Protein AF-A0AAD5JKE5-F1 (afdb_monomer_lite)

InterPro domains:
  IPR001138 Zn(2)Cys(6) fungal-type DNA-binding domain [SM00066] (4-59)
  IPR036864 Zn(2)-C6 fungal-type DNA-binding domain superfamily [SSF57701] (5-53)
  IPR050987 ABC-transporter-regulating transcription factor-like [PTHR46910] (5-620)

Sequence (736 aa):
MDLSRMKPVCHACRKRQRGCIWPVNTATTTPTTAIEACLRCTKLNIQCIVSEEHSTHPGNDDDVLPKEFTSKSINYWQHQLAQLENDMQQMELDTHSLLKTKYHDTNKYIENHAMVTMSSGKGVKISNRQQQQFEWNITIKENGLLKLHTRINTIEELLEYSHAFVKYLSPFGKVFRKSWINVESTSQRLILNIYVAVFLMNKAKEEQKIKTSATLFISMIGNLKEPASLSPYLHMHYQSIIDHLIHAYVQHPSSRLLFLHISTFMEYYQNLRDPLTCPITLAICIHMLCTARRIITHSATERREIADFFYEKCKDILYDIFDDPTYKLETILVINLLQYFIMFVLLRFSEAHRWATIAYTLCKELEQGDDNANEQFEQQHQQEQKWSTISFPPEIRRVLLQRHFSYSENTLSLLDIMVEGKIFQSDSARLGMEAMFMEHMKGEDTASYNLVEVHNRLLQLCSSPYMKAITTHVDELYSNTSQGVSMDILVQLDNTIQNWWDELPSRLRLCDSLYAKDAKDLAERNNSIPKAIVFAFVHSILFKIYACVLEMKSSLLDIQDDGDGDDQNIIHSERILLCRRAMSNATEQSYELLLSTIRQIFSLHQDILPFMFEFISRVICTTKTASLLPKKYGISPILREKAVECFETMLDVFPPDNIVPGSKSPINMYLKTYSLGDVGVYQEYPLPGLAVLADVVGAGIFYVKSDLFQSSQEPLYTNLRTFTYSILYGNFCFIE

Radius of gyration: 30.88 Å; chains: 1; bounding box: 70×64×110 Å

Structure (mmCIF, N/CA/C/O backbone):
data_AF-A0AAD5JKE5-F1
#
_entry.id   AF-A0AAD5JKE5-F1
#
loop_
_atom_site.group_PDB
_atom_site.id
_atom_site.type_symbol
_atom_site.label_atom_id
_atom_site.label_alt_id
_atom_site.label_comp_id
_atom_site.label_asym_id
_atom_site.label_entity_id
_atom_site.label_seq_id
_atom_site.pdbx_PDB_ins_code
_atom_site.Cartn_x
_atom_site.Cartn_y
_atom_site.Cartn_z
_atom_site.occupancy
_atom_site.B_iso_or_equiv
_atom_site.auth_seq_id
_atom_site.auth_comp_id
_atom_site.auth_asym_id
_atom_site.auth_atom_id
_atom_site.pdbx_PDB_model_num
ATOM 1 N N . MET A 1 1 ? 10.465 16.996 44.864 1.00 40.62 1 MET A N 1
ATOM 2 C CA . MET A 1 1 ? 10.092 15.575 44.715 1.00 40.62 1 MET A CA 1
ATOM 3 C C . MET A 1 1 ? 8.818 15.365 45.506 1.00 40.62 1 MET A C 1
ATOM 5 O O . MET A 1 1 ? 8.810 15.659 46.692 1.00 40.62 1 MET A O 1
ATOM 9 N N . ASP A 1 2 ? 7.740 14.993 44.827 1.00 33.47 2 ASP A N 1
ATOM 10 C CA . ASP A 1 2 ? 6.391 14.905 45.389 1.00 33.47 2 ASP A CA 1
ATOM 11 C C . ASP A 1 2 ? 6.164 13.489 45.952 1.00 33.47 2 ASP A C 1
ATOM 13 O O . ASP A 1 2 ? 6.118 12.511 45.204 1.00 33.47 2 ASP A O 1
ATOM 17 N N . LEU A 1 3 ? 6.101 13.372 47.282 1.00 39.88 3 LEU A N 1
ATOM 18 C CA . LEU A 1 3 ? 5.975 12.108 48.031 1.00 39.88 3 LEU A CA 1
ATOM 19 C C . LEU A 1 3 ? 4.602 11.426 47.855 1.00 39.88 3 LEU A C 1
ATOM 21 O O . LEU A 1 3 ? 4.398 10.310 48.326 1.00 39.88 3 LEU A O 1
ATOM 25 N N . SER A 1 4 ? 3.668 12.048 47.131 1.00 43.19 4 SER A N 1
ATOM 26 C CA . SER A 1 4 ? 2.320 11.530 46.863 1.00 43.19 4 SER A CA 1
ATOM 27 C C . SER A 1 4 ? 2.250 10.377 45.838 1.00 43.19 4 SER A C 1
ATOM 29 O O . SER A 1 4 ? 1.162 9.861 45.572 1.00 43.19 4 SER A O 1
ATOM 31 N N . ARG A 1 5 ? 3.382 9.923 45.269 1.00 48.62 5 ARG A N 1
ATOM 32 C CA . ARG A 1 5 ? 3.411 8.974 44.131 1.00 48.62 5 ARG A CA 1
ATOM 33 C C . ARG A 1 5 ? 3.812 7.519 44.406 1.00 48.62 5 ARG A C 1
ATOM 35 O O . ARG A 1 5 ? 3.786 6.734 43.465 1.00 48.62 5 ARG A O 1
ATOM 42 N N . MET A 1 6 ? 4.112 7.098 45.634 1.00 55.03 6 MET A N 1
ATOM 43 C CA . MET A 1 6 ? 4.465 5.689 45.909 1.00 55.03 6 MET A CA 1
ATOM 44 C C . MET A 1 6 ? 3.343 4.910 46.607 1.00 55.03 6 MET A C 1
ATOM 46 O O . MET A 1 6 ? 3.543 4.322 47.664 1.00 55.03 6 MET A O 1
ATOM 50 N N . LYS A 1 7 ? 2.140 4.877 46.019 1.00 71.31 7 LYS A N 1
ATOM 51 C CA . LYS A 1 7 ? 1.155 3.857 46.415 1.00 71.31 7 LYS A CA 1
ATOM 52 C C . LYS A 1 7 ? 1.517 2.520 45.743 1.00 71.31 7 LYS A C 1
ATOM 54 O O . LYS A 1 7 ? 1.793 2.524 44.540 1.00 71.31 7 LYS A O 1
ATOM 59 N N . PRO A 1 8 ? 1.499 1.388 46.470 1.00 76.94 8 PRO A N 1
ATOM 60 C CA . PRO A 1 8 ? 1.824 0.078 45.914 1.00 76.94 8 PRO A CA 1
ATOM 61 C C . PRO A 1 8 ? 0.883 -0.297 44.762 1.00 76.94 8 PRO A C 1
ATOM 63 O O . PRO A 1 8 ? -0.306 0.038 44.752 1.00 76.94 8 PRO A O 1
ATOM 66 N N . VAL A 1 9 ? 1.429 -0.994 43.766 1.00 84.31 9 VAL A N 1
ATOM 67 C CA . VAL A 1 9 ? 0.643 -1.567 42.669 1.00 84.31 9 VAL A CA 1
ATOM 68 C C . VAL A 1 9 ? -0.186 -2.721 43.237 1.00 84.31 9 VAL A C 1
ATOM 70 O O . VAL A 1 9 ? 0.351 -3.601 43.904 1.00 84.31 9 VAL A O 1
ATOM 73 N N . CYS A 1 10 ? -1.497 -2.722 42.995 1.00 90.19 10 CYS A N 1
ATOM 74 C CA . CYS A 1 10 ? -2.376 -3.793 43.449 1.00 90.19 10 CYS A CA 1
ATOM 75 C C . CYS A 1 10 ? -2.085 -5.091 42.683 1.00 90.19 10 CYS A C 1
ATOM 77 O O . CYS A 1 10 ? -1.583 -5.063 41.560 1.00 90.19 10 CYS A O 1
ATOM 79 N N . HIS A 1 11 ? -2.444 -6.232 43.263 1.00 86.06 11 HIS A N 1
ATOM 80 C CA . HIS A 1 11 ? -2.198 -7.556 42.704 1.00 86.06 11 HIS A CA 1
ATOM 81 C C . HIS A 1 11 ? -2.770 -7.718 41.289 1.00 86.06 11 HIS A C 1
ATOM 83 O O . HIS A 1 11 ? -2.095 -8.245 40.413 1.00 86.06 11 HIS A O 1
ATOM 89 N N . ALA A 1 12 ? -3.985 -7.223 41.035 1.00 82.38 12 ALA A N 1
ATOM 90 C CA . ALA A 1 12 ? -4.613 -7.311 39.716 1.00 82.38 12 ALA A CA 1
ATOM 91 C C . ALA A 1 12 ? -3.837 -6.514 38.650 1.00 82.38 12 ALA A C 1
ATOM 93 O O . ALA A 1 12 ? -3.530 -7.048 37.585 1.00 82.38 12 ALA A O 1
ATOM 94 N N . CYS A 1 13 ? -3.450 -5.272 38.955 1.00 85.19 13 CYS A N 1
ATOM 95 C CA . CYS A 1 13 ? -2.616 -4.465 38.064 1.00 85.19 13 CYS A CA 1
ATOM 96 C C . CYS A 1 13 ? -1.215 -5.067 37.908 1.00 85.19 13 CYS A C 1
ATOM 98 O O . CYS A 1 13 ? -0.719 -5.143 36.792 1.00 85.19 13 CYS A O 1
ATOM 100 N N . ARG A 1 14 ? -0.608 -5.578 38.985 1.00 84.75 14 ARG A N 1
ATOM 101 C CA . ARG A 1 14 ? 0.706 -6.238 38.959 1.00 84.75 14 ARG A CA 1
ATOM 102 C C . ARG A 1 14 ? 0.688 -7.503 38.098 1.00 84.75 14 ARG A C 1
ATOM 104 O O . ARG A 1 14 ? 1.579 -7.671 37.274 1.00 84.75 14 ARG A O 1
ATOM 111 N N . LYS A 1 15 ? -0.339 -8.350 38.227 1.00 80.81 15 LYS A N 1
ATOM 112 C CA . LYS A 1 15 ? -0.530 -9.561 37.408 1.00 80.81 15 LYS A CA 1
ATOM 113 C C . LYS A 1 15 ? -0.648 -9.227 35.919 1.00 80.81 15 LYS A C 1
ATOM 115 O O . LYS A 1 15 ? -0.156 -9.977 35.090 1.00 80.81 15 LYS A O 1
ATOM 120 N N . ARG A 1 16 ? -1.255 -8.083 35.600 1.00 72.94 16 ARG A N 1
ATOM 121 C CA . ARG A 1 16 ? -1.364 -7.541 34.236 1.00 72.94 16 ARG A CA 1
ATOM 122 C C . ARG A 1 16 ? -0.168 -6.670 33.822 1.00 72.94 16 ARG A C 1
ATOM 124 O O . ARG A 1 16 ? -0.215 -6.041 32.776 1.00 72.94 16 ARG A O 1
ATOM 131 N N . GLN A 1 17 ? 0.881 -6.588 34.649 1.00 76.06 17 GLN A N 1
ATOM 132 C CA . GLN A 1 17 ? 2.070 -5.748 34.438 1.00 76.06 17 GLN A CA 1
ATOM 133 C C . GLN A 1 17 ? 1.762 -4.254 34.210 1.00 76.06 17 GLN A C 1
ATOM 135 O O . GLN A 1 17 ? 2.409 -3.558 33.430 1.00 76.06 17 GLN A O 1
ATOM 140 N N . ARG A 1 18 ? 0.766 -3.727 34.924 1.00 75.19 18 ARG A N 1
ATOM 141 C CA . ARG A 1 18 ? 0.280 -2.349 34.818 1.00 75.19 18 ARG A CA 1
ATOM 142 C C . ARG A 1 18 ? 0.557 -1.536 36.076 1.00 75.19 18 ARG A C 1
ATOM 144 O O . ARG A 1 18 ? 0.425 -2.028 37.192 1.00 75.19 18 ARG A O 1
ATOM 151 N N . GLY A 1 19 ? 0.824 -0.241 35.900 1.00 82.12 19 GLY A N 1
ATOM 152 C CA . GLY A 1 19 ? 0.771 0.728 36.997 1.00 82.12 19 GLY A CA 1
ATOM 153 C C . GLY A 1 19 ? -0.666 0.956 37.488 1.00 82.12 19 GLY A C 1
ATOM 154 O O . GLY A 1 19 ? -1.604 1.005 36.682 1.00 82.12 19 GLY A O 1
ATOM 155 N N . CYS A 1 20 ? -0.838 1.110 38.804 1.00 85.88 20 CYS A N 1
ATOM 156 C CA . CYS A 1 20 ? -2.104 1.537 39.401 1.00 85.88 20 CYS A CA 1
ATOM 157 C C . CYS A 1 20 ? -2.313 3.043 39.241 1.00 85.88 20 CYS A C 1
ATOM 159 O O . CYS A 1 20 ? -1.404 3.827 39.503 1.00 85.88 20 CYS A O 1
ATOM 161 N N . ILE A 1 21 ? -3.542 3.442 38.908 1.00 84.75 21 ILE A N 1
ATOM 162 C CA . ILE A 1 21 ? -3.966 4.844 38.929 1.00 84.75 21 ILE A CA 1
ATOM 163 C C . ILE A 1 21 ? -4.885 5.023 40.133 1.00 84.75 21 ILE A C 1
ATOM 165 O O . ILE A 1 21 ? -5.960 4.424 40.199 1.00 84.75 21 ILE A O 1
ATOM 169 N N . TRP A 1 22 ? -4.445 5.813 41.105 1.00 82.19 22 TRP A N 1
ATOM 170 C CA . TRP A 1 22 ? -5.202 6.079 42.324 1.00 82.19 22 TRP A CA 1
ATOM 171 C C . TRP A 1 22 ? -5.961 7.409 42.199 1.00 82.19 22 TRP A C 1
ATOM 173 O O . TRP A 1 22 ? -5.399 8.361 41.656 1.00 82.19 22 TRP A O 1
ATOM 183 N N . PRO A 1 23 ? -7.208 7.515 42.694 1.00 81.06 23 PRO A N 1
ATOM 184 C CA . PRO A 1 23 ? -7.950 8.775 42.681 1.00 81.06 23 PRO A CA 1
ATOM 185 C C . PRO A 1 23 ? -7.204 9.874 43.455 1.00 81.06 23 PRO A C 1
ATOM 187 O O . PRO A 1 23 ? -6.830 9.676 44.617 1.00 81.06 23 PRO A O 1
ATOM 190 N N . VAL A 1 24 ? -7.024 11.037 42.819 1.00 67.19 24 VAL A N 1
ATOM 191 C CA . VAL A 1 24 ? -6.235 12.182 43.328 1.00 67.19 24 VAL A CA 1
ATOM 192 C C . VAL A 1 24 ? -6.819 12.773 44.623 1.00 67.19 24 VAL A C 1
ATOM 194 O O . VAL A 1 24 ? -6.080 13.290 45.455 1.00 67.19 24 VAL A O 1
ATOM 197 N N . ASN A 1 25 ? -8.119 12.594 44.876 1.00 59.38 25 ASN A N 1
ATOM 198 C CA . ASN A 1 25 ? -8.813 13.188 46.027 1.00 59.38 25 ASN A CA 1
ATOM 199 C C . ASN A 1 25 ? -8.771 12.358 47.325 1.00 59.38 25 ASN A C 1
ATOM 201 O O . ASN A 1 25 ? -9.438 12.709 48.289 1.00 59.38 25 ASN A O 1
ATOM 205 N N . THR A 1 26 ? -7.980 11.282 47.400 1.00 53.66 26 THR A N 1
ATOM 206 C CA . THR A 1 26 ? -7.885 10.452 48.626 1.00 53.66 26 THR A CA 1
ATOM 207 C C . THR A 1 26 ? -6.827 10.929 49.632 1.00 53.66 26 THR A C 1
ATOM 209 O O . THR A 1 26 ? -6.559 10.241 50.612 1.00 53.66 26 THR A O 1
ATOM 212 N N . ALA A 1 27 ? -6.195 12.086 49.403 1.00 52.41 27 ALA A N 1
ATOM 213 C CA . ALA A 1 27 ? -5.074 12.573 50.215 1.00 52.41 27 ALA A CA 1
ATOM 214 C C . ALA A 1 27 ? -5.473 13.451 51.416 1.00 52.41 27 ALA A C 1
ATOM 216 O O . ALA A 1 27 ? -4.605 13.843 52.192 1.00 52.41 27 ALA A O 1
ATOM 217 N N . THR A 1 28 ? -6.756 13.770 51.606 1.00 51.00 28 THR A N 1
ATOM 218 C CA . THR A 1 28 ? -7.198 14.594 52.737 1.00 51.00 28 THR A CA 1
ATOM 219 C C . THR A 1 28 ? -8.316 13.907 53.511 1.00 51.00 28 THR A C 1
ATOM 221 O O . THR A 1 28 ? -9.322 13.502 52.947 1.00 51.00 28 THR A O 1
ATOM 224 N N . THR A 1 29 ? -8.107 13.830 54.827 1.00 47.69 29 THR A N 1
ATOM 225 C CA . THR A 1 29 ? -9.008 13.377 55.903 1.00 47.69 29 THR A CA 1
ATOM 226 C C . THR A 1 29 ? -8.993 11.881 56.261 1.00 47.69 29 THR A C 1
ATOM 228 O O . THR A 1 29 ? -9.641 11.039 55.659 1.00 47.69 29 THR A O 1
ATOM 231 N N . THR A 1 30 ? -8.270 11.621 57.361 1.00 52.16 30 THR A N 1
ATOM 232 C CA . THR A 1 30 ? -8.335 10.485 58.306 1.00 52.16 30 THR A CA 1
ATOM 233 C C . THR A 1 30 ? -7.948 9.069 57.827 1.00 52.16 30 THR A C 1
ATOM 235 O O . THR A 1 30 ? -8.536 8.540 56.890 1.00 52.16 30 THR A O 1
ATOM 238 N N . PRO A 1 31 ? -6.998 8.393 58.513 1.00 47.50 31 PRO A N 1
ATOM 239 C CA . PRO A 1 31 ? -6.527 7.049 58.178 1.00 47.50 31 PRO A CA 1
ATOM 240 C C . PRO A 1 31 ? -7.437 5.969 58.778 1.00 47.50 31 PRO A C 1
ATOM 242 O O . PRO A 1 31 ? -7.004 5.150 59.585 1.00 47.50 31 PRO A O 1
ATOM 245 N N . THR A 1 32 ? -8.712 5.963 58.403 1.00 49.00 32 THR A N 1
ATOM 246 C CA . THR A 1 32 ? -9.633 4.899 58.810 1.00 49.00 32 THR A CA 1
ATOM 247 C C . THR A 1 32 ? -10.446 4.417 57.619 1.00 49.00 32 THR A C 1
ATOM 249 O O . THR A 1 32 ? -11.334 5.108 57.135 1.00 49.00 32 THR A O 1
ATOM 252 N N . THR A 1 33 ? -10.114 3.186 57.218 1.00 51.91 33 THR A N 1
ATOM 253 C CA . THR A 1 33 ? -10.895 2.219 56.430 1.00 51.91 33 THR A CA 1
ATOM 254 C C . THR A 1 33 ? -11.131 2.498 54.936 1.00 51.91 33 THR A C 1
ATOM 256 O O . THR A 1 33 ? -11.866 3.396 54.553 1.00 51.91 33 THR A O 1
ATOM 259 N N . ALA A 1 34 ? -10.545 1.598 54.130 1.00 54.06 34 ALA A N 1
ATOM 260 C CA . ALA A 1 34 ? -10.841 1.249 52.735 1.00 54.06 34 ALA A CA 1
ATOM 261 C C . ALA A 1 34 ? -10.538 2.293 51.641 1.00 54.06 34 ALA A C 1
ATOM 263 O O . ALA A 1 34 ? -11.396 3.037 51.182 1.00 54.06 34 ALA A O 1
ATOM 264 N N . ILE A 1 35 ? -9.315 2.250 51.099 1.00 58.97 35 ILE A N 1
ATOM 265 C CA . ILE A 1 35 ? -9.082 2.712 49.723 1.00 58.97 35 ILE A CA 1
ATOM 266 C C . ILE A 1 35 ? -9.622 1.604 48.799 1.00 58.97 35 ILE A C 1
ATOM 268 O O . ILE A 1 35 ? -8.951 0.599 48.590 1.00 58.97 35 ILE A O 1
ATOM 272 N N . GLU A 1 36 ? -10.854 1.758 48.309 1.00 66.50 36 GLU A N 1
ATOM 273 C CA . GLU A 1 36 ? -11.663 0.647 47.769 1.00 66.50 36 GLU A CA 1
ATOM 274 C C . GLU A 1 36 ? -11.139 0.003 46.477 1.00 66.50 36 GLU A C 1
ATOM 276 O O . GLU A 1 36 ? -11.278 -1.204 46.299 1.00 66.50 36 GLU A O 1
ATOM 281 N N . ALA A 1 37 ? -10.508 0.753 45.574 1.00 83.25 37 ALA A N 1
ATOM 282 C CA . ALA A 1 37 ? -9.841 0.190 44.403 1.00 83.25 37 ALA A CA 1
ATOM 283 C C . ALA A 1 37 ? -9.035 1.256 43.658 1.00 83.25 37 ALA A C 1
ATOM 285 O O . ALA A 1 37 ? -9.307 2.453 43.753 1.00 83.25 37 ALA A O 1
ATOM 286 N N . CYS A 1 38 ? -8.043 0.830 42.875 1.00 89.88 38 CYS A N 1
ATOM 287 C CA . CYS A 1 38 ? -7.472 1.708 41.861 1.00 89.88 38 CYS A CA 1
ATOM 288 C C . CYS A 1 38 ? -8.487 1.902 40.720 1.00 89.88 38 CYS A C 1
ATOM 290 O O . CYS A 1 38 ? -9.247 0.983 40.409 1.00 89.88 38 CYS A O 1
ATOM 292 N N . LEU A 1 39 ? -8.453 3.061 40.055 1.00 82.31 39 LEU A N 1
ATOM 293 C CA . LEU A 1 39 ? -9.388 3.437 38.983 1.00 82.31 39 LEU A CA 1
ATOM 294 C C . LEU A 1 39 ? -9.501 2.368 37.888 1.00 82.31 39 LEU A C 1
ATOM 296 O O . LEU A 1 39 ? -10.576 2.168 37.333 1.00 82.31 39 LEU A O 1
ATOM 300 N N . ARG A 1 40 ? -8.404 1.656 37.602 1.00 83.38 40 ARG A N 1
ATOM 301 C CA . ARG A 1 40 ? -8.389 0.546 36.639 1.00 83.38 40 ARG A CA 1
ATOM 302 C C . ARG A 1 40 ? -9.207 -0.648 37.111 1.00 83.38 40 ARG A C 1
ATOM 304 O O . ARG A 1 40 ? -10.074 -1.110 36.383 1.00 83.38 40 ARG A O 1
ATOM 311 N N . CYS A 1 41 ? -8.968 -1.123 38.329 1.00 88.44 41 CYS A N 1
ATOM 312 C CA . CYS A 1 41 ? -9.733 -2.236 38.886 1.00 88.44 41 CYS A CA 1
ATOM 313 C C . CYS A 1 41 ? -11.218 -1.886 39.034 1.00 88.44 41 CYS A C 1
ATOM 315 O O . CYS A 1 41 ? -12.061 -2.726 38.741 1.00 88.44 41 CYS A O 1
ATOM 317 N N . THR A 1 42 ? -11.535 -0.639 39.405 1.00 88.06 42 THR A N 1
ATOM 318 C CA . THR A 1 42 ? -12.916 -0.139 39.451 1.00 88.06 42 THR A CA 1
ATOM 319 C C . THR A 1 42 ? -13.576 -0.183 38.075 1.00 88.06 42 THR A C 1
ATOM 321 O O . THR A 1 42 ? -14.667 -0.727 37.951 1.00 88.06 42 THR A O 1
ATOM 324 N N . LYS A 1 43 ? -12.912 0.337 37.031 1.00 76.94 43 LYS A N 1
ATOM 325 C CA . LYS A 1 43 ? -13.430 0.310 35.651 1.00 76.94 43 LYS A CA 1
ATOM 326 C C . LYS A 1 43 ? -13.673 -1.108 35.143 1.00 76.94 43 LYS A C 1
ATOM 328 O O . LYS A 1 43 ? -14.674 -1.358 34.488 1.00 76.94 43 LYS A O 1
ATOM 333 N N . LEU A 1 44 ? -12.759 -2.021 35.458 1.00 73.94 44 LEU A N 1
ATOM 334 C CA . LEU A 1 44 ? -12.823 -3.413 35.018 1.00 73.94 44 LEU A CA 1
ATOM 335 C C . LEU A 1 44 ? -13.759 -4.274 35.879 1.00 73.94 44 LEU A C 1
ATOM 337 O O . LEU A 1 44 ? -13.934 -5.451 35.584 1.00 73.94 44 LEU A O 1
ATOM 341 N N . ASN A 1 45 ? -14.340 -3.711 36.944 1.00 79.06 45 ASN A N 1
ATOM 342 C CA . ASN A 1 45 ? -15.133 -4.437 37.934 1.00 79.06 45 ASN A CA 1
ATOM 343 C C . ASN A 1 45 ? -14.389 -5.657 38.528 1.00 79.06 45 ASN A C 1
ATOM 345 O O . ASN A 1 45 ? -14.959 -6.730 38.718 1.00 79.06 45 ASN A O 1
ATOM 349 N N . ILE A 1 46 ? -13.087 -5.499 38.800 1.00 82.69 46 ILE A N 1
ATOM 350 C CA . ILE A 1 46 ? -12.219 -6.537 39.379 1.00 82.69 46 ILE A CA 1
ATOM 351 C C . ILE A 1 46 ? -11.828 -6.128 40.795 1.00 82.69 46 ILE A C 1
ATOM 353 O O . ILE A 1 46 ? -11.513 -4.968 41.061 1.00 82.69 46 ILE A O 1
ATOM 357 N N . GLN A 1 47 ? -11.777 -7.099 41.707 1.00 87.38 47 GLN A N 1
ATOM 358 C CA . GLN A 1 47 ? -11.355 -6.856 43.081 1.00 87.38 47 GLN A CA 1
ATOM 359 C C . GLN A 1 47 ? -9.909 -6.335 43.138 1.00 87.38 47 GLN A C 1
ATOM 361 O O . GLN A 1 47 ? -8.953 -6.989 42.710 1.00 87.38 47 GLN A O 1
ATOM 366 N N . CYS A 1 48 ? -9.739 -5.132 43.683 1.00 89.06 48 CYS A N 1
ATOM 367 C CA . CYS A 1 48 ? -8.442 -4.483 43.808 1.00 89.06 48 CYS A CA 1
ATOM 368 C C . CYS A 1 48 ? -7.767 -4.860 45.129 1.00 89.06 48 CYS A C 1
ATOM 370 O O . CYS A 1 48 ? -7.949 -4.189 46.139 1.00 89.06 48 CYS A O 1
ATOM 372 N N . ILE A 1 49 ? -6.955 -5.913 45.119 1.00 89.75 49 ILE A N 1
ATOM 373 C CA . ILE A 1 49 ? -6.235 -6.365 46.317 1.00 89.75 49 ILE A CA 1
ATOM 374 C C . ILE A 1 49 ? -4.868 -5.683 46.363 1.00 89.75 49 ILE A C 1
ATOM 376 O O . ILE A 1 49 ? -4.030 -5.918 45.494 1.00 89.75 49 ILE A O 1
ATOM 380 N N . VAL A 1 50 ? -4.633 -4.814 47.343 1.00 85.06 50 VAL A N 1
ATOM 381 C CA . VAL A 1 50 ? -3.310 -4.226 47.590 1.00 85.06 50 VAL A CA 1
ATOM 382 C C . VAL A 1 50 ? -2.536 -5.179 48.493 1.00 85.06 50 VAL A C 1
ATOM 384 O O . VAL A 1 50 ? -2.978 -5.451 49.601 1.00 85.06 50 VAL A O 1
ATOM 387 N N . SER A 1 51 ? -1.411 -5.717 48.021 1.00 70.50 51 SER A N 1
ATOM 388 C CA . SER A 1 51 ? -0.556 -6.569 48.854 1.00 70.50 51 SER A CA 1
ATOM 389 C C . SER A 1 51 ? 0.110 -5.717 49.941 1.00 70.50 51 SER A C 1
ATOM 391 O O . SER A 1 51 ? 0.904 -4.834 49.621 1.00 70.50 51 SER A O 1
ATOM 393 N N . GLU A 1 52 ? -0.208 -5.975 51.211 1.00 65.75 52 GLU A N 1
ATOM 394 C CA . GLU A 1 52 ? 0.360 -5.275 52.382 1.00 65.75 52 GLU A CA 1
ATOM 395 C C . GLU A 1 52 ? 1.822 -5.674 52.686 1.00 65.75 52 GLU A C 1
ATOM 397 O O . GLU A 1 52 ? 2.471 -5.094 53.550 1.00 65.75 52 GLU A O 1
ATOM 402 N N . GLU A 1 53 ? 2.394 -6.622 51.941 1.00 57.66 53 GLU A N 1
ATOM 403 C CA . GLU A 1 53 ? 3.685 -7.268 52.239 1.00 57.66 53 GLU A CA 1
ATOM 404 C C . GLU A 1 53 ? 4.947 -6.395 52.031 1.00 57.66 53 GLU A C 1
ATOM 406 O O . GLU A 1 53 ? 6.065 -6.902 52.097 1.00 57.66 53 GLU A O 1
ATOM 411 N N . HIS A 1 54 ? 4.825 -5.083 51.794 1.00 54.00 54 HIS A N 1
ATOM 412 C CA . HIS A 1 54 ? 5.980 -4.188 51.583 1.00 54.00 54 HIS A CA 1
ATOM 413 C C . HIS A 1 54 ? 6.050 -2.973 52.523 1.00 54.00 54 HIS A C 1
ATOM 415 O O . HIS A 1 54 ? 6.880 -2.092 52.311 1.00 54.00 54 HIS A O 1
ATOM 421 N N . SER A 1 55 ? 5.231 -2.895 53.578 1.00 45.59 55 SER A N 1
ATOM 422 C CA . SER A 1 55 ? 5.214 -1.724 54.476 1.00 45.59 55 SER A CA 1
ATOM 423 C C . SER A 1 55 ? 6.035 -1.842 55.769 1.00 45.59 55 SER A C 1
ATOM 425 O O . SER A 1 55 ? 5.868 -1.007 56.655 1.00 45.59 55 SER A O 1
ATOM 427 N N . THR A 1 56 ? 6.960 -2.796 55.904 1.00 44.16 56 THR A N 1
ATOM 428 C CA . THR A 1 56 ? 7.818 -2.889 57.105 1.00 44.16 56 THR A CA 1
ATOM 429 C C . THR A 1 56 ? 9.296 -3.097 56.773 1.00 44.16 56 THR A C 1
ATOM 431 O O . THR A 1 56 ? 9.797 -4.206 56.902 1.00 44.16 56 THR A O 1
ATOM 434 N N . HIS A 1 57 ? 9.972 -2.030 56.324 1.00 40.28 57 HIS A N 1
ATOM 435 C CA . HIS A 1 57 ? 11.280 -1.550 56.821 1.00 40.28 57 HIS A CA 1
ATOM 436 C C . HIS A 1 57 ? 11.932 -0.573 55.819 1.00 40.28 57 HIS A C 1
ATOM 438 O O . HIS A 1 57 ? 12.382 -0.997 54.760 1.00 40.28 57 HIS A O 1
ATOM 444 N N . PRO A 1 58 ? 12.049 0.729 56.140 1.00 44.81 58 PRO A N 1
ATOM 445 C CA . PRO A 1 58 ? 12.954 1.631 55.448 1.00 44.81 58 PRO A CA 1
ATOM 446 C C . PRO A 1 58 ? 14.283 1.658 56.214 1.00 44.81 58 PRO A C 1
ATOM 448 O O . PRO A 1 58 ? 14.393 2.325 57.243 1.00 44.81 58 PRO A O 1
ATOM 451 N N . GLY A 1 59 ? 15.288 0.914 55.757 1.00 46.97 59 GLY A N 1
ATOM 452 C CA . GLY A 1 59 ? 16.627 1.016 56.336 1.00 46.97 59 GLY A CA 1
ATOM 453 C C . GLY A 1 59 ? 17.581 -0.084 55.892 1.00 46.97 59 GLY A C 1
ATOM 454 O O . GLY A 1 59 ? 17.459 -1.209 56.359 1.00 46.97 59 GLY A O 1
ATOM 455 N N . ASN A 1 60 ? 18.566 0.313 55.085 1.00 43.22 60 ASN A N 1
ATOM 456 C CA . ASN A 1 60 ? 19.770 -0.428 54.692 1.00 43.22 60 ASN A CA 1
ATOM 457 C C . ASN A 1 60 ? 19.585 -1.606 53.724 1.00 43.22 60 ASN A C 1
ATOM 459 O O . ASN A 1 60 ? 19.825 -2.751 54.091 1.00 43.22 60 ASN A O 1
ATOM 463 N N . ASP A 1 61 ? 19.313 -1.284 52.459 1.00 38.78 61 ASP A N 1
ATOM 464 C CA . ASP A 1 61 ? 19.784 -2.092 51.329 1.00 38.78 61 ASP A CA 1
ATOM 465 C C . ASP A 1 61 ? 21.058 -1.435 50.774 1.00 38.78 61 ASP A C 1
ATOM 467 O O . ASP A 1 61 ? 21.032 -0.705 49.784 1.00 38.78 61 ASP A O 1
ATOM 471 N N . ASP A 1 62 ? 22.175 -1.650 51.472 1.00 41.00 62 ASP A N 1
ATOM 472 C CA . ASP A 1 62 ? 23.468 -1.708 50.797 1.00 41.00 62 ASP A CA 1
ATOM 473 C C . ASP A 1 62 ? 23.540 -3.082 50.124 1.00 41.00 62 ASP A C 1
ATOM 475 O O . ASP A 1 62 ? 23.362 -4.111 50.780 1.00 41.00 62 ASP A O 1
ATOM 479 N N . ASP A 1 63 ? 23.796 -3.077 48.818 1.00 45.06 63 ASP A N 1
ATOM 480 C CA . ASP A 1 63 ? 24.007 -4.233 47.950 1.00 45.06 63 ASP A CA 1
ATOM 481 C C . ASP A 1 63 ? 24.964 -5.277 48.562 1.00 45.06 63 ASP A C 1
ATOM 483 O O . ASP A 1 63 ? 26.172 -5.295 48.305 1.00 45.06 63 ASP A O 1
ATOM 487 N N . VAL A 1 64 ? 24.428 -6.229 49.327 1.00 42.03 64 VAL A N 1
ATOM 488 C CA . VAL A 1 64 ? 25.107 -7.497 49.602 1.00 42.03 64 VAL A CA 1
ATOM 489 C C . VAL A 1 64 ? 24.661 -8.486 48.535 1.00 42.03 64 VAL A C 1
ATOM 491 O O . VAL A 1 64 ? 23.772 -9.313 48.727 1.00 42.03 64 VAL A O 1
ATOM 494 N N . LEU A 1 65 ? 25.326 -8.386 47.382 1.00 46.94 65 LEU A N 1
ATOM 495 C CA . LEU A 1 65 ? 25.414 -9.466 46.403 1.00 46.94 65 LEU A CA 1
ATOM 496 C C . LEU A 1 65 ? 25.675 -10.799 47.135 1.00 46.94 65 LEU A C 1
ATOM 498 O O . LEU A 1 65 ? 26.612 -10.867 47.943 1.00 46.94 65 LEU A O 1
ATOM 502 N N . PRO A 1 66 ? 24.908 -11.869 46.857 1.00 40.78 66 PRO A N 1
ATOM 503 C CA . PRO A 1 66 ? 25.139 -13.178 47.455 1.00 40.78 66 PRO A CA 1
ATOM 504 C C . PRO A 1 66 ? 26.560 -13.662 47.132 1.00 40.78 66 PRO A C 1
ATOM 506 O O . PRO A 1 66 ? 26.871 -14.028 45.999 1.00 40.78 66 PRO A O 1
ATOM 509 N N . LYS A 1 67 ? 27.448 -13.665 48.133 1.00 44.53 67 LYS A N 1
ATOM 510 C CA . LYS A 1 67 ? 28.871 -14.043 48.016 1.00 44.53 67 LYS A CA 1
ATOM 511 C C . LYS A 1 67 ? 29.130 -15.544 47.823 1.00 44.53 67 LYS A C 1
ATOM 513 O O . LYS A 1 67 ? 30.263 -15.991 47.962 1.00 44.53 67 LYS A O 1
ATOM 518 N N . GLU A 1 68 ? 28.126 -16.316 47.429 1.00 50.25 68 GLU A N 1
ATOM 519 C CA . GLU A 1 68 ? 28.280 -17.736 47.103 1.00 50.25 68 GLU A CA 1
ATOM 520 C C . GLU A 1 68 ? 27.885 -18.038 45.652 1.00 50.25 68 GLU A C 1
ATOM 522 O O . GLU A 1 68 ? 27.243 -19.039 45.346 1.00 50.25 68 GLU A O 1
ATOM 527 N N . PHE A 1 69 ? 28.360 -17.216 44.710 1.00 46.38 69 PHE A N 1
ATOM 528 C CA . PHE A 1 69 ? 28.608 -17.692 43.346 1.00 46.38 69 PHE A CA 1
ATOM 529 C C . PHE A 1 69 ? 29.817 -18.640 43.385 1.00 46.38 69 PHE A C 1
ATOM 531 O O . PHE A 1 69 ? 30.957 -18.278 43.101 1.00 46.38 69 PHE A O 1
ATOM 538 N N . THR A 1 70 ? 29.582 -19.871 43.840 1.00 62.31 70 THR A N 1
ATOM 539 C CA . THR A 1 70 ? 30.614 -20.912 43.909 1.00 62.31 70 THR A CA 1
ATOM 540 C C . THR A 1 70 ? 31.172 -21.195 42.510 1.00 62.31 70 THR A C 1
ATOM 542 O O . THR A 1 70 ? 30.441 -21.102 41.520 1.00 62.31 70 THR A O 1
ATOM 545 N N . SER A 1 71 ? 32.447 -21.595 42.404 1.00 58.72 71 SER A N 1
ATOM 546 C CA . SER A 1 71 ? 33.073 -21.955 41.115 1.00 58.72 71 SER A CA 1
ATOM 547 C C . SER A 1 71 ? 32.313 -23.055 40.360 1.00 58.72 71 SER A C 1
ATOM 549 O O . SER A 1 71 ? 32.393 -23.136 39.138 1.00 58.72 71 SER A O 1
ATOM 551 N N . LYS A 1 72 ? 31.497 -23.850 41.067 1.00 64.94 72 LYS A N 1
ATOM 552 C CA . LYS A 1 72 ? 30.566 -24.818 40.477 1.00 64.94 72 LYS A CA 1
ATOM 553 C C . LYS A 1 72 ? 29.518 -24.162 39.574 1.00 64.94 72 LYS A C 1
ATOM 555 O O . LYS A 1 72 ? 29.221 -24.709 38.521 1.00 64.94 72 LYS A O 1
ATOM 560 N N . SER A 1 73 ? 29.006 -22.991 39.948 1.00 64.38 73 SER A N 1
ATOM 561 C CA . SER A 1 73 ? 28.030 -22.223 39.159 1.00 64.38 73 SER A CA 1
ATOM 562 C C . SER A 1 73 ? 28.658 -21.695 37.869 1.00 64.38 73 SER A C 1
ATOM 564 O O . SER A 1 73 ? 28.055 -21.789 36.808 1.00 64.38 73 SER A O 1
ATOM 566 N N . ILE A 1 74 ? 29.898 -21.200 37.938 1.00 72.69 74 ILE A N 1
ATOM 567 C CA . ILE A 1 74 ? 30.636 -20.718 36.759 1.00 72.69 74 ILE A CA 1
ATOM 568 C C . ILE A 1 74 ? 30.955 -21.879 35.811 1.00 72.69 74 ILE A C 1
ATOM 570 O O . ILE A 1 74 ? 30.692 -21.770 34.619 1.00 72.69 74 ILE A O 1
ATOM 574 N N . ASN A 1 75 ? 31.427 -23.014 36.335 1.00 79.00 75 ASN A N 1
ATOM 575 C CA . ASN A 1 75 ? 31.695 -24.203 35.523 1.00 79.00 75 ASN A CA 1
ATOM 576 C C . ASN A 1 75 ? 30.414 -24.770 34.886 1.00 79.00 75 ASN A C 1
ATOM 578 O O . ASN A 1 75 ? 30.449 -25.235 33.751 1.00 79.00 75 ASN A O 1
ATOM 582 N N . TYR A 1 76 ? 29.278 -24.699 35.587 1.00 80.31 76 TYR A N 1
ATOM 583 C CA . TYR A 1 76 ? 27.973 -25.078 35.043 1.00 80.31 76 TYR A CA 1
ATOM 584 C C . TYR A 1 76 ? 27.564 -24.180 33.867 1.00 80.31 76 TYR A C 1
ATOM 586 O O . TYR A 1 76 ? 27.176 -24.689 32.819 1.00 80.31 76 TYR A O 1
ATOM 594 N N . TRP A 1 77 ? 27.712 -22.858 34.001 1.00 73.69 77 TRP A N 1
ATOM 595 C CA . TRP A 1 77 ? 27.415 -21.920 32.915 1.00 73.69 77 TRP A CA 1
ATOM 596 C C . TRP A 1 77 ? 28.392 -22.035 31.743 1.00 73.69 77 TRP A C 1
ATOM 598 O O . TRP A 1 77 ? 27.971 -21.946 30.596 1.00 73.69 77 TRP A O 1
ATOM 608 N N . GLN A 1 78 ? 29.674 -22.297 31.999 1.00 84.06 78 GLN A N 1
ATOM 609 C CA . GLN A 1 78 ? 30.655 -22.567 30.943 1.00 84.06 78 GLN A CA 1
ATOM 610 C C . GLN A 1 78 ? 30.330 -23.853 30.178 1.00 84.06 78 GLN A C 1
ATOM 612 O O . GLN A 1 78 ? 30.437 -23.875 28.956 1.00 84.06 78 GLN A O 1
ATOM 617 N N . HIS A 1 79 ? 29.878 -24.900 30.872 1.00 88.62 79 HIS A N 1
ATOM 618 C CA . HIS A 1 79 ? 29.419 -26.127 30.225 1.00 88.62 79 HIS A CA 1
ATOM 619 C C . HIS A 1 79 ? 28.140 -25.898 29.405 1.00 88.62 79 HIS A C 1
ATOM 621 O O . HIS A 1 79 ? 28.039 -26.395 28.289 1.00 88.62 79 HIS A O 1
ATOM 627 N N . GLN A 1 80 ? 27.177 -25.132 29.928 1.00 86.00 80 GLN A N 1
ATOM 628 C CA . GLN A 1 80 ? 25.961 -24.740 29.201 1.00 86.00 80 GLN A CA 1
ATOM 629 C C . GLN A 1 80 ? 26.292 -23.941 27.933 1.00 86.00 80 GLN A C 1
ATOM 631 O O . GLN A 1 80 ? 25.745 -24.227 26.875 1.00 86.00 80 GLN A O 1
ATOM 636 N N . LEU A 1 81 ? 27.225 -22.986 28.015 1.00 81.94 81 LEU A N 1
ATOM 637 C CA . LEU A 1 81 ? 27.670 -22.196 26.864 1.00 81.94 81 LEU A CA 1
ATOM 638 C C . LEU A 1 81 ? 28.383 -23.057 25.816 1.00 81.94 81 LEU A C 1
ATOM 640 O O . LEU A 1 81 ? 28.045 -22.966 24.642 1.00 81.94 81 LEU A O 1
ATOM 644 N N . ALA A 1 82 ? 29.294 -23.942 26.229 1.00 89.00 82 ALA A N 1
ATOM 645 C CA . ALA A 1 82 ? 29.977 -24.855 25.310 1.00 89.00 82 ALA A CA 1
ATOM 646 C C . ALA A 1 82 ? 29.009 -25.846 24.637 1.00 89.00 82 ALA A C 1
ATOM 648 O O . ALA A 1 82 ? 29.190 -26.213 23.477 1.00 89.00 82 ALA A O 1
ATOM 649 N N . GLN A 1 83 ? 27.967 -26.279 25.354 1.00 88.50 83 GLN A N 1
ATOM 650 C CA . GLN A 1 83 ? 26.912 -27.115 24.790 1.00 88.50 83 GLN A CA 1
ATOM 651 C C . GLN A 1 83 ? 26.078 -26.338 23.764 1.00 88.50 83 GLN A C 1
ATOM 653 O O . GLN A 1 83 ? 25.862 -26.841 22.668 1.00 88.50 83 GLN A O 1
ATOM 658 N N . LEU A 1 84 ? 25.705 -25.091 24.070 1.00 83.88 84 LEU A N 1
ATOM 659 C CA . LEU A 1 84 ? 24.982 -24.225 23.135 1.00 83.88 84 LEU A CA 1
ATOM 660 C C . LEU A 1 84 ? 25.793 -23.924 21.866 1.00 83.88 84 LEU A C 1
ATOM 662 O O . LEU A 1 84 ? 25.236 -23.912 20.773 1.00 83.88 84 LEU A O 1
ATOM 666 N N . GLU A 1 85 ? 27.100 -23.686 21.997 1.00 85.88 85 GLU A N 1
ATOM 667 C CA . GLU A 1 85 ? 27.995 -23.457 20.856 1.00 85.88 85 GLU A CA 1
ATOM 668 C C . GLU A 1 85 ? 28.086 -24.692 19.950 1.00 85.88 85 GLU A C 1
ATOM 670 O O . GLU A 1 85 ? 28.026 -24.557 18.728 1.00 85.88 85 GLU A O 1
ATOM 675 N N . ASN A 1 86 ? 28.163 -25.895 20.531 1.00 90.56 86 ASN A N 1
ATOM 676 C CA . ASN A 1 86 ? 28.119 -27.145 19.769 1.00 90.56 86 ASN A CA 1
ATOM 677 C C . ASN A 1 86 ? 26.764 -27.360 19.084 1.00 90.56 86 ASN A C 1
ATOM 679 O O . ASN A 1 86 ? 26.732 -27.722 17.909 1.00 90.56 86 ASN A O 1
ATOM 683 N N . ASP A 1 87 ? 25.655 -27.111 19.783 1.00 83.25 87 ASP A N 1
ATOM 684 C CA . ASP A 1 87 ? 24.308 -27.252 19.219 1.00 83.25 87 ASP A CA 1
ATOM 685 C C . ASP A 1 87 ? 24.092 -26.268 18.056 1.00 83.25 87 ASP A C 1
ATOM 687 O O . ASP A 1 87 ? 23.503 -26.623 17.033 1.00 83.25 87 ASP A O 1
ATOM 691 N N . MET A 1 88 ? 24.632 -25.050 18.166 1.00 80.31 88 MET A N 1
ATOM 692 C CA . MET A 1 88 ? 24.596 -24.046 17.102 1.00 80.31 88 MET A CA 1
ATOM 693 C C . MET A 1 88 ? 25.424 -24.476 15.884 1.00 80.31 88 MET A C 1
ATOM 695 O O . MET A 1 88 ? 24.919 -24.424 14.765 1.00 80.31 88 MET A O 1
ATOM 699 N N . GLN A 1 89 ? 26.650 -24.974 16.081 1.00 86.31 89 GLN A N 1
ATOM 700 C CA . GLN A 1 89 ? 27.476 -25.498 14.983 1.00 86.31 89 GLN A CA 1
ATOM 701 C C . GLN A 1 89 ? 26.826 -26.705 14.293 1.00 86.31 89 GLN A C 1
ATOM 703 O O . GLN A 1 89 ? 26.868 -26.820 13.066 1.00 86.31 89 GLN A O 1
ATOM 708 N N . GLN A 1 90 ? 26.190 -27.596 15.057 1.00 86.94 90 GLN A N 1
ATOM 709 C CA . GLN A 1 90 ? 25.472 -28.736 14.495 1.00 86.94 90 GLN A CA 1
ATOM 710 C C . GLN A 1 90 ? 24.262 -28.279 13.670 1.00 86.94 90 GLN A C 1
ATOM 712 O O . GLN A 1 90 ? 24.053 -28.767 12.560 1.00 86.94 90 GLN A O 1
ATOM 717 N N . MET A 1 91 ? 23.512 -27.290 14.159 1.00 80.19 91 MET A N 1
ATOM 718 C CA . MET A 1 91 ? 22.383 -26.708 13.434 1.00 80.19 91 MET A CA 1
ATOM 719 C C . MET A 1 91 ? 22.822 -26.015 12.137 1.00 80.19 91 MET A C 1
ATOM 721 O O . MET A 1 91 ? 22.146 -26.142 11.114 1.00 80.19 91 MET A O 1
ATOM 725 N N . GLU A 1 92 ? 23.965 -25.324 12.135 1.00 81.06 92 GLU A N 1
ATOM 726 C CA . GLU A 1 92 ? 24.550 -24.733 10.925 1.00 81.06 92 GLU A CA 1
ATOM 727 C C . GLU A 1 92 ? 24.917 -25.805 9.888 1.00 81.06 92 GLU A C 1
ATOM 729 O O . GLU A 1 92 ? 24.604 -25.654 8.702 1.00 81.06 92 GLU A O 1
ATOM 734 N N . LEU A 1 93 ? 25.521 -26.918 10.322 1.00 86.62 93 LEU A N 1
ATOM 735 C CA . LEU A 1 93 ? 25.857 -28.052 9.456 1.00 86.62 93 LEU A CA 1
ATOM 736 C C . LEU A 1 93 ? 24.607 -28.724 8.872 1.00 86.62 93 LEU A C 1
ATOM 738 O O . LEU A 1 93 ? 24.557 -28.985 7.664 1.00 86.62 93 LEU A O 1
ATOM 742 N N . ASP A 1 94 ? 23.586 -28.953 9.695 1.00 84.19 94 ASP A N 1
ATOM 743 C CA . ASP A 1 94 ? 22.321 -29.557 9.274 1.00 84.19 94 ASP A CA 1
ATOM 744 C C . ASP A 1 94 ? 21.581 -28.646 8.284 1.00 84.19 94 ASP A C 1
ATOM 746 O O . ASP A 1 94 ? 21.092 -29.106 7.247 1.00 84.19 94 ASP A O 1
ATOM 750 N N . THR A 1 95 ? 21.591 -27.333 8.528 1.00 75.69 95 THR A N 1
ATOM 751 C CA . THR A 1 95 ? 21.024 -26.328 7.618 1.00 75.69 95 THR A CA 1
ATOM 752 C C . THR A 1 95 ? 21.762 -26.322 6.280 1.00 75.69 95 THR A C 1
ATOM 754 O O . THR A 1 95 ? 21.133 -26.350 5.219 1.00 75.69 95 THR A O 1
ATOM 757 N N . HIS A 1 96 ? 23.097 -26.364 6.291 1.00 76.69 96 HIS A N 1
ATOM 758 C CA . HIS A 1 96 ? 23.894 -26.442 5.065 1.00 76.69 96 HIS A CA 1
ATOM 759 C C . HIS A 1 96 ? 23.641 -27.733 4.272 1.00 76.69 96 HIS A C 1
ATOM 761 O O . HIS A 1 96 ? 23.605 -27.703 3.036 1.00 76.69 96 HIS A O 1
ATOM 767 N N . SER A 1 97 ? 23.449 -28.857 4.964 1.00 82.94 97 SER A N 1
ATOM 768 C CA . SER A 1 97 ? 23.095 -30.147 4.366 1.00 82.94 97 SER A CA 1
ATOM 769 C C . SER A 1 97 ? 21.708 -30.102 3.713 1.00 82.94 97 SER A C 1
ATOM 771 O O . SER A 1 97 ? 21.553 -30.457 2.539 1.00 82.94 97 SER A O 1
ATOM 773 N N . LEU A 1 98 ? 20.707 -29.568 4.419 1.00 78.00 98 LEU A N 1
ATOM 774 C CA . LEU A 1 98 ? 19.349 -29.391 3.900 1.00 78.00 98 LEU A CA 1
ATOM 775 C C . LEU A 1 98 ? 19.324 -28.470 2.678 1.00 78.00 98 LEU A C 1
ATOM 777 O O . LEU A 1 98 ? 18.688 -28.806 1.680 1.00 78.00 98 LEU A O 1
ATOM 781 N N . LEU A 1 99 ? 20.066 -27.359 2.704 1.00 65.38 99 LEU A N 1
ATOM 782 C CA . LEU A 1 99 ? 20.173 -26.442 1.567 1.00 65.38 99 LEU A CA 1
ATOM 783 C C . LEU A 1 99 ? 20.790 -27.119 0.340 1.00 65.38 99 LEU A C 1
ATOM 785 O O . LEU A 1 99 ? 20.254 -26.965 -0.756 1.00 65.38 99 LEU A O 1
ATOM 789 N N . LYS A 1 100 ? 21.857 -27.914 0.505 1.00 72.94 100 LYS A N 1
ATOM 790 C CA . LYS A 1 100 ? 22.450 -28.693 -0.599 1.00 72.94 100 LYS A CA 1
ATOM 791 C C . LYS A 1 100 ? 21.462 -29.695 -1.191 1.00 72.94 100 LYS A C 1
ATOM 793 O O . LYS A 1 100 ? 21.370 -29.807 -2.412 1.00 72.94 100 LYS A O 1
ATOM 798 N N . THR A 1 101 ? 20.714 -30.390 -0.339 1.00 73.75 101 THR A N 1
ATOM 799 C CA . THR A 1 101 ? 19.736 -31.401 -0.766 1.00 73.75 101 THR A CA 1
ATOM 800 C C . THR A 1 101 ? 18.578 -30.745 -1.522 1.00 73.75 101 THR A C 1
ATOM 802 O O . THR A 1 101 ? 18.261 -31.142 -2.640 1.00 73.75 101 THR A O 1
ATOM 805 N N . LYS A 1 102 ? 18.041 -29.640 -0.989 1.00 66.44 102 LYS A N 1
ATOM 806 C CA . LYS A 1 102 ? 16.941 -28.880 -1.598 1.00 66.44 102 LYS A CA 1
ATOM 807 C C . LYS A 1 102 ? 17.345 -28.234 -2.927 1.00 66.44 102 LYS A C 1
ATOM 809 O O . LYS A 1 102 ? 16.548 -28.234 -3.863 1.00 66.44 102 LYS A O 1
ATOM 814 N N . TYR A 1 103 ? 18.581 -27.740 -3.053 1.00 56.19 103 TYR A N 1
ATOM 815 C CA . TYR A 1 103 ? 19.119 -27.244 -4.330 1.00 56.19 103 TYR A CA 1
ATOM 816 C C . TYR A 1 103 ? 19.212 -28.357 -5.378 1.00 56.19 103 TYR A C 1
ATOM 818 O O . TYR A 1 103 ? 18.874 -28.147 -6.545 1.00 56.19 103 TYR A O 1
ATOM 826 N N . HIS A 1 104 ? 19.647 -29.551 -4.968 1.00 63.91 104 HIS A N 1
ATOM 827 C CA . HIS A 1 104 ? 19.762 -30.688 -5.872 1.00 63.91 104 HIS A CA 1
ATOM 828 C C . HIS A 1 104 ? 18.387 -31.197 -6.329 1.00 63.91 104 HIS A C 1
ATOM 830 O O . HIS A 1 104 ? 18.189 -31.412 -7.525 1.00 63.91 104 HIS A O 1
ATOM 836 N N . ASP A 1 105 ? 17.418 -31.284 -5.415 1.00 65.75 105 ASP A N 1
ATOM 837 C CA . ASP A 1 105 ? 16.040 -31.681 -5.722 1.00 65.75 105 ASP A CA 1
ATOM 838 C C . ASP A 1 105 ? 15.318 -30.649 -6.597 1.00 65.75 105 ASP A C 1
ATOM 840 O O . ASP A 1 105 ? 14.615 -31.026 -7.533 1.00 65.75 105 ASP A O 1
ATOM 844 N N . THR A 1 106 ? 15.547 -29.351 -6.369 1.00 52.84 106 THR A N 1
ATOM 845 C CA . THR A 1 106 ? 14.969 -28.276 -7.196 1.00 52.84 106 THR A CA 1
ATOM 846 C C . THR A 1 106 ? 15.527 -28.317 -8.619 1.00 52.84 106 THR A C 1
ATOM 848 O O . THR A 1 106 ? 14.759 -28.260 -9.579 1.00 52.84 106 THR A O 1
ATOM 851 N N . ASN A 1 107 ? 16.840 -28.509 -8.786 1.00 50.31 107 ASN A N 1
ATOM 852 C CA . ASN A 1 107 ? 17.449 -28.662 -10.111 1.00 50.31 107 ASN A CA 1
ATOM 853 C C . ASN A 1 107 ? 16.942 -29.917 -10.835 1.00 50.31 107 ASN A C 1
ATOM 855 O O . ASN A 1 107 ? 16.599 -29.853 -12.014 1.00 50.31 107 ASN A O 1
ATOM 859 N N . LYS A 1 108 ? 16.802 -31.039 -10.120 1.00 57.62 108 LYS A N 1
ATOM 860 C CA . LYS A 1 108 ? 16.269 -32.289 -10.676 1.00 57.62 108 LYS A CA 1
ATOM 861 C C . LYS A 1 108 ? 14.784 -32.176 -11.038 1.00 57.62 108 LYS A C 1
ATOM 863 O O . LYS A 1 108 ? 14.346 -32.749 -12.034 1.00 57.62 108 LYS A O 1
ATOM 868 N N . TYR A 1 109 ? 14.006 -31.416 -10.267 1.00 51.31 109 TYR A N 1
ATOM 869 C CA . TYR A 1 109 ? 12.610 -31.103 -10.574 1.00 51.31 109 TYR A CA 1
ATOM 870 C C . TYR A 1 109 ? 12.494 -30.238 -11.834 1.00 51.31 109 TYR A C 1
ATOM 872 O O . TYR A 1 109 ? 11.684 -30.555 -12.702 1.00 51.31 109 TYR A O 1
ATOM 880 N N . ILE A 1 110 ? 13.338 -29.210 -11.987 1.00 46.25 110 ILE A N 1
ATOM 881 C CA . ILE A 1 110 ? 13.389 -28.356 -13.186 1.00 46.25 110 ILE A CA 1
ATOM 882 C C . ILE A 1 110 ? 13.767 -29.176 -14.431 1.00 46.25 110 ILE A C 1
ATOM 884 O O . ILE A 1 110 ? 13.107 -29.055 -15.465 1.00 46.25 110 ILE A O 1
ATOM 888 N N . GLU A 1 111 ? 14.768 -30.056 -14.336 1.00 47.09 111 GLU A N 1
ATOM 889 C CA . GLU A 1 111 ? 15.171 -30.944 -15.438 1.00 47.09 111 GLU A CA 1
ATOM 890 C C . GLU A 1 111 ? 14.060 -31.935 -15.826 1.00 47.09 111 GLU A C 1
ATOM 892 O O . GLU A 1 111 ? 13.750 -32.097 -17.011 1.00 47.09 111 GLU A O 1
ATOM 897 N N . ASN A 1 112 ? 13.392 -32.543 -14.841 1.00 47.00 112 ASN A N 1
ATOM 898 C CA . ASN A 1 112 ? 12.290 -33.473 -15.086 1.00 47.00 112 ASN A CA 1
ATOM 899 C C . ASN A 1 112 ? 11.049 -32.770 -15.655 1.00 47.00 112 ASN A C 1
ATOM 901 O O . ASN A 1 112 ? 10.421 -33.295 -16.575 1.00 47.00 112 ASN A O 1
ATOM 905 N N . HIS A 1 113 ? 10.708 -31.566 -15.186 1.00 43.84 113 HIS A N 1
ATOM 906 C CA . HIS A 1 113 ? 9.593 -30.796 -15.746 1.00 43.84 113 HIS A CA 1
ATOM 907 C C . HIS A 1 113 ? 9.875 -30.338 -17.181 1.00 43.84 113 HIS A C 1
ATOM 909 O O . HIS A 1 113 ? 8.979 -30.398 -18.028 1.00 43.84 113 HIS A O 1
ATOM 915 N N . ALA A 1 114 ? 11.117 -29.962 -17.499 1.00 39.31 114 ALA A N 1
ATOM 916 C CA . ALA A 1 114 ? 11.519 -29.636 -18.866 1.00 39.31 114 ALA A CA 1
ATOM 917 C C . ALA A 1 114 ? 11.360 -30.841 -19.818 1.00 39.31 114 ALA A C 1
ATOM 919 O O . ALA A 1 114 ? 10.954 -30.664 -20.969 1.00 39.31 114 ALA A O 1
ATOM 920 N N . MET A 1 115 ? 11.595 -32.070 -19.339 1.00 40.41 115 MET A N 1
ATOM 921 C CA . MET A 1 115 ? 11.376 -33.299 -20.116 1.00 40.41 115 MET A CA 1
ATOM 922 C C . MET A 1 115 ? 9.902 -33.734 -20.200 1.00 40.41 115 MET A C 1
ATOM 924 O O . MET A 1 115 ? 9.450 -34.180 -21.258 1.00 40.41 115 MET A O 1
ATOM 928 N N . VAL A 1 116 ? 9.114 -33.581 -19.132 1.00 41.16 116 VAL A N 1
ATOM 929 C CA . VAL A 1 116 ? 7.687 -33.965 -19.116 1.00 41.16 116 VAL A CA 1
ATOM 930 C C . VAL A 1 116 ? 6.838 -33.036 -19.991 1.00 41.16 116 VAL A C 1
ATOM 932 O O . VAL A 1 116 ? 5.943 -33.510 -20.697 1.00 41.16 116 VAL A O 1
ATOM 935 N N . THR A 1 117 ? 7.179 -31.746 -20.064 1.00 41.66 117 THR A N 1
ATOM 936 C CA . THR A 1 117 ? 6.502 -30.778 -20.953 1.00 41.66 117 THR A CA 1
ATOM 937 C C . THR A 1 117 ? 6.712 -31.103 -22.444 1.00 41.66 117 THR A C 1
ATOM 939 O O . THR A 1 117 ? 5.885 -30.747 -23.277 1.00 41.66 117 THR A O 1
ATOM 942 N N . MET A 1 118 ? 7.763 -31.855 -22.794 1.00 40.06 118 MET A N 1
ATOM 943 C CA . MET A 1 118 ? 8.002 -32.354 -24.159 1.00 40.06 118 MET A CA 1
ATOM 944 C C . MET A 1 118 ? 7.275 -33.677 -24.466 1.00 40.06 118 MET A C 1
ATOM 946 O O . MET A 1 118 ? 7.165 -34.053 -25.631 1.00 40.06 118 MET A O 1
ATOM 950 N N . SER A 1 119 ? 6.773 -34.385 -23.447 1.00 35.78 119 SER A N 1
ATOM 951 C CA . SER A 1 119 ? 6.355 -35.792 -23.571 1.00 35.78 119 SER A CA 1
ATOM 952 C C . SER A 1 119 ? 4.850 -36.032 -23.382 1.00 35.78 119 SER A C 1
ATOM 954 O O . SER A 1 119 ? 4.334 -37.056 -23.826 1.00 35.78 119 SER A O 1
ATOM 956 N N . SER A 1 120 ? 4.110 -35.108 -22.759 1.00 34.66 120 SER A N 1
ATOM 957 C CA . SER A 1 120 ? 2.675 -35.277 -22.470 1.00 34.66 120 SER A CA 1
ATOM 958 C C . SER A 1 120 ? 1.769 -34.486 -23.424 1.00 34.66 120 SER A C 1
ATOM 960 O O . SER A 1 120 ? 1.026 -33.596 -23.017 1.00 34.66 120 SER A O 1
ATOM 962 N N . GLY A 1 121 ? 1.789 -34.847 -24.707 1.00 35.97 121 GLY A N 1
ATOM 963 C CA . GLY A 1 121 ? 0.791 -34.427 -25.695 1.00 35.97 121 GLY A CA 1
ATOM 964 C C . GLY A 1 121 ? -0.256 -35.517 -25.941 1.00 35.97 121 GLY A C 1
ATOM 965 O O . GLY A 1 121 ? -0.180 -36.230 -26.940 1.00 35.97 121 GLY A O 1
ATOM 966 N N . LYS A 1 122 ? -1.257 -35.663 -25.060 1.00 36.72 122 LYS A N 1
ATOM 967 C CA . LYS A 1 122 ? -2.452 -36.477 -25.352 1.00 36.72 122 LYS A CA 1
ATOM 968 C C . LYS A 1 122 ? -3.397 -35.709 -26.284 1.00 36.72 122 LYS A C 1
ATOM 970 O O . LYS A 1 122 ? -4.249 -34.951 -25.846 1.00 36.72 122 LYS A O 1
ATOM 975 N N . GLY A 1 123 ? -3.215 -35.946 -27.580 1.00 36.66 123 GLY A N 1
ATOM 976 C CA . GLY A 1 123 ? -4.259 -36.090 -28.600 1.00 36.66 123 GLY A CA 1
ATOM 977 C C . GLY A 1 123 ? -5.515 -35.218 -28.516 1.00 36.66 123 GLY A C 1
ATOM 978 O O . GLY A 1 123 ? -6.614 -35.757 -28.427 1.00 36.66 123 GLY A O 1
ATOM 979 N N . VAL A 1 124 ? -5.380 -33.906 -28.706 1.00 31.41 124 VAL A N 1
ATOM 980 C CA . VAL A 1 124 ? -6.426 -33.134 -29.393 1.00 31.41 124 VAL A CA 1
ATOM 981 C C . VAL A 1 124 ? -6.084 -33.192 -30.878 1.00 31.41 124 VAL A C 1
ATOM 983 O O . VAL A 1 124 ? -5.008 -32.757 -31.284 1.00 31.41 124 VAL A O 1
ATOM 986 N N . LYS A 1 125 ? -6.968 -33.783 -31.692 1.00 32.91 125 LYS A N 1
ATOM 987 C CA . LYS A 1 125 ? -6.853 -33.797 -33.159 1.00 32.91 125 LYS A CA 1
ATOM 988 C C . LYS A 1 125 ? -7.022 -32.372 -33.690 1.00 32.91 125 LYS A C 1
ATOM 990 O O . LYS A 1 125 ? -8.081 -32.004 -34.188 1.00 32.91 125 LYS A O 1
ATOM 995 N N . ILE A 1 126 ? -5.967 -31.575 -33.583 1.00 35.34 126 ILE A N 1
ATOM 996 C CA . ILE A 1 126 ? -5.797 -30.363 -34.369 1.00 35.34 126 ILE A CA 1
ATOM 997 C C . ILE A 1 126 ? -5.448 -30.851 -35.771 1.00 35.34 126 ILE A C 1
ATOM 999 O O . ILE A 1 126 ? -4.396 -31.440 -36.007 1.00 35.34 126 ILE A O 1
ATOM 1003 N N . SER A 1 127 ? -6.401 -30.689 -36.681 1.00 33.66 127 SER A N 1
ATOM 1004 C CA . SER A 1 127 ? -6.236 -30.893 -38.116 1.00 33.66 127 SER A CA 1
ATOM 1005 C C . SER A 1 127 ? -4.891 -30.345 -38.600 1.00 33.66 127 SER A C 1
ATOM 1007 O O . SER A 1 127 ? -4.579 -29.191 -38.315 1.00 33.66 127 SER A O 1
ATOM 1009 N N . ASN A 1 128 ? -4.149 -31.177 -39.340 1.00 31.89 128 ASN A N 1
ATOM 1010 C CA . ASN A 1 128 ? -2.882 -30.926 -40.038 1.00 31.89 128 ASN A CA 1
ATOM 1011 C C . ASN A 1 128 ? -2.768 -29.536 -40.708 1.00 31.89 128 ASN A C 1
ATOM 1013 O O . ASN A 1 128 ? -2.781 -29.420 -41.932 1.00 31.89 128 ASN A O 1
ATOM 1017 N N . ARG A 1 129 ? -2.562 -28.472 -39.932 1.00 35.09 129 ARG A N 1
ATOM 1018 C CA . ARG A 1 129 ? -1.733 -27.353 -40.367 1.00 35.09 129 ARG A CA 1
ATOM 1019 C C . ARG A 1 129 ? -0.326 -27.725 -39.957 1.00 35.09 129 ARG A C 1
ATOM 1021 O O . ARG A 1 129 ? 0.032 -27.644 -38.787 1.00 35.09 129 ARG A O 1
ATOM 1028 N N . GLN A 1 130 ? 0.403 -28.241 -40.940 1.00 37.53 130 GLN A N 1
ATOM 1029 C CA . GLN A 1 130 ? 1.839 -28.449 -40.886 1.00 37.53 130 GLN A CA 1
ATOM 1030 C C . GLN A 1 130 ? 2.477 -27.317 -40.081 1.00 37.53 130 GLN A C 1
ATOM 1032 O O . GLN A 1 130 ? 2.241 -26.142 -40.369 1.00 37.53 130 GLN A O 1
ATOM 1037 N N . GLN A 1 131 ? 3.272 -27.686 -39.080 1.00 39.66 131 GLN A N 1
ATOM 1038 C CA . GLN A 1 131 ? 4.329 -26.833 -38.565 1.00 39.66 131 GLN A CA 1
ATOM 1039 C C . GLN A 1 131 ? 5.222 -26.485 -39.761 1.00 39.66 131 GLN A C 1
ATOM 1041 O O . GLN A 1 131 ? 6.175 -27.199 -40.064 1.00 39.66 131 GLN A O 1
ATOM 1046 N N . GLN A 1 132 ? 4.863 -25.441 -40.508 1.00 37.22 132 GLN A N 1
ATOM 1047 C CA . GLN A 1 132 ? 5.787 -24.788 -41.413 1.00 37.22 132 GLN A CA 1
ATOM 1048 C C . GLN A 1 132 ? 6.903 -24.279 -40.514 1.00 37.22 132 GLN A C 1
ATOM 1050 O O . GLN A 1 132 ? 6.729 -23.313 -39.772 1.00 37.22 132 GLN A O 1
ATOM 1055 N N . GLN A 1 133 ? 8.033 -24.985 -40.523 1.00 33.44 133 GLN A N 1
ATOM 1056 C CA . GLN A 1 133 ? 9.287 -24.381 -40.117 1.00 33.44 133 GLN A CA 1
ATOM 1057 C C . GLN A 1 133 ? 9.410 -23.104 -40.945 1.00 33.44 133 GLN A C 1
ATOM 1059 O O . GLN A 1 133 ? 9.384 -23.156 -42.174 1.00 33.44 133 GLN A O 1
ATOM 1064 N N . PHE A 1 134 ? 9.426 -21.955 -40.276 1.00 43.16 134 PHE A N 1
ATOM 1065 C CA . PHE A 1 134 ? 9.636 -20.687 -40.953 1.00 43.16 134 PHE A CA 1
ATOM 1066 C C . PHE A 1 134 ? 11.037 -20.727 -41.575 1.00 43.16 134 PHE A C 1
ATOM 1068 O O . PHE A 1 134 ? 12.039 -20.677 -40.863 1.00 43.16 134 PHE A O 1
ATOM 1075 N N . GLU A 1 135 ? 11.107 -20.884 -42.898 1.00 41.19 135 GLU A N 1
ATOM 1076 C CA . GLU A 1 135 ? 12.357 -20.775 -43.644 1.00 41.19 135 GLU A CA 1
ATOM 1077 C C . GLU A 1 135 ? 12.763 -19.304 -43.710 1.00 41.19 135 GLU A C 1
ATOM 1079 O O . GLU A 1 135 ? 12.122 -18.469 -44.356 1.00 41.19 135 GLU A O 1
ATOM 1084 N N . TRP A 1 136 ? 13.840 -18.980 -43.003 1.00 49.81 136 TRP A N 1
ATOM 1085 C CA . TRP A 1 136 ? 14.469 -17.674 -43.070 1.00 49.81 136 TRP A CA 1
ATOM 1086 C C . TRP A 1 136 ? 15.334 -17.594 -44.321 1.00 49.81 136 TRP A C 1
ATOM 1088 O O . TRP A 1 136 ? 16.391 -18.214 -44.401 1.00 49.81 136 TRP A O 1
ATOM 1098 N N . ASN A 1 137 ? 14.903 -16.793 -45.291 1.00 56.97 137 ASN A N 1
ATOM 1099 C CA . ASN A 1 137 ? 15.707 -16.501 -46.470 1.00 56.97 137 ASN A CA 1
ATOM 1100 C C . ASN A 1 137 ? 16.756 -15.447 -46.112 1.00 56.97 137 ASN A C 1
ATOM 1102 O O . ASN A 1 137 ? 16.465 -14.254 -46.062 1.00 56.97 137 ASN A O 1
ATOM 1106 N N . ILE A 1 138 ? 17.976 -15.888 -45.830 1.00 50.69 138 ILE A N 1
ATOM 1107 C CA . ILE A 1 138 ? 19.106 -15.019 -45.500 1.00 50.69 138 ILE A CA 1
ATOM 1108 C C . ILE A 1 138 ? 20.038 -14.968 -46.708 1.00 50.69 138 ILE A C 1
ATOM 1110 O O . ILE A 1 138 ? 20.455 -16.007 -47.209 1.00 50.69 138 ILE A O 1
ATOM 1114 N N . THR A 1 139 ? 20.392 -13.769 -47.164 1.00 63.72 139 THR A N 1
ATOM 1115 C CA . THR A 1 139 ? 21.443 -13.573 -48.168 1.00 63.72 139 THR A CA 1
ATOM 1116 C C . THR A 1 139 ? 22.612 -12.815 -47.564 1.00 63.72 139 THR A C 1
ATOM 1118 O O . THR A 1 139 ? 22.432 -11.825 -46.860 1.00 63.72 139 THR A O 1
ATOM 1121 N N . ILE A 1 140 ? 23.826 -13.279 -47.838 1.00 50.94 140 ILE A N 1
ATOM 1122 C CA . ILE A 1 140 ? 25.053 -12.557 -47.500 1.00 50.94 140 ILE A CA 1
ATOM 1123 C C . ILE A 1 140 ? 25.400 -11.712 -48.722 1.00 50.94 140 ILE A C 1
ATOM 1125 O O . ILE A 1 140 ? 25.575 -12.244 -49.819 1.00 50.94 140 ILE A O 1
ATOM 1129 N N . LYS A 1 141 ? 25.427 -10.389 -48.562 1.00 61.62 141 LYS A N 1
ATOM 1130 C CA . LYS A 1 141 ? 25.850 -9.477 -49.629 1.00 61.62 141 LYS A CA 1
ATOM 1131 C C . LYS A 1 141 ? 27.362 -9.556 -49.834 1.00 61.62 141 LYS A C 1
ATOM 1133 O O . LYS A 1 141 ? 28.096 -9.918 -48.923 1.00 61.62 141 LYS A O 1
ATOM 1138 N N . GLU A 1 142 ? 27.826 -9.125 -51.005 1.00 46.28 142 GLU A N 1
ATOM 1139 C CA . GLU A 1 142 ? 29.249 -9.108 -51.398 1.00 46.28 142 GLU A CA 1
ATOM 1140 C C . GLU A 1 142 ? 30.167 -8.327 -50.434 1.00 46.28 142 GLU A C 1
ATOM 1142 O O . GLU A 1 142 ? 31.377 -8.508 -50.460 1.00 46.28 142 GLU A O 1
ATOM 1147 N N . ASN A 1 143 ? 29.608 -7.497 -49.547 1.00 46.31 143 ASN A N 1
ATOM 1148 C CA . ASN A 1 143 ? 30.333 -6.775 -48.499 1.00 46.31 143 ASN A CA 1
ATOM 1149 C C . ASN A 1 143 ? 30.233 -7.418 -47.098 1.00 46.31 143 ASN A C 1
ATOM 1151 O O . ASN A 1 143 ? 30.486 -6.741 -46.106 1.00 46.31 143 ASN A O 1
ATOM 1155 N N . GLY A 1 144 ? 29.790 -8.673 -46.998 1.00 48.06 144 GLY A N 1
ATOM 1156 C CA . GLY A 1 144 ? 29.648 -9.398 -45.730 1.00 48.06 144 GLY A CA 1
ATOM 1157 C C . GLY A 1 144 ? 28.379 -9.075 -44.929 1.00 48.06 144 GLY A C 1
ATOM 1158 O O . GLY A 1 144 ? 28.151 -9.676 -43.884 1.00 48.06 144 GLY A O 1
ATOM 1159 N N . LEU A 1 145 ? 27.508 -8.170 -45.399 1.00 36.53 145 LEU A N 1
ATOM 1160 C CA . LEU A 1 145 ? 26.265 -7.850 -44.687 1.00 36.53 145 LEU A CA 1
ATOM 1161 C C . LEU A 1 145 ? 25.212 -8.952 -44.849 1.00 36.53 145 LEU A C 1
ATOM 1163 O O . LEU A 1 145 ? 24.786 -9.274 -45.962 1.00 36.53 145 LEU A O 1
ATOM 1167 N N . LEU A 1 146 ? 24.734 -9.461 -43.715 1.00 42.66 146 LEU A N 1
ATOM 1168 C CA . LEU A 1 146 ? 23.663 -10.450 -43.621 1.00 42.66 146 LEU A CA 1
ATOM 1169 C C . LEU A 1 146 ? 22.298 -9.760 -43.813 1.00 42.66 146 LEU A C 1
ATOM 1171 O O . LEU A 1 146 ? 21.889 -8.928 -43.004 1.00 42.66 146 LEU A O 1
ATOM 1175 N N . LYS A 1 147 ? 21.582 -10.075 -44.895 1.00 51.66 147 LYS A N 1
ATOM 1176 C CA . LYS A 1 147 ? 20.253 -9.533 -45.208 1.00 51.66 147 LYS A CA 1
ATOM 1177 C C . LYS A 1 147 ? 19.186 -10.610 -45.037 1.00 51.66 147 LYS A C 1
ATOM 1179 O O . LYS A 1 147 ? 19.137 -11.584 -45.783 1.00 51.66 147 LYS A O 1
ATOM 1184 N N . LEU A 1 148 ? 18.290 -10.394 -44.079 1.00 59.88 148 LEU A N 1
ATOM 1185 C CA . LEU A 1 148 ? 17.100 -11.215 -43.877 1.00 59.88 148 LEU A CA 1
ATOM 1186 C C . LEU A 1 148 ? 15.995 -10.763 -44.840 1.00 59.88 148 LEU A C 1
ATOM 1188 O O . LEU A 1 148 ? 15.554 -9.615 -44.792 1.00 59.88 148 LEU A O 1
ATOM 1192 N N . HIS A 1 149 ? 15.548 -11.647 -45.724 1.00 58.97 149 HIS A N 1
ATOM 1193 C CA . HIS A 1 149 ? 14.392 -11.404 -46.579 1.00 58.97 149 HIS A CA 1
ATOM 1194 C C . HIS A 1 149 ? 13.117 -11.695 -45.792 1.00 58.97 149 HIS A C 1
ATOM 1196 O O . HIS A 1 149 ? 12.725 -12.847 -45.606 1.00 58.97 149 HIS A O 1
ATOM 1202 N N . THR A 1 150 ? 12.466 -10.633 -45.333 1.00 65.88 150 THR A N 1
ATOM 1203 C CA . THR A 1 150 ? 11.153 -10.684 -44.689 1.00 65.88 150 THR A CA 1
ATOM 1204 C C . THR A 1 150 ? 10.088 -10.142 -45.650 1.00 65.88 150 THR A C 1
ATOM 1206 O O . THR A 1 150 ? 10.403 -9.490 -46.644 1.00 65.88 150 THR A O 1
ATOM 1209 N N . ARG A 1 151 ? 8.807 -10.411 -45.366 1.00 59.03 151 ARG A N 1
ATOM 1210 C CA . ARG A 1 151 ? 7.674 -9.735 -46.034 1.00 59.03 151 ARG A CA 1
ATOM 1211 C C . ARG A 1 151 ? 7.343 -8.373 -45.404 1.00 59.03 151 ARG A C 1
ATOM 1213 O O . ARG A 1 151 ? 6.349 -7.768 -45.782 1.00 59.03 151 ARG A O 1
ATOM 1220 N N . ILE A 1 152 ? 8.152 -7.952 -44.433 1.00 58.94 152 ILE A N 1
ATOM 1221 C CA . ILE A 1 152 ? 8.020 -6.715 -43.668 1.00 58.94 152 ILE A CA 1
ATOM 1222 C C . ILE A 1 152 ? 8.732 -5.630 -44.474 1.00 58.94 152 ILE A C 1
ATOM 1224 O O . ILE A 1 152 ? 9.952 -5.685 -44.641 1.00 58.94 152 ILE A O 1
ATOM 1228 N N . ASN A 1 153 ? 7.977 -4.681 -45.016 1.00 56.38 153 ASN A N 1
ATOM 1229 C CA . ASN A 1 153 ? 8.482 -3.691 -45.969 1.00 56.38 153 ASN A CA 1
ATOM 1230 C C . ASN A 1 153 ? 8.758 -2.329 -45.324 1.00 56.38 153 ASN A C 1
ATOM 1232 O O . ASN A 1 153 ? 9.408 -1.487 -45.944 1.00 56.38 153 ASN A O 1
ATOM 1236 N N . THR A 1 154 ? 8.293 -2.111 -44.092 1.00 53.44 154 THR A N 1
ATOM 1237 C CA . THR A 1 154 ? 8.487 -0.862 -43.345 1.00 53.44 154 THR A CA 1
ATOM 1238 C C . THR A 1 154 ? 9.075 -1.120 -41.955 1.00 53.44 154 THR A C 1
ATOM 1240 O O . THR A 1 154 ? 8.975 -2.219 -41.403 1.00 53.44 154 THR A O 1
ATOM 1243 N N . ILE A 1 155 ? 9.731 -0.106 -41.380 1.00 47.03 155 ILE A N 1
ATOM 1244 C CA . ILE A 1 155 ? 10.250 -0.176 -40.003 1.00 47.03 155 ILE A CA 1
ATOM 1245 C C . ILE A 1 155 ? 9.082 -0.265 -39.022 1.00 47.03 155 ILE A C 1
ATOM 1247 O O . ILE A 1 155 ? 9.173 -0.980 -38.031 1.00 47.03 155 ILE A O 1
ATOM 1251 N N . GLU A 1 156 ? 7.974 0.401 -39.329 1.00 50.97 156 GLU A N 1
ATOM 1252 C CA . GLU A 1 156 ? 6.736 0.357 -38.566 1.00 50.97 156 GLU A CA 1
ATOM 1253 C C . GLU A 1 156 ? 6.190 -1.074 -38.493 1.00 50.97 156 GLU A C 1
ATOM 1255 O O . GLU A 1 156 ? 5.963 -1.559 -37.391 1.00 50.97 156 GLU A O 1
ATOM 1260 N N . GLU A 1 157 ? 6.096 -1.802 -39.616 1.00 51.50 157 GLU A N 1
ATOM 1261 C CA . GLU A 1 157 ? 5.707 -3.223 -39.613 1.00 51.50 157 GLU A CA 1
ATOM 1262 C C . GLU A 1 157 ? 6.709 -4.083 -38.822 1.00 51.50 157 GLU A C 1
ATOM 1264 O O . GLU A 1 157 ? 6.310 -5.025 -38.151 1.00 51.50 157 GLU A O 1
ATOM 1269 N N . LEU A 1 158 ? 8.015 -3.784 -38.849 1.00 50.34 158 LEU A N 1
ATOM 1270 C CA . LEU A 1 158 ? 9.008 -4.526 -38.057 1.00 50.34 158 LEU A CA 1
ATOM 1271 C C . LEU A 1 158 ? 8.834 -4.284 -36.552 1.00 50.34 158 LEU A C 1
ATOM 1273 O O . LEU A 1 158 ? 8.960 -5.213 -35.751 1.00 50.34 158 LEU A O 1
ATOM 1277 N N . LEU A 1 159 ? 8.544 -3.039 -36.172 1.00 48.12 159 LEU A N 1
ATOM 1278 C CA . LEU A 1 159 ? 8.242 -2.638 -34.802 1.00 48.12 159 LEU A CA 1
ATOM 1279 C C . LEU A 1 159 ? 6.949 -3.293 -34.304 1.00 48.12 159 LEU A C 1
ATOM 1281 O O . LEU A 1 159 ? 6.878 -3.636 -33.123 1.00 48.12 159 LEU A O 1
ATOM 1285 N N . GLU A 1 160 ? 5.990 -3.579 -35.190 1.00 51.06 160 GLU A N 1
ATOM 1286 C CA . GLU A 1 160 ? 4.812 -4.388 -34.856 1.00 51.06 160 GLU A CA 1
ATOM 1287 C C . GLU A 1 160 ? 5.183 -5.807 -34.418 1.00 51.06 160 GLU A C 1
ATOM 1289 O O . GLU A 1 160 ? 4.457 -6.373 -33.618 1.00 51.06 160 GLU A O 1
ATOM 1294 N N . TYR A 1 161 ? 6.325 -6.362 -34.838 1.00 48.62 161 TYR A N 1
ATOM 1295 C CA . TYR A 1 161 ? 6.833 -7.658 -34.365 1.00 48.62 161 TYR A CA 1
ATOM 1296 C C . TYR A 1 161 ? 7.889 -7.541 -33.257 1.00 48.62 161 TYR A C 1
ATOM 1298 O O . TYR A 1 161 ? 8.474 -8.552 -32.869 1.00 48.62 161 TYR A O 1
ATOM 1306 N N . SER A 1 162 ? 8.153 -6.349 -32.711 1.00 47.38 162 SER A N 1
ATOM 1307 C CA . SER A 1 162 ? 9.166 -6.163 -31.656 1.00 47.38 162 SER A CA 1
ATOM 1308 C C . SER A 1 162 ? 8.904 -7.023 -30.409 1.00 47.38 162 SER A C 1
ATOM 1310 O O . SER A 1 162 ? 9.846 -7.541 -29.811 1.00 47.38 162 SER A O 1
ATOM 1312 N N . HIS A 1 163 ? 7.635 -7.285 -30.085 1.00 44.84 163 HIS A N 1
ATOM 1313 C CA . HIS A 1 163 ? 7.226 -8.212 -29.025 1.00 44.84 163 HIS A CA 1
ATOM 1314 C C . HIS A 1 163 ? 7.436 -9.694 -29.408 1.00 44.84 163 HIS A C 1
ATOM 1316 O O . HIS A 1 163 ? 7.746 -10.531 -28.562 1.00 44.84 163 HIS A O 1
ATOM 1322 N N . ALA A 1 164 ? 7.334 -10.034 -30.698 1.00 41.44 164 ALA A N 1
ATOM 1323 C CA . ALA A 1 164 ? 7.640 -11.364 -31.231 1.00 41.44 164 ALA A CA 1
ATOM 1324 C C . ALA A 1 164 ? 9.150 -11.596 -31.417 1.00 41.44 164 ALA A C 1
ATOM 1326 O O . ALA A 1 164 ? 9.590 -12.744 -31.488 1.00 41.44 164 ALA A O 1
ATOM 1327 N N . PHE A 1 165 ? 9.961 -10.536 -31.454 1.00 43.97 165 PHE A N 1
ATOM 1328 C CA . PHE A 1 165 ? 11.420 -10.615 -31.535 1.00 43.97 165 PHE A CA 1
ATOM 1329 C C . PHE A 1 165 ? 12.018 -11.354 -30.329 1.00 43.97 165 PHE A C 1
ATOM 1331 O O . PHE A 1 165 ? 12.951 -12.139 -30.480 1.00 43.97 165 PHE A O 1
ATOM 1338 N N . VAL A 1 166 ? 11.410 -11.176 -29.153 1.00 43.88 166 VAL A N 1
ATOM 1339 C CA . VAL A 1 166 ? 11.741 -11.913 -27.925 1.00 43.88 166 VAL A CA 1
ATOM 1340 C C . VAL A 1 166 ? 11.292 -13.384 -28.007 1.00 43.88 166 VAL A C 1
ATOM 1342 O O . VAL A 1 166 ? 11.953 -14.255 -27.449 1.00 43.88 166 VAL A O 1
ATOM 1345 N N . LYS A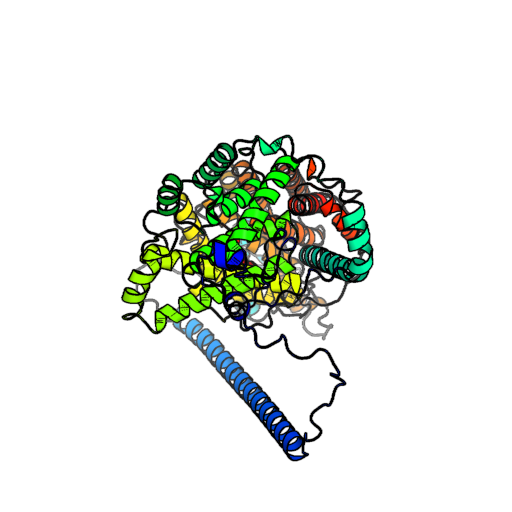 1 167 ? 10.203 -13.684 -28.736 1.00 42.84 167 LYS A N 1
ATOM 1346 C CA . LYS A 1 167 ? 9.551 -15.009 -28.760 1.00 42.84 167 LYS A CA 1
ATOM 1347 C C . LYS A 1 167 ? 9.954 -15.945 -29.908 1.00 42.84 167 LYS A C 1
ATOM 1349 O O . LYS A 1 167 ? 9.992 -17.150 -29.689 1.00 42.84 167 LYS A O 1
ATOM 1354 N N . TYR A 1 168 ? 10.193 -15.449 -31.125 1.00 44.25 168 TYR A N 1
ATOM 1355 C CA . TYR A 1 168 ? 10.154 -16.301 -32.329 1.00 44.25 168 TYR A CA 1
ATOM 1356 C C . TYR A 1 168 ? 11.140 -15.962 -33.456 1.00 44.25 168 TYR A C 1
ATOM 1358 O O . TYR A 1 168 ? 11.341 -16.804 -34.330 1.00 44.25 168 TYR A O 1
ATOM 1366 N N . LEU A 1 169 ? 11.780 -14.787 -33.477 1.00 40.91 169 LEU A N 1
ATOM 1367 C CA . LEU A 1 169 ? 12.554 -14.361 -34.662 1.00 40.91 169 LEU A CA 1
ATOM 1368 C C . LEU A 1 169 ? 14.068 -14.583 -34.574 1.00 40.91 169 LEU A C 1
ATOM 1370 O O . LEU A 1 169 ? 14.826 -14.050 -35.379 1.00 40.91 169 LEU A O 1
ATOM 1374 N N . SER A 1 170 ? 14.524 -15.409 -33.636 1.00 40.56 170 SER A N 1
ATOM 1375 C CA . SER A 1 170 ? 15.933 -15.766 -33.546 1.00 40.56 170 SER A CA 1
ATOM 1376 C C . SER A 1 170 ? 16.192 -17.150 -34.157 1.00 40.56 170 SER A C 1
ATOM 1378 O O . SER A 1 170 ? 15.902 -18.160 -33.508 1.00 40.56 170 SER A O 1
ATOM 1380 N N . PRO A 1 171 ? 16.850 -17.254 -35.331 1.00 40.12 171 PRO A N 1
ATOM 1381 C CA . PRO A 1 171 ? 17.471 -18.507 -35.779 1.00 40.12 171 PRO A CA 1
ATOM 1382 C C . PRO A 1 171 ? 18.578 -19.007 -34.819 1.00 40.12 171 PRO A C 1
ATOM 1384 O O . PRO A 1 171 ? 19.197 -20.042 -35.050 1.00 40.12 171 PRO A O 1
ATOM 1387 N N . PHE A 1 172 ? 18.804 -18.312 -33.698 1.00 44.25 172 PHE A N 1
ATOM 1388 C CA . PHE A 1 172 ? 19.824 -18.576 -32.693 1.00 44.25 172 PHE A CA 1
ATOM 1389 C C . PHE A 1 172 ? 19.249 -19.039 -31.347 1.00 44.25 172 PHE A C 1
ATOM 1391 O O . PHE A 1 172 ? 19.941 -18.930 -30.339 1.00 44.25 172 PHE A O 1
ATOM 1398 N N . GLY A 1 173 ? 18.019 -19.564 -31.270 1.00 42.56 173 GLY A N 1
ATOM 1399 C CA . GLY A 1 173 ? 17.416 -20.022 -30.002 1.00 42.56 173 GLY A CA 1
ATOM 1400 C C . GLY A 1 173 ? 18.303 -20.972 -29.170 1.00 42.56 173 GLY A C 1
ATOM 1401 O O . GLY A 1 173 ? 18.274 -20.933 -27.945 1.00 42.56 173 GLY A O 1
ATOM 1402 N N . LYS A 1 174 ? 19.181 -21.765 -29.808 1.00 41.28 174 LYS A N 1
ATOM 1403 C CA . LYS A 1 174 ? 20.204 -22.584 -29.117 1.00 41.28 174 LYS A CA 1
ATOM 1404 C C . LYS A 1 174 ? 21.394 -21.783 -28.559 1.00 41.28 174 LYS A C 1
ATOM 1406 O O . LYS A 1 174 ? 22.039 -22.245 -27.625 1.00 41.28 174 LYS A O 1
ATOM 1411 N N . VAL A 1 175 ? 21.687 -20.613 -29.120 1.00 40.06 175 VAL A N 1
ATOM 1412 C CA . VAL A 1 175 ? 22.779 -19.709 -28.719 1.00 40.06 175 VAL A CA 1
ATOM 1413 C C . VAL A 1 175 ? 22.332 -18.753 -27.607 1.00 40.06 175 VAL A C 1
ATOM 1415 O O . VAL A 1 175 ? 23.136 -18.395 -26.754 1.00 40.06 175 VAL A O 1
ATOM 1418 N N . PHE A 1 176 ? 21.052 -18.363 -27.572 1.00 42.91 176 PHE A N 1
ATOM 1419 C CA . PHE A 1 176 ? 20.490 -17.555 -26.478 1.00 42.91 176 PHE A CA 1
ATOM 1420 C C . PHE A 1 176 ? 20.464 -18.304 -25.132 1.00 42.91 176 PHE A C 1
ATOM 1422 O O . PHE A 1 176 ? 20.674 -17.672 -24.102 1.00 42.91 176 PHE A O 1
ATOM 1429 N N . ARG A 1 177 ? 20.374 -19.645 -25.144 1.00 44.75 177 ARG A N 1
ATOM 1430 C CA . ARG A 1 177 ? 20.448 -20.497 -23.936 1.00 44.75 177 ARG A CA 1
ATOM 1431 C C . ARG A 1 177 ? 21.773 -20.430 -23.162 1.00 44.75 177 ARG A C 1
ATOM 1433 O O . ARG A 1 177 ? 21.833 -20.911 -22.037 1.00 44.75 177 ARG A O 1
ATOM 1440 N N . LYS A 1 178 ? 22.855 -19.917 -23.765 1.00 45.50 178 LYS A N 1
ATOM 1441 C CA . LYS A 1 178 ? 24.196 -19.864 -23.141 1.00 45.50 178 LYS A CA 1
ATOM 1442 C C . LYS A 1 178 ? 24.700 -18.450 -22.847 1.00 45.50 178 LYS A C 1
ATOM 1444 O O . LYS A 1 178 ? 25.740 -18.311 -22.212 1.00 45.50 178 LYS A O 1
ATOM 1449 N N . SER A 1 179 ? 24.005 -17.409 -23.305 1.00 51.47 179 SER A N 1
ATOM 1450 C CA . SER A 1 179 ? 24.429 -16.023 -23.092 1.00 51.47 179 SER A CA 1
ATOM 1451 C C . SER A 1 179 ? 23.837 -15.483 -21.795 1.00 51.47 179 SER A C 1
ATOM 1453 O O . SER A 1 179 ? 22.668 -15.099 -21.758 1.00 51.47 179 SER A O 1
ATOM 1455 N N . TRP A 1 180 ? 24.654 -15.458 -20.747 1.00 51.19 180 TRP A N 1
ATOM 1456 C CA . TRP A 1 180 ? 24.376 -14.701 -19.532 1.00 51.19 180 TRP A CA 1
ATOM 1457 C C . TRP A 1 180 ? 24.629 -13.225 -19.816 1.00 51.19 180 TRP A C 1
ATOM 1459 O O . TRP A 1 180 ? 25.660 -12.879 -20.393 1.00 51.19 180 TRP A O 1
ATOM 1469 N N . ILE A 1 181 ? 23.697 -12.355 -19.437 1.00 54.97 181 ILE A N 1
ATOM 1470 C CA . ILE A 1 181 ? 23.911 -10.912 -19.516 1.00 54.97 181 ILE A CA 1
ATOM 1471 C C . ILE A 1 181 ? 24.258 -10.448 -18.115 1.00 54.97 181 ILE A C 1
ATOM 1473 O O . ILE A 1 181 ? 23.363 -10.378 -17.280 1.00 54.97 181 ILE A O 1
ATOM 1477 N N . ASN A 1 182 ? 25.539 -10.176 -17.854 1.00 50.31 182 ASN A N 1
ATOM 1478 C CA . ASN A 1 182 ? 25.972 -9.613 -16.578 1.00 50.31 182 ASN A CA 1
ATOM 1479 C C . ASN A 1 182 ? 25.307 -8.261 -16.370 1.00 50.31 182 ASN A C 1
ATOM 1481 O O . ASN A 1 182 ? 25.319 -7.405 -17.257 1.00 50.31 182 ASN A O 1
ATOM 1485 N N . VAL A 1 183 ? 24.741 -8.077 -15.187 1.00 50.97 183 VAL A N 1
ATOM 1486 C CA . VAL A 1 183 ? 24.027 -6.858 -14.860 1.00 50.97 183 VAL A CA 1
ATOM 1487 C C . VAL A 1 183 ? 24.681 -6.214 -13.651 1.00 50.97 183 VAL A C 1
ATOM 1489 O O . VAL A 1 183 ? 24.903 -6.848 -12.621 1.00 50.97 183 VAL A O 1
ATOM 1492 N N . GLU A 1 184 ? 24.971 -4.930 -13.785 1.00 49.34 184 GLU A N 1
ATOM 1493 C CA . GLU A 1 184 ? 25.332 -4.055 -12.679 1.00 49.34 184 GLU A CA 1
ATOM 1494 C C . GLU A 1 184 ? 24.236 -3.001 -12.583 1.00 49.34 184 GLU A C 1
ATOM 1496 O O . GLU A 1 184 ? 23.946 -2.334 -13.576 1.00 49.34 184 GLU A O 1
ATOM 1501 N N . SER A 1 185 ? 23.610 -2.860 -11.415 1.00 50.88 185 SER A N 1
ATOM 1502 C CA . SER A 1 185 ? 22.652 -1.778 -11.195 1.00 50.88 185 SER A CA 1
ATOM 1503 C C . SER A 1 185 ? 23.401 -0.481 -10.923 1.00 50.88 185 SER A C 1
ATOM 1505 O O . SER A 1 185 ? 24.261 -0.418 -10.044 1.00 50.88 185 SER A O 1
ATOM 1507 N N . THR A 1 186 ? 23.055 0.576 -11.653 1.00 48.34 186 THR A N 1
ATOM 1508 C CA . THR A 1 186 ? 23.459 1.952 -11.315 1.00 48.34 186 THR A CA 1
ATOM 1509 C C . THR A 1 186 ? 22.389 2.680 -10.502 1.00 48.34 186 THR A C 1
ATOM 1511 O O . THR A 1 186 ? 22.596 3.808 -10.048 1.00 48.34 186 THR A O 1
ATOM 1514 N N . SER A 1 187 ? 21.229 2.051 -10.316 1.00 50.50 187 SER A N 1
ATOM 1515 C CA . SER A 1 187 ? 20.049 2.687 -9.753 1.00 50.50 187 SER A CA 1
ATOM 1516 C C . SER A 1 187 ? 20.123 2.773 -8.225 1.00 50.50 187 SER A C 1
ATOM 1518 O O . SER A 1 187 ? 20.076 1.781 -7.495 1.00 50.50 187 SER A O 1
ATOM 1520 N N . GLN A 1 188 ? 20.230 4.008 -7.732 1.00 51.09 188 GLN A N 1
ATOM 1521 C CA . GLN A 1 188 ? 20.128 4.345 -6.314 1.00 51.09 188 GLN A CA 1
ATOM 1522 C C . GLN A 1 188 ? 18.692 4.121 -5.817 1.00 51.09 188 GLN A C 1
ATOM 1524 O O . GLN A 1 188 ? 17.738 4.598 -6.435 1.00 51.09 188 GLN A O 1
ATOM 1529 N N . ARG A 1 189 ? 18.535 3.483 -4.647 1.00 60.50 189 ARG A N 1
ATOM 1530 C CA . ARG A 1 189 ? 17.247 3.289 -3.952 1.00 60.50 189 ARG A CA 1
ATOM 1531 C C . ARG A 1 189 ? 16.727 4.597 -3.345 1.00 60.50 189 ARG A C 1
ATOM 1533 O O . ARG A 1 189 ? 16.574 4.702 -2.133 1.00 60.50 189 ARG A O 1
ATOM 1540 N N . LEU A 1 190 ? 16.468 5.605 -4.176 1.00 54.34 190 LEU A N 1
ATOM 1541 C CA . LEU A 1 190 ? 16.130 6.965 -3.750 1.00 54.34 190 LEU A CA 1
ATOM 1542 C C . LEU A 1 190 ? 15.047 6.983 -2.666 1.00 54.34 190 LEU A C 1
ATOM 1544 O O . LEU A 1 190 ? 15.185 7.670 -1.666 1.00 54.34 190 LEU A O 1
ATOM 1548 N N . ILE A 1 191 ? 13.998 6.188 -2.842 1.00 54.09 191 ILE A N 1
ATOM 1549 C CA . ILE A 1 191 ? 12.816 6.257 -1.985 1.00 54.09 191 ILE A CA 1
ATOM 1550 C C . ILE A 1 191 ? 12.990 5.479 -0.689 1.00 54.09 191 ILE A C 1
ATOM 1552 O O . ILE A 1 191 ? 12.629 5.986 0.367 1.00 54.09 191 ILE A O 1
ATOM 1556 N N . LEU A 1 192 ? 13.638 4.313 -0.728 1.00 57.41 192 LEU A N 1
ATOM 1557 C CA . LEU A 1 192 ? 14.056 3.645 0.503 1.00 57.41 192 LEU A CA 1
ATOM 1558 C C . LEU A 1 192 ? 15.014 4.539 1.292 1.00 57.41 192 LEU A C 1
ATOM 1560 O O . LEU A 1 192 ? 14.851 4.674 2.496 1.00 57.41 192 LEU A O 1
ATOM 1564 N N . ASN A 1 193 ? 15.959 5.199 0.620 1.00 59.78 193 ASN A N 1
ATOM 1565 C CA . ASN A 1 193 ? 16.859 6.148 1.264 1.00 59.78 193 ASN A CA 1
ATOM 1566 C C . ASN A 1 193 ? 16.080 7.312 1.883 1.00 59.78 193 ASN A C 1
ATOM 1568 O O . ASN A 1 193 ? 16.430 7.737 2.975 1.00 59.78 193 ASN A O 1
ATOM 1572 N N . ILE A 1 194 ? 15.003 7.780 1.242 1.00 59.50 194 ILE A N 1
ATOM 1573 C CA . ILE A 1 194 ? 14.100 8.787 1.809 1.00 59.50 194 ILE A CA 1
ATOM 1574 C C . ILE A 1 194 ? 13.374 8.241 3.048 1.00 59.50 194 ILE A C 1
ATOM 1576 O O . ILE A 1 194 ? 13.376 8.925 4.063 1.00 59.50 194 ILE A O 1
ATOM 1580 N N . TYR A 1 195 ? 12.814 7.024 3.046 1.00 59.78 195 TYR A N 1
ATOM 1581 C CA . TYR A 1 195 ? 12.163 6.474 4.253 1.00 59.78 195 TYR A CA 1
ATOM 1582 C C . TYR A 1 195 ? 13.126 6.179 5.373 1.00 59.78 195 TYR A C 1
ATOM 1584 O O . TYR A 1 195 ? 12.861 6.553 6.507 1.00 59.78 195 TYR A O 1
ATOM 1592 N N . VAL A 1 196 ? 14.231 5.510 5.064 1.00 62.28 196 VAL A N 1
ATOM 1593 C CA . VAL A 1 196 ? 15.283 5.219 6.031 1.00 62.28 196 VAL A CA 1
ATOM 1594 C C . VAL A 1 196 ? 15.786 6.534 6.606 1.00 62.28 196 VAL A C 1
ATOM 1596 O O . VAL A 1 196 ? 15.930 6.649 7.814 1.00 62.28 196 VAL A O 1
ATOM 1599 N N . ALA A 1 197 ? 15.952 7.572 5.790 1.00 61.31 197 ALA A N 1
ATOM 1600 C CA . ALA A 1 197 ? 16.292 8.891 6.290 1.00 61.31 197 ALA A CA 1
ATOM 1601 C C . ALA A 1 197 ? 15.211 9.509 7.182 1.00 61.31 197 ALA A C 1
ATOM 1603 O O . ALA A 1 197 ? 15.529 9.987 8.271 1.00 61.31 197 ALA A O 1
ATOM 1604 N N . VAL A 1 198 ? 13.946 9.494 6.750 1.00 62.78 198 VAL A N 1
ATOM 1605 C CA . VAL A 1 198 ? 12.819 10.025 7.528 1.00 62.78 198 VAL A CA 1
ATOM 1606 C C . VAL A 1 198 ? 12.722 9.301 8.873 1.00 62.78 198 VAL A C 1
ATOM 1608 O O . VAL A 1 198 ? 12.598 9.938 9.921 1.00 62.78 198 VAL A O 1
ATOM 1611 N N . PHE A 1 199 ? 12.863 7.978 8.859 1.00 65.62 199 PHE A N 1
ATOM 1612 C CA . PHE A 1 199 ? 12.886 7.132 10.040 1.00 65.62 199 PHE A CA 1
ATOM 1613 C C . PHE A 1 199 ? 14.081 7.437 10.951 1.00 65.62 199 PHE A C 1
ATOM 1615 O O . PHE A 1 199 ? 13.885 7.743 12.127 1.00 65.62 199 PHE A O 1
ATOM 1622 N N . LEU A 1 200 ? 15.313 7.386 10.431 1.00 61.56 200 LEU A N 1
ATOM 1623 C CA . LEU A 1 200 ? 16.537 7.616 11.204 1.00 61.56 200 LEU A CA 1
ATOM 1624 C C . LEU A 1 200 ? 16.523 8.996 11.866 1.00 61.56 200 LEU A C 1
ATOM 1626 O O . LEU A 1 200 ? 16.983 9.144 12.997 1.00 61.56 200 LEU A O 1
ATOM 1630 N N . MET A 1 201 ? 15.947 9.998 11.204 1.00 62.62 201 MET A N 1
ATOM 1631 C CA . MET A 1 201 ? 15.777 11.329 11.775 1.00 62.62 201 MET A CA 1
ATOM 1632 C C . MET A 1 201 ? 14.709 11.380 12.866 1.00 62.62 201 MET A C 1
ATOM 1634 O O . MET A 1 201 ? 14.943 12.009 13.900 1.00 62.62 201 MET A O 1
ATOM 1638 N N . ASN A 1 202 ? 13.568 10.708 12.687 1.00 64.38 202 ASN A N 1
ATOM 1639 C CA . ASN A 1 202 ? 12.566 10.589 13.749 1.00 64.38 202 ASN A CA 1
ATOM 1640 C C . ASN A 1 202 ? 13.148 9.881 14.976 1.00 64.38 202 ASN A C 1
ATOM 1642 O O . ASN A 1 202 ? 12.976 10.368 16.092 1.00 64.38 202 ASN A O 1
ATOM 1646 N N . LYS A 1 203 ? 13.927 8.815 14.771 1.00 67.62 203 LYS A N 1
ATOM 1647 C CA . LYS A 1 203 ? 14.657 8.124 15.837 1.00 67.62 203 LYS A CA 1
ATOM 1648 C C . LYS A 1 203 ? 15.664 9.045 16.530 1.00 67.62 203 LYS A C 1
ATOM 1650 O O . LYS A 1 203 ? 15.652 9.142 17.753 1.00 67.62 203 LYS A O 1
ATOM 1655 N N . ALA A 1 204 ? 16.476 9.787 15.776 1.00 62.62 204 ALA A N 1
ATOM 1656 C CA . ALA A 1 204 ? 17.426 10.745 16.342 1.00 62.62 204 ALA A CA 1
ATOM 1657 C C . ALA A 1 204 ? 16.723 11.840 17.167 1.00 62.62 204 ALA A C 1
ATOM 1659 O O . ALA A 1 204 ? 17.198 12.207 18.242 1.00 62.62 204 ALA A O 1
ATOM 1660 N N . LYS A 1 205 ? 15.560 12.327 16.712 1.00 65.38 205 LYS A N 1
ATOM 1661 C CA . LYS A 1 205 ? 14.730 13.284 17.460 1.00 65.38 205 LYS A CA 1
ATOM 1662 C C . LYS A 1 205 ? 14.109 12.666 18.708 1.00 65.38 205 LYS A C 1
ATOM 1664 O O . LYS A 1 205 ? 14.059 13.343 19.729 1.00 65.38 205 LYS A O 1
ATOM 1669 N N . GLU A 1 206 ? 13.648 11.419 18.664 1.00 65.38 206 GLU A N 1
ATOM 1670 C CA . GLU A 1 206 ? 13.171 10.697 19.851 1.00 65.38 206 GLU A CA 1
ATOM 1671 C C . GLU A 1 206 ? 14.296 10.514 20.875 1.00 65.38 206 GLU A C 1
ATOM 1673 O O . GLU A 1 206 ? 14.122 10.852 22.043 1.00 65.38 206 GLU A O 1
ATOM 1678 N N . GLU A 1 207 ? 15.481 10.087 20.444 1.00 65.62 207 GLU A N 1
ATOM 1679 C CA . GLU A 1 207 ? 16.657 9.940 21.307 1.00 65.62 207 GLU A CA 1
ATOM 1680 C C . GLU A 1 207 ? 17.121 11.284 21.883 1.00 65.62 207 GLU A C 1
ATOM 1682 O O . GLU A 1 207 ? 17.481 11.372 23.061 1.00 65.62 207 GLU A O 1
ATOM 1687 N N . GLN A 1 208 ? 17.069 12.357 21.090 1.00 60.75 208 GLN A N 1
ATOM 1688 C CA . GLN A 1 208 ? 17.372 13.708 21.553 1.00 60.75 208 GLN A CA 1
ATOM 1689 C C . GLN A 1 208 ? 16.301 14.211 22.526 1.00 60.75 208 GLN A C 1
ATOM 1691 O O . GLN A 1 208 ? 16.649 14.795 23.553 1.00 60.75 208 GLN A O 1
ATOM 1696 N N . LYS A 1 209 ? 15.014 13.938 22.274 1.00 62.94 209 LYS A N 1
ATOM 1697 C CA . LYS A 1 209 ? 13.922 14.233 23.208 1.00 62.94 209 LYS A CA 1
ATOM 1698 C C . LYS A 1 209 ? 14.126 13.491 24.516 1.00 62.94 209 LYS A C 1
ATOM 1700 O O . LYS A 1 209 ? 14.055 14.148 25.537 1.00 62.94 209 LYS A O 1
ATOM 1705 N N . ILE A 1 210 ? 14.466 12.203 24.514 1.00 60.28 210 ILE A N 1
ATOM 1706 C CA . ILE A 1 210 ? 14.743 11.422 25.732 1.00 60.28 210 ILE A CA 1
ATOM 1707 C C . ILE A 1 210 ? 15.923 12.025 26.511 1.00 60.28 210 ILE A C 1
ATOM 1709 O O . ILE A 1 210 ? 15.808 12.241 27.716 1.00 60.28 210 ILE A O 1
ATOM 1713 N N . LYS A 1 211 ? 17.018 12.395 25.831 1.00 55.31 211 LYS A N 1
ATOM 1714 C CA . LYS A 1 211 ? 18.189 13.043 26.458 1.00 55.31 211 LYS A CA 1
ATOM 1715 C C . LYS A 1 211 ? 17.889 14.440 27.009 1.00 55.31 211 LYS A C 1
ATOM 1717 O O . LYS A 1 211 ? 18.461 14.837 28.017 1.00 55.31 211 LYS A O 1
ATOM 1722 N N . THR A 1 212 ? 16.971 15.170 26.378 1.00 51.31 212 THR A N 1
ATOM 1723 C CA . THR A 1 212 ? 16.573 16.529 26.784 1.00 51.31 212 THR A CA 1
ATOM 1724 C C . THR A 1 212 ? 15.324 16.519 27.682 1.00 51.31 212 THR A C 1
ATOM 1726 O O . THR A 1 212 ? 14.960 17.546 28.251 1.00 51.31 212 THR A O 1
ATOM 1729 N N . SER A 1 213 ? 14.665 15.365 27.856 1.00 44.94 213 SER A N 1
ATOM 1730 C CA . SER A 1 213 ? 13.369 15.234 28.533 1.00 44.94 213 SER A CA 1
ATOM 1731 C C . SER A 1 213 ? 13.472 15.522 30.024 1.00 44.94 213 SER A C 1
ATOM 1733 O O . SER A 1 213 ? 12.487 15.950 30.603 1.00 44.94 213 SER A O 1
ATOM 1735 N N . ALA A 1 214 ? 14.634 15.381 30.661 1.00 50.47 214 ALA A N 1
ATOM 1736 C CA . ALA A 1 214 ? 14.786 15.814 32.052 1.00 50.47 214 ALA A CA 1
ATOM 1737 C C . ALA A 1 214 ? 14.609 17.343 32.210 1.00 50.47 214 ALA A C 1
ATOM 1739 O O . ALA A 1 214 ? 14.076 17.804 33.217 1.00 50.47 214 ALA A O 1
ATOM 1740 N N . THR A 1 215 ? 14.980 18.124 31.190 1.00 45.94 215 THR A N 1
ATOM 1741 C CA . THR A 1 215 ? 14.948 19.597 31.209 1.00 45.94 215 THR A CA 1
ATOM 1742 C C . THR A 1 215 ? 13.704 20.156 30.505 1.00 45.94 215 THR A C 1
ATOM 1744 O O . THR A 1 215 ? 13.102 21.118 30.980 1.00 45.94 215 THR A O 1
ATOM 1747 N N . LEU A 1 216 ? 13.255 19.515 29.417 1.00 44.09 216 LEU A N 1
ATOM 1748 C CA . LEU A 1 216 ? 12.050 19.896 28.670 1.00 44.09 216 LEU A CA 1
ATOM 1749 C C . LEU A 1 216 ? 10.747 19.471 29.350 1.00 44.09 216 LEU A C 1
ATOM 1751 O O . LEU A 1 216 ? 9.740 20.127 29.131 1.00 44.09 216 LEU A O 1
ATOM 1755 N N . PHE A 1 217 ? 10.722 18.434 30.193 1.00 43.97 217 PHE A N 1
ATOM 1756 C CA . PHE A 1 217 ? 9.500 18.083 30.934 1.00 43.97 217 PHE A CA 1
ATOM 1757 C C . PHE A 1 217 ? 9.147 19.175 31.959 1.00 43.97 217 PHE A C 1
ATOM 1759 O O . PHE A 1 217 ? 7.978 19.482 32.160 1.00 43.97 217 PHE A O 1
ATOM 1766 N N . ILE A 1 218 ? 10.155 19.854 32.522 1.00 46.50 218 ILE A N 1
ATOM 1767 C CA . ILE A 1 218 ? 9.968 21.007 33.416 1.00 46.50 218 ILE A CA 1
ATOM 1768 C C . ILE A 1 218 ? 9.519 22.251 32.625 1.00 46.50 218 ILE A C 1
ATOM 1770 O O . ILE A 1 218 ? 8.632 22.971 33.082 1.00 46.50 218 ILE A O 1
ATOM 1774 N N . SER A 1 219 ? 10.038 22.485 31.411 1.00 37.28 219 SER A N 1
ATOM 1775 C CA . SER A 1 219 ? 9.600 23.620 30.579 1.00 37.28 219 SER A CA 1
ATOM 1776 C C . SER A 1 219 ? 8.296 23.372 29.808 1.00 37.28 219 SER A C 1
ATOM 1778 O O . SER A 1 219 ? 7.602 24.333 29.506 1.00 37.28 219 SER A O 1
ATOM 1780 N N . MET A 1 220 ? 7.933 22.125 29.487 1.00 39.44 220 MET A N 1
ATOM 1781 C CA . MET A 1 220 ? 6.635 21.764 28.896 1.00 39.44 220 MET A CA 1
ATOM 1782 C C . MET A 1 220 ? 5.524 21.822 29.937 1.00 39.44 220 MET A C 1
ATOM 1784 O O . MET A 1 220 ? 4.449 22.297 29.612 1.00 39.44 220 MET A O 1
ATOM 1788 N N . ILE A 1 221 ? 5.770 21.439 31.194 1.00 47.25 221 ILE A N 1
ATOM 1789 C CA . ILE A 1 221 ? 4.793 21.671 32.270 1.00 47.25 221 ILE A CA 1
ATOM 1790 C C . ILE A 1 221 ? 4.643 23.177 32.555 1.00 47.25 221 ILE A C 1
ATOM 1792 O O . ILE A 1 221 ? 3.542 23.627 32.851 1.00 47.25 221 ILE A O 1
ATOM 1796 N N . GLY A 1 222 ? 5.712 23.970 32.400 1.00 40.78 222 GLY A N 1
ATOM 1797 C CA . GLY A 1 222 ? 5.669 25.432 32.552 1.00 40.78 222 GLY A CA 1
ATOM 1798 C C . GLY A 1 222 ? 5.098 26.214 31.357 1.00 40.78 222 GLY A C 1
ATOM 1799 O O . GLY A 1 222 ? 4.616 27.325 31.552 1.00 40.78 222 GLY A O 1
ATOM 1800 N N . ASN A 1 223 ? 5.131 25.652 30.138 1.00 34.41 223 ASN A N 1
ATOM 1801 C CA . ASN A 1 223 ? 4.650 26.282 28.894 1.00 34.41 223 ASN A CA 1
ATOM 1802 C C . ASN A 1 223 ? 3.496 25.532 28.212 1.00 34.41 223 ASN A C 1
ATOM 1804 O O . ASN A 1 223 ? 3.093 25.913 27.110 1.00 34.41 223 ASN A O 1
ATOM 1808 N N . LEU A 1 224 ? 2.909 24.526 28.865 1.00 41.75 224 LEU A N 1
ATOM 1809 C CA . LEU A 1 224 ? 1.501 24.195 28.678 1.00 41.75 224 LEU A CA 1
ATOM 1810 C C . LEU A 1 224 ? 0.714 25.421 29.154 1.00 41.75 224 LEU A C 1
ATOM 1812 O O . LEU A 1 224 ? 0.149 25.446 30.244 1.00 41.75 224 LEU A O 1
ATOM 1816 N N . LYS A 1 225 ? 0.683 26.466 28.315 1.00 40.56 225 LYS A N 1
ATOM 1817 C CA . LYS A 1 225 ? -0.506 27.303 28.214 1.00 40.56 225 LYS A CA 1
ATOM 1818 C C . LYS A 1 225 ? -1.657 26.310 28.227 1.00 40.56 225 LYS A C 1
ATOM 1820 O O . LYS A 1 225 ? -1.621 25.378 27.418 1.00 40.56 225 LYS A O 1
ATOM 1825 N N . GLU A 1 226 ? -2.566 26.454 29.192 1.00 40.44 226 GLU A N 1
ATOM 1826 C CA . GLU A 1 226 ? -3.832 25.719 29.234 1.00 40.44 226 GLU A CA 1
ATOM 1827 C C . GLU A 1 226 ? -4.251 25.427 27.795 1.00 40.44 226 GLU A C 1
ATOM 1829 O O . GLU A 1 226 ? -4.246 26.395 27.024 1.00 40.44 226 GLU A O 1
ATOM 1834 N N . PRO A 1 227 ? -4.463 24.148 27.406 1.00 46.19 227 PRO A N 1
ATOM 1835 C CA . PRO A 1 227 ? -4.631 23.743 26.010 1.00 46.19 227 PRO A CA 1
ATOM 1836 C C . PRO A 1 227 ? -5.555 24.754 25.374 1.00 46.19 227 PRO A C 1
ATOM 1838 O O . PRO A 1 227 ? -6.704 24.807 25.811 1.00 46.19 227 PRO A O 1
ATOM 1841 N N . ALA A 1 228 ? -4.988 25.624 24.518 1.00 45.78 228 ALA A N 1
ATOM 1842 C CA . ALA A 1 228 ? -5.570 26.910 24.153 1.00 45.78 228 ALA A CA 1
ATOM 1843 C C . ALA A 1 228 ? -7.022 26.654 23.814 1.00 45.78 228 ALA A C 1
ATOM 1845 O O . ALA A 1 228 ? -7.292 26.070 22.777 1.00 45.78 228 ALA A O 1
ATOM 1846 N N . SER A 1 229 ? -7.879 26.938 24.794 1.00 44.12 229 SER A N 1
ATOM 1847 C CA . SER A 1 229 ? -9.263 26.512 24.903 1.00 44.12 229 SER A CA 1
ATOM 1848 C C . SER A 1 229 ? -9.695 25.453 23.857 1.00 44.12 229 SER A C 1
ATOM 1850 O O . SER A 1 229 ? -9.972 25.816 22.714 1.00 44.12 229 SER A O 1
ATOM 1852 N N . LEU A 1 230 ? -9.869 24.178 24.242 1.00 48.16 230 LEU A N 1
ATOM 1853 C CA . LEU A 1 230 ? -10.627 23.123 23.504 1.00 48.16 230 LEU A CA 1
ATOM 1854 C C . LEU A 1 230 ? -12.110 23.521 23.192 1.00 48.16 230 LEU A C 1
ATOM 1856 O O . LEU A 1 230 ? -12.993 22.693 22.986 1.00 48.16 230 LEU A O 1
ATOM 1860 N N . SER A 1 231 ? -12.387 24.821 23.197 1.00 47.53 231 SER A N 1
ATOM 1861 C CA . SER A 1 231 ? -13.612 25.557 23.475 1.00 47.53 231 SER A CA 1
ATOM 1862 C C . SER A 1 231 ? -14.576 25.713 22.295 1.00 47.53 231 SER A C 1
ATOM 1864 O O . SER A 1 231 ? -15.753 25.924 22.566 1.00 47.53 231 SER A O 1
ATOM 1866 N N . PRO A 1 232 ? -14.207 25.497 21.014 1.00 52.78 232 PRO A N 1
ATOM 1867 C CA . PRO A 1 232 ? -15.234 25.327 19.983 1.00 52.78 232 PRO A CA 1
ATOM 1868 C C . PRO A 1 232 ? -15.785 23.891 19.924 1.00 52.78 232 PRO A C 1
ATOM 1870 O O . PRO A 1 232 ? -16.977 23.694 19.696 1.00 52.78 232 PRO A O 1
ATOM 1873 N N . TYR A 1 233 ? -14.945 22.874 20.155 1.00 54.66 233 TYR A N 1
ATOM 1874 C CA . TYR A 1 233 ? -15.285 21.469 19.868 1.00 54.66 233 TYR A CA 1
ATOM 1875 C C . TYR A 1 233 ? -15.923 20.710 21.033 1.00 54.66 233 TYR A C 1
ATOM 1877 O O . TYR A 1 233 ? -16.537 19.663 20.831 1.00 54.66 233 TYR A O 1
ATOM 1885 N N . LEU A 1 234 ? -15.851 21.240 22.255 1.00 50.50 234 LEU A N 1
ATOM 1886 C CA . LEU A 1 234 ? -16.595 20.711 23.408 1.00 50.50 234 LEU A CA 1
ATOM 1887 C C . LEU A 1 234 ? -18.123 20.714 23.195 1.00 50.50 234 LEU A C 1
ATOM 1889 O O . LEU A 1 234 ? -18.835 19.997 23.894 1.00 50.50 234 LEU A O 1
ATOM 1893 N N . HIS A 1 235 ? -18.617 21.471 22.209 1.00 57.25 235 HIS A N 1
ATOM 1894 C CA . HIS A 1 235 ? -20.023 21.511 21.805 1.00 57.25 235 HIS A CA 1
ATOM 1895 C C . HIS A 1 235 ? -20.319 20.790 20.480 1.00 57.25 235 HIS A C 1
ATOM 1897 O O . HIS A 1 235 ? -21.466 20.806 20.033 1.00 57.25 235 HIS A O 1
ATOM 1903 N N . MET A 1 236 ? -19.332 20.153 19.834 1.00 66.25 236 MET A N 1
ATOM 1904 C CA . MET A 1 236 ? -19.604 19.376 18.625 1.00 66.25 236 MET A CA 1
ATOM 1905 C C . MET A 1 236 ? -20.419 18.126 18.959 1.00 66.25 236 MET A C 1
ATOM 1907 O O . MET A 1 236 ? -20.075 17.339 19.841 1.00 66.25 236 MET A O 1
ATOM 1911 N N . HIS A 1 237 ? -21.488 17.906 18.196 1.00 82.12 237 HIS A N 1
ATOM 1912 C CA . HIS A 1 237 ? -22.210 16.641 18.185 1.00 82.12 237 HIS A CA 1
ATOM 1913 C C . HIS A 1 237 ? -21.359 15.572 17.479 1.00 82.12 237 HIS A C 1
ATOM 1915 O O . HIS A 1 237 ? -21.592 15.262 16.311 1.00 82.12 237 HIS A O 1
ATOM 1921 N N . TYR A 1 238 ? -20.374 15.002 18.189 1.00 88.25 238 TYR A N 1
ATOM 1922 C CA . TYR A 1 238 ? -19.478 13.954 17.672 1.00 88.25 238 TYR A CA 1
ATOM 1923 C C . TYR A 1 238 ? -20.239 12.793 17.036 1.00 88.25 238 TYR A C 1
ATOM 1925 O O . TYR A 1 238 ? -19.775 12.245 16.045 1.00 88.25 238 TYR A O 1
ATOM 1933 N N . GLN A 1 239 ? -21.431 12.480 17.550 1.00 92.00 239 GLN A N 1
ATOM 1934 C CA . GLN A 1 239 ? -22.332 11.485 16.977 1.00 92.00 239 GLN A CA 1
ATOM 1935 C C . GLN A 1 239 ? -22.551 11.698 15.473 1.00 92.00 239 GLN A C 1
ATOM 1937 O O . GLN A 1 239 ? -22.328 10.784 14.692 1.00 92.00 239 GLN A O 1
ATOM 1942 N N . SER A 1 240 ? -22.886 12.922 15.051 1.00 92.69 240 SER A N 1
ATOM 1943 C CA . SER A 1 240 ? -23.143 13.224 13.638 1.00 92.69 240 SER A CA 1
ATOM 1944 C C . SER A 1 240 ? -21.888 13.099 12.775 1.00 92.69 240 SER A C 1
ATOM 1946 O O . SER A 1 240 ? -21.988 12.735 11.606 1.00 92.69 240 SER A O 1
ATOM 1948 N N . ILE A 1 241 ? -20.717 13.423 13.329 1.00 93.75 241 ILE A N 1
ATOM 1949 C CA . ILE A 1 241 ? -19.438 13.289 12.624 1.00 93.75 241 ILE A CA 1
ATOM 1950 C C . ILE A 1 241 ? -19.101 11.809 12.458 1.00 93.75 241 ILE A C 1
ATOM 1952 O O . ILE A 1 241 ? -18.735 11.389 11.365 1.00 93.75 241 ILE A O 1
ATOM 1956 N N . ILE A 1 242 ? -19.257 11.018 13.521 1.00 95.94 242 ILE A N 1
ATOM 1957 C CA . ILE A 1 242 ? -19.031 9.572 13.501 1.00 95.94 242 ILE A CA 1
ATOM 1958 C C . ILE A 1 242 ? -19.989 8.914 12.507 1.00 95.94 242 ILE A C 1
ATOM 1960 O O . ILE A 1 242 ? -19.520 8.203 11.625 1.00 95.94 242 ILE A O 1
ATOM 1964 N N . ASP A 1 243 ? -21.289 9.216 12.569 1.00 95.88 243 ASP A N 1
ATOM 1965 C CA . ASP A 1 243 ? -22.287 8.688 11.632 1.00 95.88 243 ASP A CA 1
ATOM 1966 C C . ASP A 1 243 ? -21.894 8.991 10.176 1.00 95.88 243 ASP A C 1
ATOM 1968 O O . ASP A 1 243 ? -21.874 8.090 9.335 1.00 95.88 243 ASP A O 1
ATOM 1972 N N . HIS A 1 244 ? -21.504 10.237 9.878 1.00 95.00 244 HIS A N 1
ATOM 1973 C CA . HIS A 1 244 ? -21.049 10.631 8.539 1.00 95.00 244 HIS A CA 1
ATOM 1974 C C . HIS A 1 244 ? -19.804 9.857 8.091 1.00 95.00 244 HIS A C 1
ATOM 1976 O O . HIS A 1 244 ? -19.764 9.349 6.970 1.00 95.00 244 HIS A O 1
ATOM 1982 N N . LEU A 1 245 ? -18.793 9.731 8.956 1.00 95.12 245 LEU A N 1
ATOM 1983 C CA . LEU A 1 245 ? -17.545 9.029 8.640 1.00 95.12 245 LEU A CA 1
ATOM 1984 C C . LEU A 1 245 ? -17.762 7.521 8.454 1.00 95.12 245 LEU A C 1
ATOM 1986 O O . LEU A 1 245 ? -17.209 6.944 7.517 1.00 95.12 245 LEU A O 1
ATOM 1990 N N . ILE A 1 246 ? -18.589 6.889 9.289 1.00 95.81 246 ILE A N 1
ATOM 1991 C CA . ILE A 1 246 ? -18.944 5.470 9.167 1.00 95.81 246 ILE A CA 1
ATOM 1992 C C . ILE A 1 246 ? -19.721 5.220 7.874 1.00 95.81 246 ILE A C 1
ATOM 1994 O O . ILE A 1 246 ? -19.385 4.303 7.121 1.00 95.81 246 ILE A O 1
ATOM 1998 N N . HIS A 1 247 ? -20.711 6.054 7.553 1.00 94.94 247 HIS A N 1
ATOM 1999 C CA . HIS A 1 247 ? -21.437 5.928 6.291 1.00 94.94 247 HIS A CA 1
ATOM 2000 C C . HIS A 1 247 ? -20.528 6.134 5.077 1.00 94.94 247 HIS A C 1
ATOM 2002 O O . HIS A 1 247 ? -20.622 5.362 4.120 1.00 94.94 247 HIS A O 1
ATOM 2008 N N . ALA A 1 248 ? -19.610 7.104 5.128 1.00 92.44 248 ALA A N 1
ATOM 2009 C CA . ALA A 1 248 ? -18.618 7.307 4.078 1.00 92.44 248 ALA A CA 1
ATOM 2010 C C . ALA A 1 248 ? -17.702 6.080 3.915 1.00 92.44 248 ALA A C 1
ATOM 2012 O O . ALA A 1 248 ? -17.465 5.648 2.790 1.00 92.44 248 ALA A O 1
ATOM 2013 N N . TYR A 1 249 ? -17.243 5.466 5.010 1.00 91.94 249 TYR A N 1
ATOM 2014 C CA . TYR A 1 249 ? -16.453 4.230 4.965 1.00 91.94 249 TYR A CA 1
ATOM 2015 C C . TYR A 1 249 ? -17.219 3.087 4.276 1.00 91.94 249 TYR A C 1
ATOM 2017 O O . TYR A 1 249 ? -16.720 2.457 3.344 1.00 91.94 249 TYR A O 1
ATOM 2025 N N . VAL A 1 250 ? -18.477 2.858 4.663 1.00 91.44 250 VAL A N 1
ATOM 2026 C CA . VAL A 1 250 ? -19.328 1.801 4.086 1.00 91.44 250 VAL A CA 1
ATOM 2027 C C . VAL A 1 250 ? -19.584 2.017 2.593 1.00 91.44 250 VAL A C 1
ATOM 2029 O O . VAL A 1 250 ? -19.498 1.079 1.797 1.00 91.44 250 VAL A O 1
ATOM 2032 N N . GLN A 1 251 ? -19.865 3.253 2.185 1.00 89.56 251 GLN A N 1
ATOM 2033 C CA . GLN A 1 251 ? -20.174 3.590 0.794 1.00 89.56 251 GLN A CA 1
ATOM 2034 C C . GLN A 1 251 ? -18.960 3.504 -0.139 1.00 89.56 251 GLN A C 1
ATOM 2036 O O . GLN A 1 251 ? -19.128 3.499 -1.361 1.00 89.56 251 GLN A O 1
ATOM 2041 N N . HIS A 1 252 ? -17.745 3.406 0.404 1.00 84.75 252 HIS A N 1
ATOM 2042 C CA . HIS A 1 252 ? -16.522 3.528 -0.373 1.00 84.75 252 HIS A CA 1
ATOM 2043 C C . HIS A 1 252 ? -15.571 2.333 -0.208 1.00 84.75 252 HIS A C 1
ATOM 2045 O O . HIS A 1 252 ? -14.675 2.366 0.632 1.00 84.75 252 HIS A O 1
ATOM 2051 N N . PRO A 1 253 ? -15.699 1.308 -1.071 1.00 75.69 253 PRO A N 1
ATOM 2052 C CA . PRO A 1 253 ? -14.907 0.078 -1.010 1.00 75.69 253 PRO A CA 1
ATOM 2053 C C . PRO A 1 253 ? -13.395 0.285 -0.965 1.00 75.69 253 PRO A C 1
ATOM 2055 O O . PRO A 1 253 ? -12.718 -0.434 -0.255 1.00 75.69 253 PRO A O 1
ATOM 2058 N N . SER A 1 254 ? -12.867 1.293 -1.659 1.00 68.12 254 SER A N 1
ATOM 2059 C CA . SER A 1 254 ? -11.425 1.569 -1.675 1.00 68.12 254 SER A CA 1
ATOM 2060 C C . SER A 1 254 ? -10.871 2.172 -0.383 1.00 68.12 254 SER A C 1
ATOM 2062 O O . SER A 1 254 ? -9.666 2.300 -0.250 1.00 68.12 254 SER A O 1
ATOM 2064 N N . SER A 1 255 ? -11.729 2.624 0.538 1.00 66.31 255 SER A N 1
ATOM 2065 C CA . SER A 1 255 ? -11.314 2.980 1.904 1.00 66.31 255 SER A CA 1
ATOM 2066 C C . SER A 1 255 ? -11.525 1.833 2.875 1.00 66.31 255 SER A C 1
ATOM 2068 O O . SER A 1 255 ? -11.053 1.889 4.007 1.00 66.31 255 SER A O 1
ATOM 2070 N N . ARG A 1 256 ? -12.245 0.794 2.452 1.00 67.88 256 ARG A N 1
ATOM 2071 C CA . ARG A 1 256 ? -12.409 -0.423 3.219 1.00 67.88 256 ARG A CA 1
ATOM 2072 C C . ARG A 1 256 ? -11.193 -1.282 2.929 1.00 67.88 256 ARG A C 1
ATOM 2074 O O . ARG A 1 256 ? -11.294 -2.221 2.153 1.00 67.88 256 ARG A O 1
ATOM 2081 N N . LEU A 1 257 ? -10.072 -0.978 3.589 1.00 66.19 257 LEU A N 1
ATOM 2082 C CA . LEU A 1 257 ? -9.073 -2.009 3.890 1.00 66.19 257 LEU A CA 1
ATOM 2083 C C . LEU A 1 257 ? -9.903 -3.234 4.330 1.00 66.19 257 LEU A C 1
ATOM 2085 O O . LEU A 1 257 ? -10.753 -3.022 5.207 1.00 66.19 257 LEU A O 1
ATOM 2089 N N . LEU A 1 258 ? -9.826 -4.420 3.693 1.00 76.50 258 LEU A N 1
ATOM 2090 C CA . LEU A 1 258 ? -10.866 -5.481 3.780 1.00 76.50 258 LEU A CA 1
ATOM 2091 C C . LEU A 1 258 ? -10.916 -6.227 5.129 1.00 76.50 258 LEU A C 1
ATOM 2093 O O . LEU A 1 258 ? -11.168 -7.429 5.220 1.00 76.50 258 LEU A O 1
ATOM 2097 N N . PHE A 1 259 ? -10.699 -5.462 6.183 1.00 80.44 259 PHE A N 1
ATOM 2098 C CA . PHE A 1 259 ? -10.656 -5.742 7.597 1.00 80.44 259 PHE A CA 1
ATOM 2099 C C . PHE A 1 259 ? -12.020 -5.954 8.234 1.00 80.44 259 PHE A C 1
ATOM 2101 O O . PHE A 1 259 ? -12.097 -6.410 9.363 1.00 80.44 259 PHE A O 1
ATOM 2108 N N . LEU A 1 260 ? -13.118 -5.572 7.583 1.00 90.88 260 LEU A N 1
ATOM 2109 C CA . LEU A 1 260 ? -14.425 -5.594 8.233 1.00 90.88 260 LEU A CA 1
ATOM 2110 C C . LEU A 1 260 ? -15.482 -6.259 7.373 1.00 90.88 260 LEU A C 1
ATOM 2112 O O . LEU A 1 260 ? -15.700 -5.907 6.215 1.00 90.88 260 LEU A O 1
ATOM 2116 N N . HIS A 1 261 ? -16.222 -7.166 8.004 1.00 93.00 261 HIS A N 1
ATOM 2117 C CA . HIS A 1 261 ? -17.472 -7.652 7.456 1.00 93.00 261 HIS A CA 1
ATOM 2118 C C . HIS A 1 261 ? -18.565 -6.598 7.681 1.00 93.00 261 HIS A C 1
ATOM 2120 O O . HIS A 1 261 ? -19.133 -6.481 8.769 1.00 93.00 261 HIS A O 1
ATOM 2126 N N . ILE A 1 262 ? -18.819 -5.796 6.645 1.00 92.19 262 ILE A N 1
ATOM 2127 C CA . ILE A 1 262 ? -19.616 -4.564 6.729 1.00 92.19 262 ILE A CA 1
ATOM 2128 C C . ILE A 1 262 ? -21.025 -4.791 7.271 1.00 92.19 262 ILE A C 1
ATOM 2130 O O . ILE A 1 262 ? -21.485 -4.005 8.094 1.00 92.19 262 ILE A O 1
ATOM 2134 N N . SER A 1 263 ? -21.712 -5.852 6.851 1.00 92.62 263 SER A N 1
ATOM 2135 C CA . SER A 1 263 ? -23.082 -6.118 7.301 1.00 92.62 263 SER A CA 1
ATOM 2136 C C . SER A 1 263 ? -23.141 -6.418 8.802 1.00 92.62 263 SER A C 1
ATOM 2138 O O . SER A 1 263 ? -23.928 -5.789 9.506 1.00 92.62 263 SER A O 1
ATOM 2140 N N . THR A 1 264 ? -22.250 -7.275 9.316 1.00 93.69 264 THR A N 1
ATOM 2141 C CA . THR A 1 264 ? -22.150 -7.555 10.762 1.00 93.69 264 THR A CA 1
ATOM 2142 C C . THR A 1 264 ? -21.732 -6.318 11.554 1.00 93.69 264 THR A C 1
ATOM 2144 O O . THR A 1 264 ? -22.301 -6.042 12.607 1.00 93.69 264 THR A O 1
ATOM 2147 N N . PHE A 1 265 ? -20.766 -5.545 11.049 1.00 94.75 265 PHE A N 1
ATOM 2148 C CA . PHE A 1 265 ? -20.346 -4.312 11.712 1.00 94.75 265 PHE A CA 1
ATOM 2149 C C . PHE A 1 265 ? -21.489 -3.291 11.793 1.00 94.75 265 PHE A C 1
ATOM 2151 O O . PHE A 1 265 ? -21.702 -2.713 12.853 1.00 94.75 265 PHE A O 1
ATOM 2158 N N . MET A 1 266 ? -22.243 -3.086 10.710 1.00 95.69 266 MET A N 1
ATOM 2159 C CA . MET A 1 266 ? -23.334 -2.108 10.684 1.00 95.69 266 MET A CA 1
ATOM 2160 C C . MET A 1 266 ? -24.515 -2.511 11.564 1.00 95.69 266 MET A C 1
ATOM 2162 O O . MET A 1 266 ? -25.100 -1.643 12.208 1.00 95.69 266 MET A O 1
ATOM 2166 N N . GLU A 1 267 ? -24.842 -3.802 11.638 1.00 95.31 267 GLU A N 1
ATOM 2167 C CA . GLU A 1 267 ? -25.842 -4.312 12.581 1.00 95.31 267 GLU A CA 1
ATOM 2168 C C . GLU A 1 267 ? -25.428 -4.019 14.028 1.00 95.31 267 GLU A C 1
ATOM 2170 O O . GLU A 1 267 ? -26.215 -3.500 14.818 1.00 95.31 267 GLU A O 1
ATOM 2175 N N . TYR A 1 268 ? -24.169 -4.285 14.370 1.00 94.56 268 TYR A N 1
ATOM 2176 C CA . TYR A 1 268 ? -23.630 -3.953 15.681 1.00 94.56 268 TYR A CA 1
ATOM 2177 C C . TYR A 1 268 ? -23.632 -2.433 15.940 1.00 94.56 268 TYR A C 1
ATOM 2179 O O . TYR A 1 268 ? -24.109 -1.984 16.983 1.00 94.56 268 TYR A O 1
ATOM 2187 N N . TYR A 1 269 ? -23.167 -1.634 14.976 1.00 96.00 269 TYR A N 1
ATOM 2188 C CA . TYR A 1 269 ? -23.079 -0.177 15.075 1.00 96.00 269 TYR A CA 1
ATOM 2189 C C . TYR A 1 269 ? -24.442 0.474 15.334 1.00 96.00 269 TYR A C 1
ATOM 2191 O O . TYR A 1 269 ? -24.559 1.336 16.199 1.00 96.00 269 TYR A O 1
ATOM 2199 N N . GLN A 1 270 ? -25.496 0.025 14.647 1.00 96.31 270 GLN A N 1
ATOM 2200 C CA . GLN A 1 270 ? -26.861 0.537 14.830 1.00 96.31 270 GLN A CA 1
ATOM 2201 C C . GLN A 1 270 ? -27.422 0.292 16.237 1.00 96.31 270 GLN A C 1
ATOM 2203 O O . GLN A 1 270 ? -28.329 1.001 16.670 1.00 96.31 270 GLN A O 1
ATOM 2208 N N . ASN A 1 271 ? -26.886 -0.698 16.952 1.00 95.75 271 ASN A N 1
ATOM 2209 C CA . ASN A 1 271 ? -27.290 -1.040 18.311 1.00 95.75 271 ASN A CA 1
ATOM 2210 C C . ASN A 1 271 ? -26.402 -0.389 19.389 1.00 95.75 271 ASN A C 1
ATOM 2212 O O . ASN A 1 271 ? -26.665 -0.555 20.586 1.00 95.75 271 ASN A O 1
ATOM 2216 N N . LEU A 1 272 ? -25.362 0.362 19.003 1.00 94.31 272 LEU A N 1
ATOM 2217 C CA . LEU A 1 272 ? -24.497 1.065 19.946 1.00 94.31 272 LEU A CA 1
ATOM 2218 C C . LEU A 1 272 ? -25.224 2.235 20.607 1.00 94.31 272 LEU A C 1
ATOM 2220 O O . LEU A 1 272 ? -25.780 3.106 19.946 1.00 94.31 272 LEU A O 1
ATOM 2224 N N . ARG A 1 273 ? -25.154 2.295 21.941 1.00 94.25 273 ARG A N 1
ATOM 2225 C CA . ARG A 1 273 ? -25.662 3.446 22.707 1.00 94.25 273 ARG A CA 1
ATOM 2226 C C . ARG A 1 273 ? -24.742 4.660 22.617 1.00 94.25 273 ARG A C 1
ATOM 2228 O O . ARG A 1 273 ? -25.230 5.781 22.573 1.00 94.25 273 ARG A O 1
ATOM 2235 N N . ASP A 1 274 ? -23.433 4.419 22.641 1.00 93.44 274 ASP A N 1
ATOM 2236 C CA . ASP A 1 274 ? -22.400 5.449 22.540 1.00 93.44 274 ASP A CA 1
ATOM 2237 C C . ASP A 1 274 ? -21.262 4.949 21.631 1.00 93.44 274 ASP A C 1
ATOM 2239 O O . ASP A 1 274 ? -20.480 4.084 22.047 1.00 93.44 274 ASP A O 1
ATOM 2243 N N . PRO A 1 275 ? -21.136 5.476 20.403 1.00 95.06 275 PRO A N 1
ATOM 2244 C CA . PRO A 1 275 ? -20.082 5.083 19.474 1.00 95.06 275 PRO A CA 1
ATOM 2245 C C . PRO A 1 275 ? -18.662 5.376 19.971 1.00 95.06 275 PRO A C 1
ATOM 2247 O O . PRO A 1 275 ? -17.727 4.697 19.547 1.00 95.06 275 PRO A O 1
ATOM 2250 N N . LEU A 1 276 ? -18.477 6.331 20.895 1.00 94.94 276 LEU A N 1
ATOM 2251 C CA . LEU A 1 276 ? -17.162 6.654 21.467 1.00 94.94 276 LEU A CA 1
ATOM 2252 C C . LEU A 1 276 ? -16.621 5.548 22.378 1.00 94.94 276 LEU A C 1
ATOM 2254 O O . LEU A 1 276 ? -15.441 5.560 22.721 1.00 94.94 276 LEU A O 1
ATOM 2258 N N . THR A 1 277 ? -17.460 4.590 22.767 1.00 93.75 277 THR A N 1
ATOM 2259 C CA . THR A 1 277 ? -17.040 3.420 23.549 1.00 93.75 277 THR A CA 1
ATOM 2260 C C . THR A 1 277 ? -16.526 2.275 22.679 1.00 93.75 277 THR A C 1
ATOM 2262 O O . THR A 1 277 ? -15.930 1.336 23.199 1.00 93.75 277 THR A O 1
ATOM 2265 N N . CYS A 1 278 ? -16.721 2.341 21.356 1.00 95.75 278 CYS A N 1
ATOM 2266 C CA . CYS A 1 278 ? -16.325 1.282 20.439 1.00 95.75 278 CYS A CA 1
ATOM 2267 C C . CYS A 1 278 ? -14.983 1.612 19.760 1.00 95.75 278 CYS A C 1
ATOM 2269 O O . CYS A 1 278 ? -14.932 2.496 18.900 1.00 95.75 278 CYS A O 1
ATOM 2271 N N . PRO A 1 279 ? -13.897 0.871 20.052 1.00 96.38 279 PRO A N 1
ATOM 2272 C CA . PRO A 1 279 ? -12.581 1.191 19.510 1.00 96.38 279 PRO A CA 1
ATOM 2273 C C . PRO A 1 279 ? -12.504 0.961 17.995 1.00 96.38 279 PRO A C 1
ATOM 2275 O O . PRO A 1 279 ? -11.818 1.718 17.316 1.00 96.38 279 PRO A O 1
ATOM 2278 N N . ILE A 1 280 ? -13.253 -0.006 17.446 1.00 96.50 280 ILE A N 1
ATOM 2279 C CA . ILE A 1 280 ? -13.338 -0.246 15.993 1.00 96.50 280 ILE A CA 1
ATOM 2280 C C . ILE A 1 280 ? -13.974 0.959 15.293 1.00 96.50 280 ILE A C 1
ATOM 2282 O O . ILE A 1 280 ? -13.435 1.449 14.307 1.00 96.50 280 ILE A O 1
ATOM 2286 N N . THR A 1 281 ? -15.078 1.484 15.836 1.00 97.00 281 THR A N 1
ATOM 2287 C CA . THR A 1 281 ? -15.743 2.681 15.297 1.00 97.00 281 THR A CA 1
ATOM 2288 C C . THR A 1 281 ? -14.789 3.874 15.289 1.00 97.00 281 THR A C 1
ATOM 2290 O O . THR A 1 281 ? -14.640 4.542 14.267 1.00 97.00 281 THR A O 1
ATOM 2293 N N . LEU A 1 282 ? -14.087 4.111 16.402 1.00 97.56 282 LEU A N 1
ATOM 2294 C CA . LEU A 1 282 ? -13.087 5.175 16.486 1.00 97.56 282 LEU A CA 1
ATOM 2295 C C . LEU A 1 282 ? -11.950 4.973 15.476 1.00 97.56 282 LEU A C 1
ATOM 2297 O O . LEU A 1 282 ? -11.567 5.928 14.806 1.00 97.56 282 LEU A O 1
ATOM 2301 N N . ALA A 1 283 ? -11.443 3.747 15.323 1.00 96.81 283 ALA A N 1
ATOM 2302 C CA . ALA A 1 283 ? -10.384 3.423 14.371 1.00 96.81 283 ALA A CA 1
ATOM 2303 C C . ALA A 1 283 ? -10.811 3.664 12.913 1.00 96.81 283 ALA A C 1
ATOM 2305 O O . ALA A 1 283 ? -10.030 4.222 12.143 1.00 96.81 283 ALA A O 1
ATOM 2306 N N . ILE A 1 284 ? -12.058 3.340 12.546 1.00 95.75 284 ILE A N 1
ATOM 2307 C CA . ILE A 1 284 ? -12.623 3.677 11.228 1.00 95.75 284 ILE A CA 1
ATOM 2308 C C . ILE A 1 284 ? -12.695 5.197 11.046 1.00 95.75 284 ILE A C 1
ATOM 2310 O O . ILE A 1 284 ? -12.270 5.709 10.013 1.00 95.75 284 ILE A O 1
ATOM 2314 N N . CYS A 1 285 ? -13.197 5.935 12.041 1.00 95.81 285 CYS A N 1
ATOM 2315 C CA . CYS A 1 285 ? -13.271 7.396 11.971 1.00 95.81 285 CYS A CA 1
ATOM 2316 C C . CYS A 1 285 ? -11.888 8.027 11.784 1.00 95.81 285 CYS A C 1
ATOM 2318 O O . CYS A 1 285 ? -11.726 8.898 10.929 1.00 95.81 285 CYS A O 1
ATOM 2320 N N . ILE A 1 286 ? -10.886 7.562 12.537 1.00 95.00 286 ILE A N 1
ATOM 2321 C CA . ILE A 1 286 ? -9.490 7.988 12.390 1.00 95.00 286 ILE A CA 1
ATOM 2322 C C . ILE A 1 286 ? -9.007 7.675 10.975 1.00 95.00 286 ILE A C 1
ATOM 2324 O O . ILE A 1 286 ? -8.530 8.579 10.298 1.00 95.00 286 ILE A O 1
ATOM 2328 N N . HIS A 1 287 ? -9.185 6.439 10.497 1.00 91.12 287 HIS A N 1
ATOM 2329 C CA . HIS A 1 287 ? -8.792 6.039 9.147 1.00 91.12 287 HIS A CA 1
ATOM 2330 C C . HIS A 1 287 ? -9.394 6.978 8.092 1.00 91.12 287 HIS A C 1
ATOM 2332 O O . HIS A 1 287 ? -8.657 7.564 7.300 1.00 91.12 287 HIS A O 1
ATOM 2338 N N . MET A 1 288 ? -10.710 7.210 8.140 1.00 91.19 288 MET A N 1
ATOM 2339 C CA . MET A 1 288 ? -11.406 8.094 7.205 1.00 91.19 288 MET A CA 1
ATOM 2340 C C . MET A 1 288 ? -10.871 9.524 7.258 1.00 91.19 288 MET A C 1
ATOM 2342 O O . MET A 1 288 ? -10.532 10.078 6.214 1.00 91.19 288 MET A O 1
ATOM 2346 N N . LEU A 1 289 ? -10.689 10.104 8.448 1.00 90.75 289 LEU A N 1
ATOM 2347 C CA . LEU A 1 289 ? -10.139 11.456 8.619 1.00 90.75 289 LEU A CA 1
ATOM 2348 C C . LEU A 1 289 ? -8.718 11.619 8.066 1.00 90.75 289 LEU A C 1
ATOM 2350 O O . LEU A 1 289 ? -8.270 12.750 7.877 1.00 90.75 289 LEU A O 1
ATOM 2354 N N . CYS A 1 290 ? -8.022 10.528 7.750 1.00 85.25 290 CYS A N 1
ATOM 2355 C CA . CYS A 1 290 ? -6.670 10.529 7.190 1.00 85.25 290 CYS A CA 1
ATOM 2356 C C . CYS A 1 290 ? -6.632 10.352 5.665 1.00 85.25 290 CYS A C 1
ATOM 2358 O O . CYS A 1 290 ? -5.579 10.512 5.051 1.00 85.25 290 CYS A O 1
ATOM 2360 N N . THR A 1 291 ? -7.764 10.043 5.035 1.00 82.12 291 THR A N 1
ATOM 2361 C CA . THR A 1 291 ? -7.870 9.865 3.577 1.00 82.12 291 THR A CA 1
ATOM 2362 C C . THR A 1 291 ? -8.053 11.205 2.864 1.00 82.12 291 THR A C 1
ATOM 2364 O O . THR A 1 291 ? -8.776 12.063 3.354 1.00 82.12 291 THR A O 1
ATOM 2367 N N . ALA A 1 292 ? -7.450 11.443 1.699 1.00 73.50 292 ALA A N 1
ATOM 2368 C CA . ALA A 1 292 ? -7.577 12.726 0.979 1.00 73.50 292 ALA A CA 1
ATOM 2369 C C . ALA A 1 292 ? -8.983 13.002 0.372 1.00 73.50 292 ALA A C 1
ATOM 2371 O O . ALA A 1 292 ? -9.129 13.871 -0.485 1.00 73.50 292 ALA A O 1
ATOM 2372 N N . ARG A 1 293 ? -10.030 12.315 0.852 1.00 77.06 293 ARG A N 1
ATOM 2373 C CA . ARG A 1 293 ? -11.385 12.339 0.297 1.00 77.06 293 ARG A CA 1
ATOM 2374 C C . ARG A 1 293 ? -11.997 13.730 0.316 1.00 77.06 293 ARG A C 1
ATOM 2376 O O . ARG A 1 293 ? -12.121 14.351 1.372 1.00 77.06 293 ARG A O 1
ATOM 2383 N N . ARG A 1 294 ? -12.592 14.118 -0.814 1.00 77.62 294 ARG A N 1
ATOM 2384 C CA . ARG A 1 294 ? -13.452 15.312 -0.904 1.00 77.62 294 ARG A CA 1
ATOM 2385 C C . ARG A 1 294 ? -14.786 15.183 -0.159 1.00 77.62 294 ARG A C 1
ATOM 2387 O O . ARG A 1 294 ? -15.420 16.197 0.106 1.00 77.62 294 ARG A O 1
ATOM 2394 N N . ILE A 1 295 ? -15.217 13.964 0.194 1.00 81.12 295 ILE A N 1
ATOM 2395 C CA . ILE A 1 295 ? -16.449 13.754 0.985 1.00 81.12 295 ILE A CA 1
ATOM 2396 C C . ILE A 1 295 ? -16.312 14.258 2.431 1.00 81.12 295 ILE A C 1
ATOM 2398 O O . ILE A 1 295 ? -17.307 14.476 3.124 1.00 81.12 295 ILE A O 1
ATOM 2402 N N . ILE A 1 296 ? -15.075 14.446 2.896 1.00 84.25 296 ILE A N 1
ATOM 2403 C CA . ILE A 1 296 ? -14.779 15.011 4.205 1.00 84.25 296 ILE A CA 1
ATOM 2404 C C . ILE A 1 296 ? -14.582 16.510 4.003 1.00 84.25 296 ILE A C 1
ATOM 2406 O O . ILE A 1 296 ? -13.550 16.951 3.512 1.00 84.25 296 ILE A O 1
ATOM 2410 N N . THR A 1 297 ? -15.591 17.293 4.378 1.00 87.38 297 THR A N 1
ATOM 2411 C CA . THR A 1 297 ? -15.624 18.752 4.175 1.00 87.38 297 THR A CA 1
ATOM 2412 C C . THR A 1 297 ? -14.728 19.534 5.134 1.00 87.38 297 THR A C 1
ATOM 2414 O O . THR A 1 297 ? -14.559 20.737 4.965 1.00 87.38 297 THR A O 1
ATOM 2417 N N . HIS A 1 298 ? -14.185 18.867 6.151 1.00 88.06 298 HIS A N 1
ATOM 2418 C CA . HIS A 1 298 ? -13.270 19.449 7.127 1.00 88.06 298 HIS A CA 1
ATOM 2419 C C . HIS A 1 298 ? -11.906 19.759 6.484 1.00 88.06 298 HIS A C 1
ATOM 2421 O O . HIS A 1 298 ? -11.391 18.968 5.688 1.00 88.06 298 HIS A O 1
ATOM 2427 N N . SER A 1 299 ? -11.296 20.877 6.871 1.00 88.75 299 SER A N 1
ATOM 2428 C CA . SER A 1 299 ? -9.912 21.231 6.525 1.00 88.75 299 SER A CA 1
ATOM 2429 C C . SER A 1 299 ? -8.907 20.213 7.081 1.00 88.75 299 SER A C 1
ATOM 2431 O O . SER A 1 299 ? -9.221 19.469 8.011 1.00 88.75 299 SER A O 1
ATOM 2433 N N . ALA A 1 300 ? -7.680 20.159 6.547 1.00 86.88 300 ALA A N 1
ATOM 2434 C CA . ALA A 1 300 ? -6.690 19.184 7.016 1.00 86.88 300 ALA A CA 1
ATOM 2435 C C . ALA A 1 300 ? -6.350 19.370 8.509 1.00 86.88 300 ALA A C 1
ATOM 2437 O O . ALA A 1 300 ? -6.191 18.379 9.223 1.00 86.88 300 ALA A O 1
ATOM 2438 N N . THR A 1 301 ? -6.326 20.614 9.001 1.00 87.38 301 THR A N 1
ATOM 2439 C CA . THR A 1 301 ? -6.155 20.940 10.428 1.00 87.38 301 THR A CA 1
ATOM 2440 C C . THR A 1 301 ? -7.311 20.433 11.287 1.00 87.38 301 THR A C 1
ATOM 2442 O O . THR A 1 301 ? -7.069 19.715 12.252 1.00 87.38 301 THR A O 1
ATOM 2445 N N . GLU A 1 302 ? -8.564 20.719 10.920 1.00 89.25 302 GLU A N 1
ATOM 2446 C CA . GLU A 1 302 ? -9.737 20.216 11.660 1.00 89.25 302 GLU A CA 1
ATOM 2447 C C . GLU A 1 302 ? -9.756 18.684 11.677 1.00 89.25 302 GLU A C 1
ATOM 2449 O O . GLU A 1 302 ? -9.985 18.054 12.708 1.00 89.25 302 GLU A O 1
ATOM 2454 N N . ARG A 1 303 ? -9.450 18.061 10.534 1.00 89.25 303 ARG A N 1
ATOM 2455 C CA . ARG A 1 303 ? -9.357 16.603 10.420 1.00 89.25 303 ARG A CA 1
ATOM 2456 C C . ARG A 1 303 ? -8.302 16.038 11.352 1.00 89.25 303 ARG A C 1
ATOM 2458 O O . ARG A 1 303 ? -8.555 15.024 11.996 1.00 89.25 303 ARG A O 1
ATOM 2465 N N . ARG A 1 304 ? -7.139 16.687 11.426 1.00 89.38 304 ARG A N 1
ATOM 2466 C CA . ARG A 1 304 ? -6.048 16.300 12.315 1.00 89.38 304 ARG A CA 1
ATOM 2467 C C . ARG A 1 304 ? -6.459 16.393 13.783 1.00 89.38 304 ARG A C 1
ATOM 2469 O O . ARG A 1 304 ? -6.238 15.434 14.515 1.00 89.38 304 ARG A O 1
ATOM 2476 N N . GLU A 1 305 ? -7.087 17.491 14.194 1.00 89.06 305 GLU A N 1
ATOM 2477 C CA . GLU A 1 305 ? -7.563 17.700 15.568 1.00 89.06 305 GLU A CA 1
ATOM 2478 C C . GLU A 1 305 ? -8.599 16.644 15.983 1.00 89.06 305 GLU A C 1
ATOM 2480 O O . GLU A 1 305 ? -8.478 16.033 17.048 1.00 89.06 305 GLU A O 1
ATOM 2485 N N . ILE A 1 306 ? -9.585 16.373 15.121 1.00 91.69 306 ILE A N 1
ATOM 2486 C CA . ILE A 1 306 ? -10.612 15.352 15.370 1.00 91.69 306 ILE A CA 1
ATOM 2487 C C . ILE A 1 306 ? -9.982 13.950 15.400 1.00 91.69 306 ILE A C 1
ATOM 2489 O O . ILE A 1 306 ? -10.313 13.144 16.272 1.00 91.69 306 ILE A O 1
ATOM 2493 N N . ALA A 1 307 ? -9.061 13.653 14.477 1.00 92.94 307 ALA A N 1
ATOM 2494 C CA . ALA A 1 307 ? -8.376 12.364 14.428 1.00 92.94 307 ALA A CA 1
ATOM 2495 C C . ALA A 1 307 ? -7.520 12.129 15.678 1.00 92.94 307 ALA A C 1
ATOM 2497 O O . ALA A 1 307 ? -7.561 11.034 16.228 1.00 92.94 307 ALA A O 1
ATOM 2498 N N . ASP A 1 308 ? -6.809 13.148 16.170 1.00 91.19 308 ASP A N 1
ATOM 2499 C CA . ASP A 1 308 ? -6.036 13.065 17.413 1.00 91.19 308 ASP A CA 1
ATOM 2500 C C . ASP A 1 308 ? -6.946 12.831 18.626 1.00 91.19 308 ASP A C 1
ATOM 2502 O O . ASP A 1 308 ? -6.652 11.973 19.459 1.00 91.19 308 ASP A O 1
ATOM 2506 N N . PHE A 1 309 ? -8.094 13.511 18.699 1.00 93.62 309 PHE A N 1
ATOM 2507 C CA . PHE A 1 309 ? -9.083 13.266 19.751 1.00 93.62 309 PHE A CA 1
ATOM 2508 C C . PHE A 1 309 ? -9.598 11.819 19.735 1.00 93.62 309 PHE A C 1
ATOM 2510 O O . PHE A 1 309 ? -9.584 11.145 20.770 1.00 93.62 309 PHE A O 1
ATOM 2517 N N . PHE A 1 310 ? -10.028 11.316 18.573 1.00 95.75 310 PHE A N 1
ATOM 2518 C CA . PHE A 1 310 ? -10.485 9.931 18.448 1.00 95.75 310 PHE A CA 1
ATOM 2519 C C . PHE A 1 310 ? -9.357 8.930 18.694 1.00 95.75 310 PHE A C 1
ATOM 2521 O O . PHE A 1 310 ? -9.614 7.889 19.296 1.00 95.75 310 PHE A O 1
ATOM 2528 N N . TYR A 1 311 ? -8.123 9.234 18.286 1.00 96.06 311 TYR A N 1
ATOM 2529 C CA . TYR A 1 311 ? -6.963 8.374 18.505 1.00 96.06 311 TYR A CA 1
ATOM 2530 C C . TYR A 1 311 ? -6.647 8.205 19.982 1.00 96.06 311 TYR A C 1
ATOM 2532 O O . TYR A 1 311 ? -6.503 7.071 20.426 1.00 96.06 311 TYR A O 1
ATOM 2540 N N . GLU A 1 312 ? -6.606 9.285 20.763 1.00 93.12 312 GLU A N 1
ATOM 2541 C CA . GLU A 1 312 ? -6.362 9.190 22.206 1.00 93.12 312 GLU A CA 1
ATOM 2542 C C . GLU A 1 312 ? -7.461 8.373 22.903 1.00 93.12 312 GLU A C 1
ATOM 2544 O O . GLU A 1 312 ? -7.164 7.488 23.705 1.00 93.12 312 GLU A O 1
ATOM 2549 N N . LYS A 1 313 ? -8.734 8.564 22.522 1.00 94.31 313 LYS A N 1
ATOM 2550 C CA . LYS A 1 313 ? -9.847 7.740 23.029 1.00 94.31 313 LYS A CA 1
ATOM 2551 C C . LYS A 1 313 ? -9.727 6.270 22.629 1.00 94.31 313 LYS A C 1
ATOM 2553 O O . LYS A 1 313 ? -9.901 5.390 23.469 1.00 94.31 313 LYS A O 1
ATOM 2558 N N . CYS A 1 314 ? -9.426 6.003 21.362 1.00 97.00 314 CYS A N 1
ATOM 2559 C CA . CYS A 1 314 ? -9.269 4.652 20.834 1.00 97.00 314 CYS A CA 1
ATOM 2560 C C . CYS A 1 314 ? -8.103 3.939 21.521 1.00 97.00 314 CYS A C 1
ATOM 2562 O O . CYS A 1 314 ? -8.241 2.794 21.934 1.00 97.00 314 CYS A O 1
ATOM 2564 N N . LYS A 1 315 ? -6.985 4.642 21.714 1.00 94.56 315 LYS A N 1
ATOM 2565 C CA . LYS A 1 315 ? -5.781 4.152 22.380 1.00 94.56 315 LYS A CA 1
ATOM 2566 C C . LYS A 1 315 ? -6.014 3.855 23.860 1.00 94.56 315 LYS A C 1
ATOM 2568 O O . LYS A 1 315 ? -5.543 2.823 24.329 1.00 94.56 315 LYS A O 1
ATOM 2573 N N . ASP A 1 316 ? -6.763 4.692 24.578 1.00 91.69 316 ASP A N 1
ATOM 2574 C CA . ASP A 1 316 ? -7.168 4.418 25.964 1.00 91.69 316 ASP A CA 1
ATOM 2575 C C . ASP A 1 316 ? -7.960 3.105 26.069 1.00 91.69 316 ASP A C 1
ATOM 2577 O O . ASP A 1 316 ? -7.657 2.264 26.916 1.00 91.69 316 ASP A O 1
ATOM 2581 N N . ILE A 1 317 ? -8.935 2.901 25.176 1.00 94.38 317 ILE A N 1
ATOM 2582 C CA . ILE A 1 317 ? -9.745 1.675 25.138 1.00 94.38 317 ILE A CA 1
ATOM 2583 C C . ILE A 1 317 ? -8.895 0.478 24.711 1.00 94.38 317 ILE A C 1
ATOM 2585 O O . ILE A 1 317 ? -8.962 -0.571 25.344 1.00 94.38 317 ILE A O 1
ATOM 2589 N N . LEU A 1 318 ? -8.069 0.634 23.673 1.00 94.31 318 LEU A N 1
ATOM 2590 C CA . LEU A 1 318 ? -7.163 -0.401 23.182 1.00 94.31 318 LEU A CA 1
ATOM 2591 C C . LEU A 1 318 ? -6.229 -0.865 24.295 1.00 94.31 318 LEU A C 1
ATOM 2593 O O . LEU A 1 318 ? -6.048 -2.066 24.482 1.00 94.31 318 LEU A O 1
ATOM 2597 N N . TYR A 1 319 ? -5.687 0.072 25.080 1.00 91.38 319 TYR A N 1
ATOM 2598 C CA . TYR A 1 319 ? -4.919 -0.284 26.257 1.00 91.38 319 TYR A CA 1
ATOM 2599 C C . TYR A 1 319 ? -5.747 -1.092 27.236 1.00 91.38 319 TYR A C 1
ATOM 2601 O O . TYR A 1 319 ? -5.189 -1.997 27.824 1.00 91.38 319 TYR A O 1
ATOM 2609 N N . ASP A 1 320 ? -7.025 -0.825 27.451 1.00 88.88 320 ASP A N 1
ATOM 2610 C CA . ASP A 1 320 ? -7.830 -1.598 28.400 1.00 88.88 320 ASP A CA 1
ATOM 2611 C C . ASP A 1 320 ? -8.201 -3.011 27.899 1.00 88.88 320 ASP A C 1
ATOM 2613 O O . ASP A 1 320 ? -8.413 -3.877 28.747 1.00 88.88 320 ASP A O 1
ATOM 2617 N N . ILE A 1 321 ? -8.207 -3.265 26.580 1.00 90.56 321 ILE A N 1
ATOM 2618 C CA . ILE A 1 321 ? -8.642 -4.554 25.996 1.00 90.56 321 ILE A CA 1
ATOM 26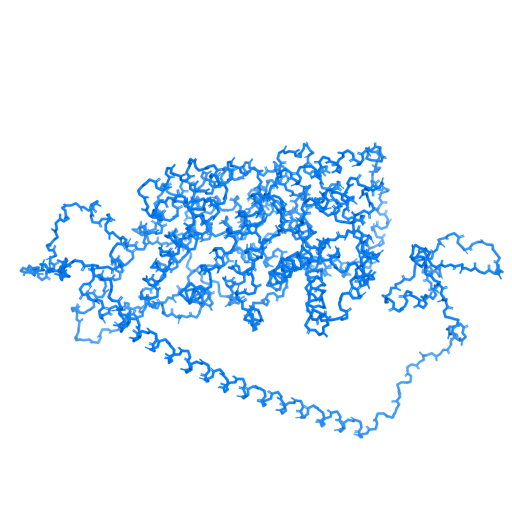19 C C . ILE A 1 321 ? -7.523 -5.456 25.446 1.00 90.56 321 ILE A C 1
ATOM 2621 O O . ILE A 1 321 ? -7.747 -6.656 25.332 1.00 90.56 321 ILE A O 1
ATOM 2625 N N . PHE A 1 322 ? -6.336 -4.938 25.097 1.00 88.88 322 PHE A N 1
ATOM 2626 C CA . PHE A 1 322 ? -5.353 -5.724 24.320 1.00 88.88 322 PHE A CA 1
ATOM 2627 C C . PHE A 1 322 ? -4.796 -6.969 25.034 1.00 88.88 322 PHE A C 1
ATOM 2629 O O . PHE A 1 322 ? -4.283 -7.869 24.373 1.00 88.88 322 PHE A O 1
ATOM 2636 N N . ASP A 1 323 ? -4.840 -7.003 26.369 1.00 84.38 323 ASP A N 1
ATOM 2637 C CA . ASP A 1 323 ? -4.402 -8.132 27.199 1.00 84.38 323 ASP A CA 1
ATOM 2638 C C . ASP A 1 323 ? -5.554 -9.070 27.592 1.00 84.38 323 ASP A C 1
ATOM 2640 O O . ASP A 1 323 ? -5.328 -10.068 28.282 1.00 84.38 323 ASP A O 1
ATOM 2644 N N . ASP A 1 324 ? -6.784 -8.765 27.176 1.00 84.50 324 ASP A N 1
ATOM 2645 C CA . ASP A 1 324 ? -7.951 -9.593 27.437 1.00 84.50 324 ASP A CA 1
ATOM 2646 C C . ASP A 1 324 ? -8.145 -10.613 26.297 1.00 84.50 324 ASP A C 1
ATOM 2648 O O . ASP A 1 324 ? -8.362 -10.228 25.143 1.00 84.50 324 ASP A O 1
ATOM 2652 N N . PRO A 1 325 ? -8.100 -11.928 26.590 1.00 84.06 325 PRO A N 1
ATOM 2653 C CA . PRO A 1 325 ? -8.231 -12.961 25.568 1.00 84.06 325 PRO A CA 1
ATOM 2654 C C . PRO A 1 325 ? -9.577 -12.922 24.830 1.00 84.06 325 PRO A C 1
ATOM 2656 O O . PRO A 1 325 ? -9.659 -13.412 23.707 1.00 84.06 325 PRO A O 1
ATOM 2659 N N . THR A 1 326 ? -10.617 -12.329 25.421 1.00 84.75 326 THR A N 1
ATOM 2660 C CA . THR A 1 326 ? -11.947 -12.236 24.801 1.00 84.75 326 THR A CA 1
ATOM 2661 C C . THR A 1 326 ? -12.033 -11.179 23.699 1.00 84.75 326 THR A C 1
ATOM 2663 O O . THR A 1 326 ? -12.925 -11.265 22.861 1.00 84.75 326 THR A O 1
ATOM 2666 N N . TYR A 1 327 ? -11.078 -10.243 23.647 1.00 89.94 327 TYR A N 1
ATOM 2667 C CA . TYR A 1 327 ? -11.041 -9.138 22.682 1.00 89.94 327 TYR A CA 1
ATOM 2668 C C . TYR A 1 327 ? -9.867 -9.244 21.702 1.00 89.94 327 TYR A C 1
ATOM 2670 O O . TYR A 1 327 ? -9.468 -8.238 21.112 1.00 89.94 327 TYR A O 1
ATOM 2678 N N . LYS A 1 328 ? -9.253 -10.425 21.526 1.00 92.56 328 LYS A N 1
ATOM 2679 C CA . LYS A 1 328 ? -8.069 -10.565 20.655 1.00 92.56 328 LYS A CA 1
ATOM 2680 C C . LYS A 1 328 ? -8.353 -10.130 19.220 1.00 92.56 328 LYS A C 1
ATOM 2682 O O . LYS A 1 328 ? -7.578 -9.358 18.661 1.00 92.56 328 LYS A O 1
ATOM 2687 N N . LEU A 1 329 ? -9.465 -10.582 18.635 1.00 92.81 329 LEU A N 1
ATOM 2688 C CA . LEU A 1 329 ? -9.825 -10.223 17.262 1.00 92.81 329 LEU A CA 1
ATOM 2689 C C . LEU A 1 329 ? -10.131 -8.727 17.140 1.00 92.81 329 LEU A C 1
ATOM 2691 O O . LEU A 1 329 ? -9.620 -8.075 16.235 1.00 92.81 329 LEU A O 1
ATOM 2695 N N . GLU A 1 330 ? -10.904 -8.158 18.065 1.00 93.62 330 GLU A N 1
ATOM 2696 C CA . GLU A 1 330 ? -11.172 -6.719 18.118 1.00 93.62 330 GLU A CA 1
ATOM 2697 C C . GLU A 1 330 ? -9.887 -5.902 18.278 1.00 93.62 330 GLU A C 1
ATOM 2699 O O . GLU A 1 330 ? -9.721 -4.876 17.623 1.00 93.62 330 GLU A O 1
ATOM 2704 N N . THR A 1 331 ? -8.948 -6.373 19.093 1.00 96.12 331 THR A N 1
ATOM 2705 C CA . THR A 1 331 ? -7.629 -5.755 19.273 1.00 96.12 331 THR A CA 1
ATOM 2706 C C . THR A 1 331 ? -6.845 -5.755 17.962 1.00 96.12 331 THR A C 1
ATOM 2708 O O . THR A 1 331 ? -6.320 -4.715 17.564 1.00 96.12 331 THR A O 1
ATOM 2711 N N . ILE A 1 332 ? -6.809 -6.888 17.252 1.00 96.12 332 ILE A N 1
ATOM 2712 C CA . ILE A 1 332 ? -6.163 -7.020 15.938 1.00 96.12 332 ILE A CA 1
ATOM 2713 C C . ILE A 1 332 ? -6.806 -6.073 14.912 1.00 96.12 332 ILE A C 1
ATOM 2715 O O . ILE A 1 332 ? -6.094 -5.347 14.214 1.00 96.12 332 ILE A O 1
ATOM 2719 N N . LEU A 1 333 ? -8.142 -6.049 14.842 1.00 94.94 333 LEU A N 1
ATOM 2720 C CA . LEU A 1 333 ? -8.931 -5.174 13.969 1.00 94.94 333 LEU A CA 1
ATOM 2721 C C . LEU A 1 333 ? -8.567 -3.701 14.183 1.00 94.94 333 LEU A C 1
ATOM 2723 O O . LEU A 1 333 ? -8.224 -2.991 13.236 1.00 94.94 333 LEU A O 1
ATOM 2727 N N . VAL A 1 334 ? -8.611 -3.257 15.442 1.00 96.62 334 VAL A N 1
ATOM 2728 C CA . VAL A 1 334 ? -8.315 -1.876 15.840 1.00 96.62 334 VAL A CA 1
ATOM 2729 C C . VAL A 1 334 ? -6.878 -1.515 15.497 1.00 96.62 334 VAL A C 1
ATOM 2731 O O . VAL A 1 334 ? -6.653 -0.487 14.863 1.00 96.62 334 VAL A O 1
ATOM 2734 N N . ILE A 1 335 ? -5.907 -2.358 15.863 1.00 96.31 335 ILE A N 1
ATOM 2735 C CA . ILE A 1 335 ? -4.498 -2.111 15.550 1.00 96.31 335 ILE A CA 1
ATOM 2736 C C . ILE A 1 335 ? -4.313 -1.935 14.044 1.00 96.31 335 ILE A C 1
ATOM 2738 O O . ILE A 1 335 ? -3.739 -0.934 13.622 1.00 96.31 335 ILE A O 1
ATOM 2742 N N . ASN A 1 336 ? -4.819 -2.868 13.237 1.00 94.00 336 ASN A N 1
ATOM 2743 C CA . ASN A 1 336 ? -4.620 -2.855 11.790 1.00 94.00 336 ASN A CA 1
ATOM 2744 C C . ASN A 1 336 ? -5.271 -1.633 11.119 1.00 94.00 336 ASN A C 1
ATOM 2746 O O . ASN A 1 336 ? -4.641 -1.014 10.261 1.00 94.00 336 ASN A O 1
ATOM 2750 N N . LEU A 1 337 ? -6.458 -1.207 11.572 1.00 93.12 337 LEU A N 1
ATOM 2751 C CA . LEU A 1 337 ? -7.096 0.045 11.135 1.00 93.12 337 LEU A CA 1
ATOM 2752 C C . LEU A 1 337 ? -6.274 1.292 11.511 1.00 93.12 337 LEU A C 1
ATOM 2754 O O . LEU A 1 337 ? -6.184 2.237 10.724 1.00 93.12 337 LEU A O 1
ATOM 2758 N N . LEU A 1 338 ? -5.651 1.301 12.695 1.00 94.38 338 LEU A N 1
ATOM 2759 C CA . LEU A 1 338 ? -4.836 2.421 13.176 1.00 94.38 338 LEU A CA 1
ATOM 2760 C C . LEU A 1 338 ? -3.465 2.521 12.495 1.00 94.38 338 LEU A C 1
ATOM 2762 O O . LEU A 1 338 ? -2.883 3.608 12.498 1.00 94.38 338 LEU A O 1
ATOM 2766 N N . GLN A 1 339 ? -2.943 1.442 11.898 1.00 91.06 339 GLN A N 1
ATOM 2767 C CA . GLN A 1 339 ? -1.592 1.441 11.317 1.00 91.06 339 GLN A CA 1
ATOM 2768 C C . GLN A 1 339 ? -1.389 2.562 10.299 1.00 91.06 339 GLN A C 1
ATOM 2770 O O . GLN A 1 339 ? -0.368 3.250 10.338 1.00 91.06 339 GLN A O 1
ATOM 2775 N N . TYR A 1 340 ? -2.389 2.814 9.449 1.00 85.50 340 TYR A N 1
ATOM 2776 C CA . TYR A 1 340 ? -2.316 3.897 8.471 1.00 85.50 340 TYR A CA 1
ATOM 2777 C C . TYR A 1 340 ? -2.091 5.262 9.141 1.00 85.50 340 TYR A C 1
ATOM 2779 O O . TYR A 1 340 ? -1.207 6.019 8.742 1.00 85.50 340 TYR A O 1
ATOM 2787 N N . PHE A 1 341 ? -2.827 5.555 10.213 1.00 90.00 341 PHE A N 1
ATOM 2788 C CA . PHE A 1 341 ? -2.684 6.808 10.951 1.00 90.00 341 PHE A CA 1
ATOM 2789 C C . PHE A 1 341 ? -1.317 6.937 11.622 1.00 90.00 341 PHE A C 1
ATOM 2791 O O . PHE A 1 341 ? -0.655 7.973 11.516 1.00 90.00 341 PHE A O 1
ATOM 2798 N N . ILE A 1 342 ? -0.864 5.879 12.294 1.00 90.81 342 ILE A N 1
ATOM 2799 C CA . ILE A 1 342 ? 0.390 5.905 13.050 1.00 90.81 342 ILE A CA 1
ATOM 2800 C C . ILE A 1 342 ? 1.588 6.040 12.099 1.00 90.81 342 ILE A C 1
ATOM 2802 O O . ILE A 1 342 ? 2.499 6.833 12.356 1.00 90.81 342 ILE A O 1
ATOM 2806 N N . MET A 1 343 ? 1.574 5.317 10.977 1.00 84.88 343 MET A N 1
ATOM 2807 C CA . MET A 1 343 ? 2.654 5.339 9.991 1.00 84.88 343 MET A CA 1
ATOM 2808 C C . MET A 1 343 ? 2.637 6.595 9.125 1.00 84.88 343 MET A C 1
ATOM 2810 O O . MET A 1 343 ? 3.673 7.235 8.983 1.00 84.88 343 MET A O 1
ATOM 2814 N N . PHE A 1 344 ? 1.488 6.967 8.558 1.00 78.88 344 PHE A N 1
ATOM 2815 C CA . PHE A 1 344 ? 1.404 7.981 7.500 1.00 78.88 344 PHE A CA 1
ATOM 2816 C C . PHE A 1 344 ? 0.822 9.318 7.957 1.00 78.88 344 PHE A C 1
ATOM 2818 O O . PHE A 1 344 ? 0.807 10.268 7.186 1.00 78.88 344 PHE A O 1
ATOM 2825 N N . VAL A 1 345 ? 0.367 9.454 9.199 1.00 84.81 345 VAL A N 1
ATOM 2826 C CA . VAL A 1 345 ? -0.013 10.771 9.732 1.00 84.81 345 VAL A CA 1
ATOM 2827 C C . VAL A 1 345 ? 0.892 11.153 10.888 1.00 84.81 345 VAL A C 1
ATOM 2829 O O . VAL A 1 345 ? 1.469 12.233 10.870 1.00 84.81 345 VAL A O 1
ATOM 2832 N N . LEU A 1 346 ? 1.107 10.256 11.851 1.00 85.38 346 LEU A N 1
ATOM 2833 C CA . LEU A 1 346 ? 1.995 10.533 12.983 1.00 85.38 346 LEU A CA 1
ATOM 2834 C C . LEU A 1 346 ? 3.487 10.379 12.642 1.00 85.38 346 LEU A C 1
ATOM 2836 O O . LEU A 1 346 ? 4.323 10.930 13.358 1.00 85.38 346 LEU A O 1
ATOM 2840 N N . LEU A 1 347 ? 3.830 9.629 11.585 1.00 83.25 347 LEU A N 1
ATOM 2841 C CA . LEU A 1 347 ? 5.207 9.227 11.251 1.00 83.25 347 LEU A CA 1
ATOM 2842 C C . LEU A 1 347 ? 5.926 8.523 12.427 1.00 83.25 347 LEU A C 1
ATOM 2844 O O . LEU A 1 347 ? 7.151 8.597 12.565 1.00 83.25 347 LEU A O 1
ATOM 2848 N N . ARG A 1 348 ? 5.171 7.829 13.293 1.00 86.88 348 ARG A N 1
ATOM 2849 C CA . ARG A 1 348 ? 5.671 7.144 14.499 1.00 86.88 348 ARG A CA 1
ATOM 2850 C C . ARG A 1 348 ? 5.935 5.665 14.225 1.00 86.88 348 ARG A C 1
ATOM 2852 O O . ARG A 1 348 ? 5.306 4.786 14.810 1.00 86.88 348 ARG A O 1
ATOM 2859 N N . PHE A 1 349 ? 6.892 5.380 13.348 1.00 84.69 349 PHE A N 1
ATOM 2860 C CA . PHE A 1 349 ? 7.215 4.011 12.921 1.00 84.69 349 PHE A CA 1
ATOM 2861 C C . PHE A 1 349 ? 7.567 3.069 14.086 1.00 84.69 349 PHE A C 1
ATOM 2863 O O . PHE A 1 349 ? 7.149 1.918 14.082 1.00 84.69 349 PHE A O 1
ATOM 2870 N N . SER A 1 350 ? 8.246 3.561 15.128 1.00 87.19 350 SER A N 1
ATOM 2871 C CA . SER A 1 350 ? 8.554 2.782 16.340 1.00 87.19 350 SER A CA 1
ATOM 2872 C C . SER A 1 350 ? 7.307 2.376 17.141 1.00 87.19 350 SER A C 1
ATOM 2874 O O . SER A 1 350 ? 7.318 1.360 17.835 1.00 87.19 350 SER A O 1
ATOM 2876 N N . GLU A 1 351 ? 6.251 3.197 17.117 1.00 90.56 351 GLU A N 1
ATOM 2877 C CA . GLU A 1 351 ? 4.956 2.891 17.744 1.00 90.56 351 GLU A CA 1
ATOM 2878 C C . GLU A 1 351 ? 4.167 1.921 16.857 1.00 90.56 351 GLU A C 1
ATOM 2880 O O . GLU A 1 351 ? 3.684 0.905 17.354 1.00 90.56 351 GLU A O 1
ATOM 2885 N N . ALA A 1 352 ? 4.122 2.178 15.545 1.00 91.44 352 ALA A N 1
ATOM 2886 C CA . ALA A 1 352 ? 3.499 1.294 14.559 1.00 91.44 352 ALA A CA 1
ATOM 2887 C C . ALA A 1 352 ? 4.080 -0.128 14.617 1.00 91.44 352 ALA A C 1
ATOM 2889 O O . ALA A 1 352 ? 3.329 -1.101 14.642 1.00 91.44 352 ALA A O 1
ATOM 2890 N N . HIS A 1 353 ? 5.411 -0.249 14.716 1.00 92.50 353 HIS A N 1
ATOM 2891 C CA . HIS A 1 353 ? 6.134 -1.527 14.769 1.00 92.50 353 HIS A CA 1
ATOM 2892 C C . HIS A 1 353 ? 5.755 -2.351 15.998 1.00 92.50 353 HIS A C 1
ATOM 2894 O O . HIS A 1 353 ? 5.437 -3.536 15.882 1.00 92.50 353 HIS A O 1
ATOM 2900 N N . ARG A 1 354 ? 5.670 -1.706 17.169 1.00 94.25 354 ARG A N 1
ATOM 2901 C CA . ARG A 1 354 ? 5.207 -2.352 18.405 1.00 94.25 354 ARG A CA 1
ATOM 2902 C C . ARG A 1 354 ? 3.779 -2.868 18.273 1.00 94.25 354 ARG A C 1
ATOM 2904 O O . ARG A 1 354 ? 3.520 -4.019 18.611 1.00 94.25 354 ARG A O 1
ATOM 2911 N N . TRP A 1 355 ? 2.865 -2.047 17.757 1.00 95.50 355 TRP A N 1
ATOM 2912 C CA . TRP A 1 355 ? 1.479 -2.470 17.557 1.00 95.50 355 TRP A CA 1
ATOM 2913 C C . TRP A 1 355 ? 1.361 -3.588 16.517 1.00 95.50 355 TRP A C 1
ATOM 2915 O O . TRP A 1 355 ? 0.650 -4.558 16.760 1.00 95.50 355 TRP A O 1
ATOM 2925 N N . ALA A 1 356 ? 2.105 -3.518 15.410 1.00 93.81 356 ALA A N 1
ATOM 2926 C CA . ALA A 1 356 ? 2.127 -4.564 14.385 1.00 93.81 356 ALA A CA 1
ATOM 2927 C C . ALA A 1 356 ? 2.632 -5.897 14.954 1.00 93.81 356 ALA A C 1
ATOM 2929 O O . ALA A 1 356 ? 2.043 -6.942 14.691 1.00 93.81 356 ALA A O 1
ATOM 2930 N N . THR A 1 357 ? 3.664 -5.848 15.802 1.00 94.56 357 THR A N 1
ATOM 2931 C CA . THR A 1 357 ? 4.193 -7.020 16.514 1.00 94.56 357 THR A CA 1
ATOM 2932 C C . THR A 1 357 ? 3.138 -7.645 17.430 1.00 94.56 357 THR A C 1
ATOM 2934 O O . THR A 1 357 ? 2.979 -8.866 17.438 1.00 94.56 357 THR A O 1
ATOM 2937 N N . ILE A 1 358 ? 2.389 -6.824 18.180 1.00 95.31 358 ILE A N 1
ATOM 2938 C CA . ILE A 1 358 ? 1.297 -7.296 19.048 1.00 95.31 358 ILE A CA 1
ATOM 2939 C C . ILE A 1 358 ? 0.207 -7.969 18.210 1.00 95.31 358 ILE A C 1
ATOM 2941 O O . ILE A 1 358 ? -0.149 -9.107 18.497 1.00 95.31 358 ILE A O 1
ATOM 2945 N N . ALA A 1 359 ? -0.282 -7.309 17.155 1.00 95.69 359 ALA A N 1
ATOM 2946 C CA . ALA A 1 359 ? -1.319 -7.872 16.292 1.00 95.69 359 ALA A CA 1
ATOM 2947 C C . ALA A 1 359 ? -0.875 -9.197 15.658 1.00 95.69 359 ALA A C 1
ATOM 2949 O O . ALA A 1 359 ? -1.595 -10.183 15.756 1.00 95.69 359 ALA A O 1
ATOM 2950 N N . TYR A 1 360 ? 0.341 -9.261 15.109 1.00 94.38 360 TYR A N 1
ATOM 2951 C CA . TYR A 1 360 ? 0.903 -10.491 14.546 1.00 94.38 360 TYR A CA 1
ATOM 2952 C C . TYR A 1 360 ? 1.000 -11.628 15.575 1.00 94.38 360 TYR A C 1
ATOM 2954 O O . TYR A 1 360 ? 0.654 -12.771 15.277 1.00 94.38 360 TYR A O 1
ATOM 2962 N N . THR A 1 361 ? 1.432 -11.320 16.801 1.00 94.06 361 THR A N 1
ATOM 2963 C CA . THR A 1 361 ? 1.522 -12.310 17.887 1.00 94.06 361 THR A CA 1
ATOM 2964 C C . THR A 1 361 ? 0.139 -12.836 18.266 1.00 94.06 361 THR A C 1
ATOM 2966 O O . THR A 1 361 ? -0.047 -14.046 18.359 1.00 94.06 361 THR A O 1
ATOM 2969 N N . LEU A 1 362 ? -0.852 -11.950 18.405 1.00 94.00 362 LEU A N 1
ATOM 2970 C CA . LEU A 1 362 ? -2.235 -12.341 18.683 1.00 94.00 362 LEU A CA 1
ATOM 2971 C C . LEU A 1 362 ? -2.835 -13.182 17.550 1.00 94.00 362 LEU A C 1
ATOM 2973 O O . LEU A 1 362 ? -3.538 -14.151 17.831 1.00 94.00 362 LEU A O 1
ATOM 2977 N N . CYS A 1 363 ? -2.541 -12.854 16.288 1.00 92.94 363 CYS A N 1
ATOM 2978 C CA . CYS A 1 363 ? -2.978 -13.650 15.143 1.00 92.94 363 CYS A CA 1
ATOM 2979 C C . CYS A 1 363 ? -2.425 -15.084 15.218 1.00 92.94 363 CYS A C 1
ATOM 2981 O O . CYS A 1 363 ? -3.189 -16.030 15.053 1.00 92.94 363 CYS A O 1
ATOM 2983 N N . LYS A 1 364 ? -1.138 -15.257 15.554 1.00 91.00 364 LYS A N 1
ATOM 2984 C CA . LYS A 1 364 ? -0.528 -16.584 15.757 1.00 91.00 364 LYS A CA 1
ATOM 2985 C C . LYS A 1 364 ? -1.127 -17.364 16.917 1.00 91.00 364 LYS A C 1
ATOM 2987 O O . LYS A 1 364 ? -1.297 -18.572 16.816 1.00 91.00 364 LYS A O 1
ATOM 2992 N N . GLU A 1 365 ? -1.421 -16.693 18.027 1.00 90.88 365 GLU A N 1
ATOM 2993 C CA . GLU A 1 365 ? -2.061 -17.341 19.173 1.00 90.88 365 GLU A CA 1
ATOM 2994 C C . GLU A 1 365 ? -3.466 -17.847 18.835 1.00 90.88 365 GLU A C 1
ATOM 2996 O O . GLU A 1 365 ? -3.863 -18.901 19.325 1.00 90.88 365 GLU A O 1
ATOM 3001 N N . LEU A 1 366 ? -4.217 -17.098 18.021 1.00 88.69 366 LEU A N 1
ATOM 3002 C CA . LEU A 1 366 ? -5.535 -17.520 17.552 1.00 88.69 366 LEU A CA 1
ATOM 3003 C C . LEU A 1 366 ? -5.429 -18.684 16.554 1.00 88.69 366 LEU A C 1
ATOM 3005 O O . LEU A 1 366 ? -6.177 -19.640 16.690 1.00 88.69 366 LEU A O 1
ATOM 3009 N N . GLU A 1 367 ? -4.466 -18.649 15.629 1.00 85.44 367 GLU A N 1
ATOM 3010 C CA . GLU A 1 367 ? -4.226 -19.724 14.650 1.00 85.44 367 GLU A CA 1
ATOM 3011 C C . GLU A 1 367 ? -3.801 -21.047 15.319 1.00 85.44 367 GLU A C 1
ATOM 3013 O O . GLU A 1 367 ? -4.342 -22.105 15.020 1.00 85.44 367 GLU A O 1
ATOM 3018 N N . GLN A 1 368 ? -2.889 -21.005 16.297 1.00 82.94 368 GLN A N 1
ATOM 3019 C CA . GLN A 1 368 ? -2.444 -22.203 17.033 1.00 82.94 368 GLN A CA 1
ATOM 3020 C C . GLN A 1 368 ? -3.532 -22.817 17.927 1.00 82.94 368 GLN A C 1
ATOM 3022 O O . GLN A 1 368 ? -3.444 -23.992 18.300 1.00 82.94 368 GLN A O 1
ATOM 3027 N N . GLY A 1 369 ? -4.531 -22.016 18.308 1.00 71.31 369 GLY A N 1
ATOM 3028 C CA . GLY A 1 369 ? -5.710 -22.483 19.028 1.00 71.31 369 GLY A CA 1
ATOM 3029 C C . GLY A 1 369 ? -6.600 -23.388 18.175 1.00 71.31 369 GLY A C 1
ATOM 3030 O O . GLY A 1 369 ? -7.193 -24.317 18.721 1.00 71.31 369 GLY A O 1
ATOM 3031 N N . ASP A 1 370 ? -6.635 -23.174 16.857 1.00 60.88 370 ASP A N 1
ATOM 3032 C CA . ASP A 1 370 ? -7.505 -23.909 15.931 1.00 60.88 370 ASP A CA 1
ATOM 3033 C C . ASP A 1 370 ? -7.016 -25.354 15.704 1.00 60.88 370 ASP A C 1
ATOM 3035 O O . ASP A 1 370 ? -7.814 -26.294 15.707 1.00 60.88 370 ASP A O 1
ATOM 3039 N N . ASP A 1 371 ? -5.699 -25.569 15.602 1.00 59.50 371 ASP A N 1
ATOM 3040 C CA . ASP A 1 371 ? -5.121 -26.881 15.260 1.00 59.50 371 ASP A CA 1
ATOM 3041 C C . ASP A 1 371 ? -5.234 -27.934 16.379 1.00 59.50 371 ASP A C 1
ATOM 3043 O O . ASP A 1 371 ? -5.288 -29.137 16.110 1.00 59.50 371 ASP A O 1
ATOM 3047 N N . ASN A 1 372 ? -5.287 -27.511 17.646 1.00 54.41 372 ASN A N 1
ATOM 3048 C CA . ASN A 1 372 ? -5.291 -28.424 18.797 1.00 54.41 372 ASN A CA 1
ATOM 3049 C C . ASN A 1 372 ? -6.692 -28.714 19.367 1.00 54.41 372 ASN A C 1
ATOM 3051 O O . ASN A 1 372 ? -6.804 -29.505 20.306 1.00 54.41 372 ASN A O 1
ATOM 3055 N N . ALA A 1 373 ? -7.758 -28.088 18.849 1.00 48.75 373 ALA A N 1
ATOM 3056 C CA . ALA A 1 373 ? -8.997 -27.953 19.616 1.00 48.75 373 ALA A CA 1
ATOM 3057 C C . ALA A 1 373 ? -10.313 -28.054 18.830 1.00 48.75 373 ALA A C 1
ATOM 3059 O O . ALA A 1 373 ? -11.303 -27.532 19.322 1.00 48.75 373 ALA A O 1
ATOM 3060 N N . ASN A 1 374 ? -10.418 -28.763 17.701 1.00 52.03 374 ASN A N 1
ATOM 3061 C CA . ASN A 1 374 ? -11.704 -28.865 16.971 1.00 52.03 374 ASN A CA 1
ATOM 3062 C C . ASN A 1 374 ? -12.935 -29.273 17.834 1.00 52.03 374 ASN A C 1
ATOM 3064 O O . ASN A 1 374 ? -14.054 -28.939 17.465 1.00 52.03 374 ASN A O 1
ATOM 3068 N N . GLU A 1 375 ? -12.763 -29.913 19.004 1.00 55.56 375 GLU A N 1
ATOM 3069 C CA . GLU A 1 375 ? -13.861 -30.184 19.960 1.00 55.56 375 GLU A CA 1
ATOM 3070 C C . GLU A 1 375 ? -13.932 -29.231 21.176 1.00 55.56 375 GLU A C 1
ATOM 3072 O O . GLU A 1 375 ? -15.018 -28.968 21.694 1.00 55.56 375 GLU A O 1
ATOM 3077 N N . GLN A 1 376 ? -12.808 -28.683 21.654 1.00 51.62 376 GLN A N 1
ATOM 3078 C CA . GLN A 1 376 ? -12.810 -27.713 22.767 1.00 51.62 376 GLN A CA 1
ATOM 3079 C C . GLN A 1 376 ? -13.147 -26.294 22.296 1.00 51.62 376 GLN A C 1
ATOM 3081 O O . GLN A 1 376 ? -13.687 -25.494 23.060 1.00 51.62 376 GLN A O 1
ATOM 3086 N N . PHE A 1 377 ? -12.898 -26.007 21.023 1.00 52.38 377 PHE A N 1
ATOM 3087 C CA . PHE A 1 377 ? -13.106 -24.720 20.388 1.00 52.38 377 PHE A CA 1
ATOM 3088 C C . PHE A 1 377 ? -14.585 -24.372 20.243 1.00 52.38 377 PHE A C 1
ATOM 3090 O O . PHE A 1 377 ? -14.947 -23.240 20.523 1.00 52.38 377 PHE A O 1
ATOM 3097 N N . GLU A 1 378 ? -15.479 -25.322 19.941 1.00 56.94 378 GLU A N 1
ATOM 3098 C CA . GLU A 1 378 ? -16.928 -25.046 19.954 1.00 56.94 378 GLU A CA 1
ATOM 3099 C C . GLU A 1 378 ? -17.429 -24.654 21.356 1.00 56.94 378 GLU A C 1
ATOM 3101 O O . GLU A 1 378 ? -18.270 -23.762 21.494 1.00 56.94 378 GLU A O 1
ATOM 3106 N N . GLN A 1 379 ? -16.884 -25.267 22.414 1.00 55.59 379 GLN A N 1
ATOM 3107 C CA . GLN A 1 379 ? -17.254 -24.951 23.800 1.00 55.59 379 GLN A CA 1
ATOM 3108 C C . GLN A 1 379 ? -16.653 -23.619 24.265 1.00 55.59 379 GLN A C 1
ATOM 3110 O O . GLN A 1 379 ? -17.334 -22.819 24.912 1.00 55.59 379 GLN A O 1
ATOM 3115 N N . GLN A 1 380 ? -15.401 -23.348 23.898 1.00 53.53 380 GLN A N 1
ATOM 3116 C CA . GLN A 1 380 ? -14.726 -22.091 24.200 1.00 53.53 380 GLN A CA 1
ATOM 3117 C C . GLN A 1 380 ? -15.314 -20.933 23.377 1.00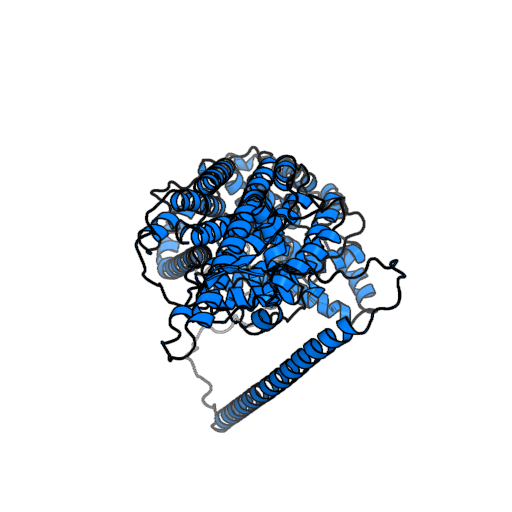 53.53 380 GLN A C 1
ATOM 3119 O O . GLN A 1 380 ? -15.478 -19.842 23.910 1.00 53.53 380 GLN A O 1
ATOM 3124 N N . HIS A 1 381 ? -15.773 -21.179 22.147 1.00 57.78 381 HIS A N 1
ATOM 3125 C CA . HIS A 1 381 ? -16.494 -20.212 21.317 1.00 57.78 381 HIS A CA 1
ATOM 3126 C C . HIS A 1 381 ? -17.871 -19.850 21.855 1.00 57.78 381 HIS A C 1
ATOM 3128 O O . HIS A 1 381 ? -18.235 -18.676 21.815 1.00 57.78 381 HIS A O 1
ATOM 3134 N N . GLN A 1 382 ? -18.628 -20.805 22.400 1.00 57.28 382 GLN A N 1
ATOM 3135 C CA . GLN A 1 382 ? -19.882 -20.480 23.089 1.00 57.28 382 GLN A CA 1
ATOM 3136 C C . GLN A 1 382 ? -19.637 -19.604 24.328 1.00 57.28 382 GLN A C 1
ATOM 3138 O O . GLN A 1 382 ? -20.473 -18.765 24.667 1.00 57.28 382 GLN A O 1
ATOM 3143 N N . GLN A 1 383 ? -18.485 -19.757 24.992 1.00 52.25 383 GLN A N 1
ATOM 3144 C CA . GLN A 1 383 ? -18.079 -18.875 26.086 1.00 52.25 383 GLN A CA 1
ATOM 3145 C C . GLN A 1 383 ? -17.559 -17.517 25.596 1.00 52.25 383 GLN A C 1
ATOM 3147 O O . GLN A 1 383 ? -17.969 -16.507 26.157 1.00 52.25 383 GLN A O 1
ATOM 3152 N N . GLU A 1 384 ? -16.724 -17.454 24.558 1.00 50.97 384 GLU A N 1
ATOM 3153 C CA . GLU A 1 384 ? -16.178 -16.207 23.997 1.00 50.97 384 GLU A CA 1
ATOM 3154 C C . GLU A 1 384 ? -17.247 -15.331 23.332 1.00 50.97 384 GLU A C 1
ATOM 3156 O O . GLU A 1 384 ? -17.217 -14.115 23.508 1.00 50.97 384 GLU A O 1
ATOM 3161 N N . GLN A 1 385 ? -18.247 -15.919 22.661 1.00 52.59 385 GLN A N 1
ATOM 3162 C CA . GLN A 1 385 ? -19.390 -15.179 22.098 1.00 52.59 385 GLN A CA 1
ATOM 3163 C C . GLN A 1 385 ? -20.195 -14.411 23.153 1.00 52.59 385 GLN A C 1
ATOM 3165 O O . GLN A 1 385 ? -20.935 -13.490 22.814 1.00 52.59 385 GLN A O 1
ATOM 3170 N N . LYS A 1 386 ? -20.067 -14.766 24.436 1.00 50.69 386 LYS A N 1
ATOM 3171 C CA . LYS A 1 386 ? -20.709 -14.031 25.527 1.00 50.69 386 LYS A CA 1
ATOM 3172 C C . LYS A 1 386 ? -19.990 -12.717 25.867 1.00 50.69 386 LYS A C 1
ATOM 3174 O O . LYS A 1 386 ? -20.604 -11.858 26.497 1.00 50.69 386 LYS A O 1
ATOM 3179 N N . TRP A 1 387 ? -18.717 -12.573 25.496 1.00 42.38 387 TRP A N 1
ATOM 3180 C CA . TRP A 1 387 ? -17.849 -11.481 25.955 1.00 42.38 387 TRP A CA 1
ATOM 3181 C C . TRP A 1 387 ? -17.272 -10.621 24.827 1.00 42.38 387 TRP A C 1
ATOM 3183 O O . TRP A 1 387 ? -16.837 -9.507 25.110 1.00 42.38 387 TRP A O 1
ATOM 3193 N N . SER A 1 388 ? -17.292 -11.091 23.575 1.00 61.00 388 SER A N 1
ATOM 3194 C CA . SER A 1 388 ? -16.910 -10.262 22.429 1.00 61.00 388 SER A CA 1
ATOM 3195 C C . SER A 1 388 ? -17.949 -9.162 22.204 1.00 61.00 388 SER A C 1
ATOM 3197 O O . SER A 1 388 ? -19.151 -9.350 22.411 1.00 61.00 388 SER A O 1
ATOM 3199 N N . THR A 1 389 ? -17.494 -7.979 21.796 1.00 70.19 389 THR A N 1
ATOM 3200 C CA . THR A 1 389 ? -18.419 -6.853 21.588 1.00 70.19 389 THR A CA 1
ATOM 3201 C C . THR A 1 389 ? -19.165 -7.005 20.264 1.00 70.19 389 THR A C 1
ATOM 3203 O O . THR A 1 389 ? -20.332 -6.631 20.157 1.00 70.19 389 THR A O 1
ATOM 3206 N N . ILE A 1 390 ? -18.507 -7.612 19.270 1.00 81.44 390 ILE A N 1
ATOM 3207 C CA . ILE A 1 390 ? -19.104 -7.974 17.986 1.00 81.44 390 ILE A CA 1
ATOM 3208 C C . ILE A 1 390 ? -19.120 -9.500 17.880 1.00 81.44 390 ILE A C 1
ATOM 3210 O O . ILE A 1 390 ? -18.076 -10.153 17.926 1.00 81.44 390 ILE A O 1
ATOM 3214 N N . SER A 1 391 ? -20.310 -10.083 17.737 1.00 84.62 391 SER A N 1
ATOM 3215 C CA . SER A 1 391 ? -20.458 -11.524 17.522 1.00 84.62 391 SER A CA 1
ATOM 3216 C C . SER A 1 391 ? -20.367 -11.829 16.028 1.00 84.62 391 SER A C 1
ATOM 3218 O O . SER A 1 391 ? -21.353 -11.752 15.293 1.00 84.62 391 SER A O 1
ATOM 3220 N N . PHE A 1 392 ? -19.157 -12.126 15.554 1.00 84.75 392 PHE A N 1
ATOM 3221 C CA . PHE A 1 392 ? -18.953 -12.586 14.182 1.00 84.75 392 PHE A CA 1
ATOM 3222 C C . PHE A 1 392 ? -19.343 -14.066 14.050 1.00 84.75 392 PHE A C 1
ATOM 3224 O O . PHE A 1 392 ? -18.919 -14.882 14.875 1.00 84.75 392 PHE A O 1
ATOM 3231 N N . PRO A 1 393 ? -20.089 -14.454 12.998 1.00 88.12 393 PRO A N 1
ATOM 3232 C CA . PRO A 1 393 ? -20.288 -15.864 12.678 1.00 88.12 393 PRO A CA 1
ATOM 3233 C C . PRO A 1 393 ? -18.936 -16.581 12.501 1.00 88.12 393 PRO A C 1
ATOM 3235 O O . PRO A 1 393 ? -18.026 -15.976 11.930 1.00 88.12 393 PRO A O 1
ATOM 3238 N N . PRO A 1 394 ? -18.779 -17.850 12.929 1.00 85.38 394 PRO A N 1
ATOM 3239 C CA . PRO A 1 394 ? -17.483 -18.542 12.913 1.00 85.38 394 PRO A CA 1
ATOM 3240 C C . PRO A 1 394 ? -16.780 -18.538 11.546 1.00 85.38 394 PRO A C 1
ATOM 3242 O O . PRO A 1 394 ? -15.584 -18.276 11.460 1.00 85.38 394 PRO A O 1
ATOM 3245 N N . GLU A 1 395 ? -17.538 -18.734 10.463 1.00 88.56 395 GLU A N 1
ATOM 3246 C CA . GLU A 1 395 ? -17.031 -18.679 9.084 1.00 88.56 395 GLU A CA 1
ATOM 3247 C C . GLU A 1 395 ? -16.436 -17.302 8.740 1.00 88.56 395 GLU A C 1
ATOM 3249 O O . GLU A 1 395 ? -15.333 -17.218 8.207 1.00 88.56 395 GLU A O 1
ATOM 3254 N N . ILE A 1 396 ? -17.136 -16.222 9.099 1.00 91.31 396 ILE A N 1
ATOM 3255 C CA . ILE A 1 396 ? -16.683 -14.840 8.885 1.00 91.31 396 ILE A CA 1
ATOM 3256 C C . ILE A 1 396 ? -15.471 -14.536 9.767 1.00 91.31 396 ILE A C 1
ATOM 3258 O O . ILE A 1 396 ? -14.503 -13.949 9.294 1.00 91.31 396 ILE A O 1
ATOM 3262 N N . ARG A 1 397 ? -15.493 -14.967 11.034 1.00 89.19 397 ARG A N 1
ATOM 3263 C CA . ARG A 1 397 ? -14.384 -14.782 11.980 1.00 89.19 397 ARG A CA 1
ATOM 3264 C C . ARG A 1 397 ? -13.089 -15.402 11.461 1.00 89.19 397 ARG A C 1
ATOM 3266 O O . ARG A 1 397 ? -12.061 -14.734 11.502 1.00 89.19 397 ARG A O 1
ATOM 3273 N N . ARG A 1 398 ? -13.141 -16.635 10.951 1.00 90.25 398 ARG A N 1
ATOM 3274 C CA . ARG A 1 398 ? -11.974 -17.328 10.384 1.00 90.25 398 ARG A CA 1
ATOM 3275 C C . ARG A 1 398 ? -11.371 -16.552 9.212 1.00 90.25 398 ARG A C 1
ATOM 3277 O O . ARG A 1 398 ? -10.168 -16.318 9.186 1.00 90.25 398 ARG A O 1
ATOM 3284 N N . VAL A 1 399 ? -12.205 -16.110 8.272 1.00 91.50 399 VAL A N 1
ATOM 3285 C CA . VAL A 1 399 ? -11.737 -15.354 7.099 1.00 91.50 399 VAL A CA 1
ATOM 3286 C C . VAL A 1 399 ? -11.201 -13.973 7.496 1.00 91.50 399 VAL A C 1
ATOM 3288 O O . VAL A 1 399 ? -10.164 -13.554 6.987 1.00 91.50 399 VAL A O 1
ATOM 3291 N N . LEU A 1 400 ? -11.844 -13.276 8.441 1.00 91.69 400 LEU A N 1
ATOM 3292 C CA . LEU A 1 400 ? -11.318 -12.019 8.990 1.00 91.69 400 LEU A CA 1
ATOM 3293 C C . LEU A 1 400 ? -9.945 -12.224 9.629 1.00 91.69 400 LEU A C 1
ATOM 3295 O O . LEU A 1 400 ? -9.023 -11.462 9.344 1.00 91.69 400 LEU A O 1
ATOM 3299 N N . LEU A 1 401 ? -9.796 -13.258 10.460 1.00 91.31 401 LEU A N 1
ATOM 3300 C CA . LEU A 1 401 ? -8.522 -13.582 11.094 1.00 91.31 401 LEU A CA 1
ATOM 3301 C C . LEU A 1 401 ? -7.435 -13.837 10.047 1.00 91.31 401 LEU A C 1
ATOM 3303 O O . LEU A 1 401 ? -6.358 -13.264 10.167 1.00 91.31 401 LEU A O 1
ATOM 3307 N N . GLN A 1 402 ? -7.733 -14.608 8.998 1.00 90.44 402 GLN A N 1
ATOM 3308 C CA . GLN A 1 402 ? -6.804 -14.857 7.895 1.00 90.44 402 GLN A CA 1
ATOM 3309 C C . GLN A 1 402 ? -6.336 -13.548 7.238 1.00 90.44 402 GLN A C 1
ATOM 3311 O O . GLN A 1 402 ? -5.135 -13.301 7.133 1.00 90.44 402 GLN A O 1
ATOM 3316 N N . ARG A 1 403 ? -7.267 -12.668 6.846 1.00 90.69 403 ARG A N 1
ATOM 3317 C CA . ARG A 1 403 ? -6.925 -11.387 6.199 1.00 90.69 403 ARG A CA 1
ATOM 3318 C C . ARG A 1 403 ? -6.093 -10.490 7.110 1.00 90.69 403 ARG A C 1
ATOM 3320 O O . ARG A 1 403 ? -5.115 -9.882 6.676 1.00 90.69 403 ARG A O 1
ATOM 3327 N N . HIS A 1 404 ? -6.454 -10.431 8.388 1.00 91.38 404 HIS A N 1
ATOM 3328 C CA . HIS A 1 404 ? -5.714 -9.656 9.373 1.00 91.38 404 HIS A CA 1
ATOM 3329 C C . HIS A 1 404 ? -4.342 -10.224 9.689 1.00 91.38 404 HIS A C 1
ATOM 3331 O O . HIS A 1 404 ? -3.414 -9.447 9.898 1.00 91.38 404 HIS A O 1
ATOM 3337 N N . PHE A 1 405 ? -4.200 -11.547 9.701 1.00 90.94 405 PHE A N 1
ATOM 3338 C CA . PHE A 1 405 ? -2.913 -12.207 9.818 1.00 90.94 405 PHE A CA 1
ATOM 3339 C C . PHE A 1 405 ? -1.998 -11.748 8.680 1.00 90.94 405 PHE A C 1
ATOM 3341 O O . PHE A 1 405 ? -0.920 -11.209 8.948 1.00 90.94 405 PHE A O 1
ATOM 3348 N N . SER A 1 406 ? -2.456 -11.874 7.428 1.00 86.44 406 SER A N 1
ATOM 3349 C CA . SER A 1 406 ? -1.689 -11.453 6.252 1.00 86.44 406 SER A CA 1
ATOM 3350 C C . SER A 1 406 ? -1.320 -9.970 6.324 1.00 86.44 406 SER A C 1
ATOM 3352 O O . SER A 1 406 ? -0.168 -9.609 6.086 1.00 86.44 406 SER A O 1
ATOM 3354 N N . TYR A 1 407 ? -2.256 -9.100 6.716 1.00 87.06 407 TYR A N 1
ATOM 3355 C CA . TYR A 1 407 ? -1.982 -7.667 6.840 1.00 87.06 407 TYR A CA 1
ATOM 3356 C C . TYR A 1 407 ? -0.972 -7.348 7.951 1.00 87.06 407 TYR A C 1
ATOM 3358 O O . TYR A 1 407 ? -0.058 -6.547 7.740 1.00 87.06 407 TYR A O 1
ATOM 3366 N N . SER A 1 408 ? -1.103 -7.962 9.130 1.00 90.44 408 SER A N 1
ATOM 3367 C CA . SER A 1 408 ? -0.186 -7.736 10.250 1.00 90.44 408 SER A CA 1
ATOM 3368 C C . SER A 1 408 ? 1.225 -8.234 9.939 1.00 90.44 408 SER A C 1
ATOM 3370 O O . SER A 1 408 ? 2.185 -7.526 10.235 1.00 90.44 408 SER A O 1
ATOM 3372 N N . GLU A 1 409 ? 1.366 -9.394 9.294 1.00 87.12 409 GLU A N 1
ATOM 3373 C CA . GLU A 1 409 ? 2.663 -9.919 8.851 1.00 87.12 409 GLU A CA 1
ATOM 3374 C C . GLU A 1 409 ? 3.332 -8.992 7.830 1.00 87.12 409 GLU A C 1
ATOM 3376 O O . GLU A 1 409 ? 4.514 -8.656 7.952 1.00 87.12 409 GLU A O 1
ATOM 3381 N N . ASN A 1 410 ? 2.558 -8.524 6.853 1.00 80.88 410 ASN A N 1
ATOM 3382 C CA . ASN A 1 410 ? 3.025 -7.620 5.812 1.00 80.88 410 ASN A CA 1
ATOM 3383 C C . ASN A 1 410 ? 3.411 -6.239 6.359 1.00 80.88 410 ASN A C 1
ATOM 3385 O O . ASN A 1 410 ? 4.446 -5.681 5.986 1.00 80.88 410 ASN A O 1
ATOM 3389 N N . THR A 1 411 ? 2.623 -5.705 7.290 1.00 84.88 411 THR A N 1
ATOM 3390 C CA . THR A 1 411 ? 2.914 -4.431 7.958 1.00 84.88 411 THR A CA 1
ATOM 3391 C C . THR A 1 411 ? 4.154 -4.538 8.840 1.00 84.88 411 THR A C 1
ATOM 3393 O O . THR A 1 411 ? 5.016 -3.660 8.794 1.00 84.88 411 THR A O 1
ATOM 3396 N N . LEU A 1 412 ? 4.285 -5.620 9.614 1.00 88.06 412 LEU A N 1
ATOM 3397 C CA . LEU A 1 412 ? 5.464 -5.871 10.442 1.00 88.06 412 LEU A CA 1
ATOM 3398 C C . LEU A 1 412 ? 6.721 -5.989 9.577 1.00 88.06 412 LEU A C 1
ATOM 3400 O O . LEU A 1 412 ? 7.706 -5.311 9.839 1.00 88.06 412 LEU A O 1
ATOM 3404 N N . SER A 1 413 ? 6.636 -6.750 8.487 1.00 80.56 413 SER A N 1
ATOM 3405 C CA . SER A 1 413 ? 7.701 -6.894 7.493 1.00 80.56 413 SER A CA 1
ATOM 3406 C C . SER A 1 413 ? 8.166 -5.556 6.915 1.00 80.56 413 SER A C 1
ATOM 3408 O O . SER A 1 413 ? 9.364 -5.308 6.780 1.00 80.56 413 SER A O 1
ATOM 3410 N N . LEU A 1 414 ? 7.224 -4.677 6.565 1.00 77.88 414 LEU A N 1
ATOM 3411 C CA . LEU A 1 414 ? 7.530 -3.335 6.076 1.00 77.88 414 LEU A CA 1
ATOM 3412 C C . LEU A 1 414 ? 8.230 -2.498 7.156 1.00 77.88 414 LEU A C 1
ATOM 3414 O O . LEU A 1 414 ? 9.214 -1.808 6.878 1.00 77.88 414 LEU A O 1
ATOM 3418 N N . LEU A 1 415 ? 7.738 -2.573 8.391 1.00 84.31 415 LEU A N 1
ATOM 3419 C CA . LEU A 1 415 ? 8.278 -1.825 9.518 1.00 84.31 415 LEU A CA 1
ATOM 3420 C C . LEU A 1 415 ? 9.648 -2.345 9.963 1.00 84.31 415 LEU A C 1
ATOM 3422 O O . LEU A 1 415 ? 10.477 -1.521 10.317 1.00 84.31 415 LEU A O 1
ATOM 3426 N N . ASP A 1 416 ? 9.943 -3.642 9.882 1.00 82.12 416 ASP A N 1
ATOM 3427 C CA . ASP A 1 416 ? 11.281 -4.192 10.157 1.00 82.12 416 ASP A CA 1
ATOM 3428 C C . ASP A 1 416 ? 12.336 -3.575 9.227 1.00 82.12 416 ASP A C 1
ATOM 3430 O O . ASP A 1 416 ? 13.424 -3.184 9.658 1.00 82.12 416 ASP A O 1
ATOM 3434 N N . ILE A 1 417 ? 11.987 -3.388 7.952 1.00 73.81 417 ILE A N 1
ATOM 3435 C CA . ILE A 1 417 ? 12.870 -2.734 6.982 1.00 73.81 417 ILE A CA 1
ATOM 3436 C C . ILE A 1 417 ? 13.037 -1.255 7.320 1.00 73.81 417 ILE A C 1
ATOM 3438 O O . ILE A 1 417 ? 14.158 -0.747 7.319 1.00 73.81 417 ILE A O 1
ATOM 3442 N N . MET A 1 418 ? 11.933 -0.555 7.592 1.00 74.69 418 MET A N 1
ATOM 3443 C CA . MET A 1 418 ? 11.966 0.878 7.886 1.00 74.69 418 MET A CA 1
ATOM 3444 C C . MET A 1 418 ? 12.698 1.179 9.197 1.00 74.69 418 MET A C 1
ATOM 3446 O O . MET A 1 418 ? 13.482 2.121 9.242 1.00 74.69 418 MET A O 1
ATOM 3450 N N . VAL A 1 419 ? 12.442 0.394 10.246 1.00 79.00 419 VAL A N 1
ATOM 3451 C CA . VAL A 1 419 ? 12.873 0.653 11.626 1.00 79.00 419 VAL A CA 1
ATOM 3452 C C . VAL A 1 419 ? 14.245 0.062 11.915 1.00 79.00 419 VAL A C 1
ATOM 3454 O O . VAL A 1 419 ? 15.099 0.707 12.528 1.00 79.00 419 VAL A O 1
ATOM 3457 N N . GLU A 1 420 ? 14.471 -1.181 11.507 1.00 75.50 420 GLU A N 1
ATOM 3458 C CA . GLU A 1 420 ? 15.700 -1.887 11.853 1.00 75.50 420 GLU A CA 1
ATOM 3459 C C . GLU A 1 420 ? 16.741 -1.802 10.735 1.00 75.50 420 GLU A C 1
ATOM 3461 O O . GLU A 1 420 ? 17.895 -2.177 10.947 1.00 75.50 420 GLU A O 1
ATOM 3466 N N . GLY A 1 421 ? 16.348 -1.363 9.530 1.00 68.31 421 GLY A N 1
ATOM 3467 C CA . GLY A 1 421 ? 17.168 -1.526 8.327 1.00 68.31 421 GLY A CA 1
ATOM 3468 C C . GLY A 1 421 ? 17.471 -2.999 8.032 1.00 68.31 421 GLY A C 1
ATOM 3469 O O . GLY A 1 421 ? 18.282 -3.300 7.151 1.00 68.31 421 GLY A O 1
ATOM 3470 N N . LYS A 1 422 ? 16.844 -3.924 8.780 1.00 64.88 422 LYS A N 1
ATOM 3471 C CA . LYS A 1 422 ? 16.974 -5.358 8.603 1.00 64.88 422 LYS A CA 1
ATOM 3472 C C . LYS A 1 422 ? 16.141 -5.716 7.406 1.00 64.88 422 LYS A C 1
ATOM 3474 O O . LYS A 1 422 ? 14.945 -5.971 7.437 1.00 64.88 422 LYS A O 1
ATOM 3479 N N . ILE A 1 423 ? 16.852 -5.713 6.310 1.00 59.94 423 ILE A N 1
ATOM 3480 C CA . ILE A 1 423 ? 16.445 -6.428 5.139 1.00 59.94 423 ILE A CA 1
ATOM 3481 C C . ILE A 1 423 ? 16.339 -7.897 5.505 1.00 59.94 423 ILE A C 1
ATOM 3483 O O . ILE A 1 423 ? 17.233 -8.434 6.155 1.00 59.94 423 ILE A O 1
ATOM 3487 N N . PHE A 1 424 ? 15.262 -8.512 5.038 1.00 56.97 424 PHE A N 1
ATOM 3488 C CA . PHE A 1 424 ? 15.007 -9.942 5.019 1.00 56.97 424 PHE A CA 1
ATOM 3489 C C . PHE A 1 424 ? 16.286 -10.788 4.884 1.00 56.97 424 PHE A C 1
ATOM 3491 O O . PHE A 1 424 ? 16.720 -11.132 3.789 1.00 56.97 424 PHE A O 1
ATOM 3498 N N . GLN A 1 425 ? 16.877 -11.146 6.021 1.00 47.31 425 GLN A N 1
ATOM 3499 C CA . GLN A 1 425 ? 17.611 -12.401 6.182 1.00 47.31 425 GLN A CA 1
ATOM 3500 C C . GLN A 1 425 ? 16.659 -13.506 6.650 1.00 47.31 425 GLN A C 1
ATOM 3502 O O . GLN A 1 425 ? 17.065 -14.652 6.801 1.00 47.31 425 GLN A O 1
ATOM 3507 N N . SER A 1 426 ? 15.398 -13.152 6.922 1.00 41.91 426 SER A N 1
ATOM 3508 C CA . SER A 1 426 ? 14.431 -14.050 7.515 1.00 41.91 426 SER A CA 1
ATOM 3509 C C . SER A 1 426 ? 14.021 -15.118 6.516 1.00 41.91 426 SER A C 1
ATOM 3511 O O . SER A 1 426 ? 13.807 -14.846 5.331 1.00 41.91 426 SER A O 1
ATOM 3513 N N . ASP A 1 427 ? 13.819 -16.316 7.052 1.00 46.09 427 ASP A N 1
ATOM 3514 C CA . ASP A 1 427 ? 13.175 -17.484 6.459 1.00 46.09 427 ASP A CA 1
ATOM 3515 C C . ASP A 1 427 ? 11.786 -17.219 5.847 1.00 46.09 427 ASP A C 1
ATOM 3517 O O . ASP A 1 427 ? 11.038 -18.170 5.720 1.00 46.09 427 ASP A O 1
ATOM 3521 N N . SER A 1 428 ? 11.409 -15.979 5.510 1.00 42.81 428 SER A N 1
ATOM 3522 C CA . SER A 1 428 ? 10.194 -15.425 4.874 1.00 42.81 428 SER A CA 1
ATOM 3523 C C . SER A 1 428 ? 9.538 -16.210 3.729 1.00 42.81 428 SER A C 1
ATOM 3525 O O . SER A 1 428 ? 8.491 -15.820 3.233 1.00 42.81 428 SER A O 1
ATOM 3527 N N . ALA A 1 429 ? 10.064 -17.383 3.406 1.00 46.88 429 ALA A N 1
ATOM 3528 C CA . ALA A 1 429 ? 9.256 -18.574 3.171 1.00 46.88 429 ALA A CA 1
ATOM 3529 C C . ALA A 1 429 ? 8.521 -19.121 4.436 1.00 46.88 429 ALA A C 1
ATOM 3531 O O . ALA A 1 429 ? 8.149 -20.293 4.434 1.00 46.88 429 ALA A O 1
ATOM 3532 N N . ARG A 1 430 ? 8.332 -18.348 5.526 1.00 48.81 430 ARG A N 1
ATOM 3533 C CA . ARG A 1 430 ? 7.746 -18.851 6.791 1.00 48.81 430 ARG A CA 1
ATOM 3534 C C . ARG A 1 430 ? 6.273 -19.191 6.628 1.00 48.81 430 ARG A C 1
ATOM 3536 O O . ARG A 1 430 ? 5.817 -20.174 7.196 1.00 48.81 430 ARG A O 1
ATOM 3543 N N . LEU A 1 431 ? 5.580 -18.428 5.795 1.00 51.66 431 LEU A N 1
ATOM 3544 C CA . LEU A 1 431 ? 4.299 -18.782 5.216 1.00 51.66 431 LEU A CA 1
ATOM 3545 C C . LEU A 1 431 ? 4.496 -18.722 3.708 1.00 51.66 431 LEU A C 1
ATOM 3547 O O . LEU A 1 431 ? 4.965 -17.722 3.162 1.00 51.66 431 LEU A O 1
ATOM 3551 N N . GLY A 1 432 ? 4.248 -19.837 3.024 1.00 61.94 432 GLY A N 1
ATOM 3552 C CA . GLY A 1 432 ? 4.280 -19.841 1.569 1.00 61.94 432 GLY A CA 1
ATOM 3553 C C . GLY A 1 432 ? 3.333 -18.766 1.033 1.00 61.94 432 GLY A C 1
ATOM 3554 O O . GLY A 1 432 ? 2.328 -18.455 1.659 1.00 61.94 432 GLY A O 1
ATOM 3555 N N . MET A 1 433 ? 3.617 -18.240 -0.157 1.00 63.69 433 MET A N 1
ATOM 3556 C CA . MET A 1 433 ? 2.703 -17.357 -0.904 1.00 63.69 433 MET A CA 1
ATOM 3557 C C . MET A 1 433 ? 1.246 -17.849 -0.935 1.00 63.69 433 MET A C 1
ATOM 3559 O O . MET A 1 433 ? 0.308 -17.065 -1.017 1.00 63.69 433 MET A O 1
ATOM 3563 N N . GLU A 1 434 ? 1.075 -19.166 -0.853 1.00 66.69 434 GLU A N 1
ATOM 3564 C CA . GLU A 1 434 ? -0.205 -19.862 -0.796 1.00 66.69 434 GLU A CA 1
ATOM 3565 C C . GLU A 1 434 ? -1.025 -19.536 0.466 1.00 66.69 434 GLU A C 1
ATOM 3567 O O . GLU A 1 434 ? -2.249 -19.534 0.409 1.00 66.69 434 GLU A O 1
ATOM 3572 N N . ALA A 1 435 ? -0.382 -19.182 1.579 1.00 68.38 435 ALA A N 1
ATOM 3573 C CA . ALA A 1 435 ? -1.057 -18.786 2.814 1.00 68.38 435 ALA A CA 1
ATOM 3574 C C . ALA A 1 435 ? -1.590 -17.341 2.784 1.00 68.38 435 ALA A C 1
ATOM 3576 O O . ALA A 1 435 ? -2.365 -16.959 3.655 1.00 68.38 435 ALA A O 1
ATOM 3577 N N . MET A 1 436 ? -1.201 -16.542 1.781 1.00 75.56 436 MET A N 1
ATOM 3578 C CA . MET A 1 436 ? -1.678 -15.164 1.614 1.00 75.56 436 MET A CA 1
ATOM 3579 C C . MET A 1 436 ? -2.950 -15.064 0.759 1.00 75.56 436 MET A C 1
ATOM 3581 O O . MET A 1 436 ? -3.500 -13.975 0.628 1.00 75.56 436 MET A O 1
ATOM 3585 N N . PHE A 1 437 ? -3.432 -16.166 0.167 1.00 85.19 437 PHE A N 1
ATOM 3586 C CA . PHE A 1 437 ? -4.689 -16.142 -0.584 1.00 85.19 437 PHE A CA 1
ATOM 3587 C C . PHE A 1 437 ? -5.861 -15.878 0.355 1.00 85.19 437 PHE A C 1
ATOM 3589 O O . PHE A 1 437 ? -6.125 -16.646 1.276 1.00 85.19 437 PHE A O 1
ATOM 3596 N N . MET A 1 438 ? -6.593 -14.807 0.083 1.00 89.19 438 MET A N 1
ATOM 3597 C CA . MET A 1 438 ? -7.712 -14.371 0.897 1.00 89.19 438 MET A CA 1
ATOM 3598 C C . MET A 1 438 ? -8.997 -15.066 0.468 1.00 89.19 438 MET A C 1
ATOM 3600 O O . MET A 1 438 ? -9.392 -15.028 -0.699 1.00 89.19 438 MET A O 1
ATOM 3604 N N . GLU A 1 439 ? -9.698 -15.665 1.418 1.00 91.19 439 GLU A N 1
ATOM 3605 C CA . GLU A 1 439 ? -11.025 -16.202 1.150 1.00 91.19 439 GLU A CA 1
ATOM 3606 C C . GLU A 1 439 ? -12.092 -15.100 1.091 1.00 91.19 439 GLU A C 1
ATOM 3608 O O . GLU A 1 439 ? -11.968 -14.033 1.701 1.00 91.19 439 GLU A O 1
ATOM 3613 N N . HIS A 1 440 ? -13.172 -15.360 0.354 1.00 91.75 440 HIS A N 1
ATOM 3614 C CA . HIS A 1 440 ? -14.348 -14.491 0.339 1.00 91.75 440 HIS A CA 1
ATOM 3615 C C . HIS A 1 440 ? -15.223 -14.763 1.565 1.00 91.75 440 HIS A C 1
ATOM 3617 O O . HIS A 1 440 ? -15.455 -15.916 1.921 1.00 91.75 440 HIS A O 1
ATOM 3623 N N . MET A 1 441 ? -15.764 -13.711 2.176 1.00 92.12 441 MET A N 1
ATOM 3624 C CA . MET A 1 441 ? -16.739 -13.846 3.255 1.00 92.12 441 MET A CA 1
ATOM 3625 C C . MET A 1 441 ? -18.161 -13.890 2.694 1.00 92.12 441 MET A C 1
ATOM 3627 O O . MET A 1 441 ? -18.534 -13.162 1.769 1.00 92.12 441 MET A O 1
ATOM 3631 N N . LYS A 1 442 ? -19.001 -14.729 3.298 1.00 91.94 442 LYS A N 1
ATOM 3632 C CA . LYS A 1 442 ? -20.420 -14.808 2.959 1.00 91.94 442 LYS A CA 1
ATOM 3633 C C . LYS A 1 442 ? -21.134 -13.498 3.305 1.00 91.94 442 LYS A C 1
ATOM 3635 O O . LYS A 1 442 ? -21.209 -13.131 4.469 1.00 91.94 442 LYS A O 1
ATOM 3640 N N . GLY A 1 443 ? -21.741 -12.859 2.304 1.00 90.25 443 GLY A N 1
ATOM 3641 C CA . GLY A 1 443 ? -22.480 -11.602 2.483 1.00 90.25 443 GLY A CA 1
ATOM 3642 C C . GLY A 1 443 ? -21.659 -10.338 2.218 1.00 90.25 443 GLY A C 1
ATOM 3643 O O . GLY A 1 443 ? -22.175 -9.240 2.428 1.00 90.25 443 GLY A O 1
ATOM 3644 N N . GLU A 1 444 ? -20.422 -10.470 1.727 1.00 90.44 444 GLU A N 1
ATOM 3645 C CA . GLU A 1 444 ? -19.660 -9.333 1.206 1.00 90.44 444 GLU A CA 1
ATOM 3646 C C . GLU A 1 444 ? -20.313 -8.715 -0.026 1.00 90.44 444 GLU A C 1
ATOM 3648 O O . GLU A 1 444 ? -20.924 -9.399 -0.852 1.00 90.44 444 GLU A O 1
ATOM 3653 N N . ASP A 1 445 ? -20.147 -7.401 -0.169 1.00 89.88 445 ASP A N 1
ATOM 3654 C CA . ASP A 1 445 ? -20.573 -6.724 -1.381 1.00 89.88 445 ASP A CA 1
ATOM 3655 C C . ASP A 1 445 ? -19.652 -7.027 -2.570 1.00 89.88 445 ASP A C 1
ATOM 3657 O O . ASP A 1 445 ? -18.522 -7.508 -2.446 1.00 89.88 445 ASP A O 1
ATOM 3661 N N . THR A 1 446 ? -20.153 -6.722 -3.766 1.00 90.75 446 THR A N 1
ATOM 3662 C CA . THR A 1 446 ? -19.456 -6.993 -5.026 1.00 90.75 446 THR A CA 1
ATOM 3663 C C . THR A 1 446 ? -18.110 -6.277 -5.129 1.00 90.75 446 THR A C 1
ATOM 3665 O O . THR A 1 446 ? -17.217 -6.755 -5.824 1.00 90.75 446 THR A O 1
ATOM 3668 N N . ALA A 1 447 ? -17.943 -5.130 -4.472 1.00 87.25 447 ALA A N 1
ATOM 3669 C CA . ALA A 1 447 ? -16.711 -4.368 -4.571 1.00 87.25 447 ALA A CA 1
ATOM 3670 C C . ALA A 1 447 ? -15.602 -4.991 -3.717 1.00 87.25 447 ALA A C 1
ATOM 3672 O O . ALA A 1 447 ? -14.514 -5.217 -4.241 1.00 87.25 447 ALA A O 1
ATOM 3673 N N . SER A 1 448 ? -15.899 -5.352 -2.466 1.00 87.62 448 SER A N 1
ATOM 3674 C CA . SER A 1 448 ? -14.999 -6.133 -1.613 1.00 87.62 448 SER A CA 1
ATOM 3675 C C . SER A 1 448 ? -14.659 -7.472 -2.261 1.00 87.62 448 SER A C 1
ATOM 3677 O O . SER A 1 448 ? -13.486 -7.807 -2.370 1.00 87.62 448 SER A O 1
ATOM 3679 N N . TYR A 1 449 ? -15.653 -8.179 -2.811 1.00 91.25 449 TYR A N 1
ATOM 3680 C CA . TYR A 1 449 ? -15.422 -9.419 -3.557 1.00 91.25 449 TYR A CA 1
ATOM 3681 C C . TYR A 1 449 ? -14.410 -9.231 -4.698 1.00 91.25 449 TYR A C 1
ATOM 3683 O O . TYR A 1 449 ? -13.456 -9.998 -4.821 1.00 91.25 449 TYR A O 1
ATOM 3691 N N . ASN A 1 450 ? -14.590 -8.194 -5.522 1.00 89.94 450 ASN A N 1
ATOM 3692 C CA . ASN A 1 450 ? -13.687 -7.924 -6.638 1.00 89.94 450 ASN A CA 1
ATOM 3693 C C . ASN A 1 450 ? -12.273 -7.556 -6.170 1.00 89.94 450 ASN A C 1
ATOM 3695 O O . ASN A 1 450 ? -11.320 -7.927 -6.846 1.00 89.94 450 ASN A O 1
ATOM 3699 N N . LEU A 1 451 ? -12.121 -6.840 -5.050 1.00 87.38 451 LEU A N 1
ATOM 3700 C CA . LEU A 1 451 ? -10.807 -6.492 -4.500 1.00 87.38 451 LEU A CA 1
ATOM 3701 C C . LEU A 1 451 ? -10.059 -7.731 -3.992 1.00 87.38 451 LEU A C 1
ATOM 3703 O O . LEU A 1 451 ? -8.915 -7.928 -4.397 1.00 87.38 451 LEU A O 1
ATOM 3707 N N . VAL A 1 452 ? -10.728 -8.620 -3.243 1.00 89.81 452 VAL A N 1
ATOM 3708 C CA . VAL A 1 452 ? -10.170 -9.932 -2.849 1.00 89.81 452 VAL A CA 1
ATOM 3709 C C . VAL A 1 452 ? -9.738 -10.724 -4.080 1.00 89.81 452 VAL A C 1
ATOM 3711 O O . VAL A 1 452 ? -8.665 -11.325 -4.116 1.00 89.81 452 VAL A O 1
ATOM 3714 N N . GLU A 1 453 ? -10.569 -10.734 -5.124 1.00 92.31 453 GLU A N 1
ATOM 3715 C CA . GLU A 1 453 ? -10.243 -11.473 -6.337 1.00 92.31 453 GLU A CA 1
ATOM 3716 C C . GLU A 1 453 ? -9.032 -10.870 -7.061 1.00 92.31 453 GLU A C 1
ATOM 3718 O O . GLU A 1 453 ? -8.140 -11.612 -7.471 1.00 92.31 453 GLU A O 1
ATOM 3723 N N . VAL A 1 454 ? -8.960 -9.540 -7.187 1.00 91.00 454 VAL A N 1
ATOM 3724 C CA . VAL A 1 454 ? -7.783 -8.842 -7.726 1.0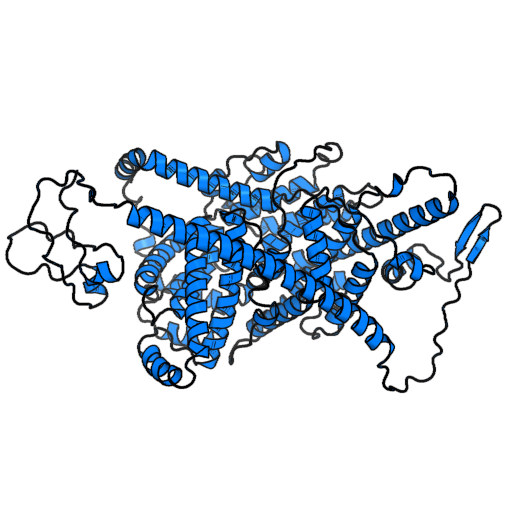0 91.00 454 VAL A CA 1
ATOM 3725 C C . VAL A 1 454 ? -6.540 -9.216 -6.930 1.00 91.00 454 VAL A C 1
ATOM 3727 O O . VAL A 1 454 ? -5.560 -9.662 -7.523 1.00 91.00 454 VAL A O 1
ATOM 3730 N N . HIS A 1 455 ? -6.597 -9.101 -5.605 1.00 87.69 455 HIS A N 1
ATOM 3731 C CA . HIS A 1 455 ? -5.510 -9.455 -4.702 1.00 87.69 455 HIS A CA 1
ATOM 3732 C C . HIS A 1 455 ? -5.004 -10.879 -4.965 1.00 87.69 455 HIS A C 1
ATOM 3734 O O . HIS A 1 455 ? -3.833 -11.080 -5.294 1.00 87.69 455 HIS A O 1
ATOM 3740 N N . ASN A 1 456 ? -5.904 -11.862 -4.939 1.00 91.25 456 ASN A N 1
ATOM 3741 C CA . ASN A 1 456 ? -5.576 -13.268 -5.165 1.00 91.25 456 ASN A CA 1
ATOM 3742 C C . ASN A 1 456 ? -4.983 -13.528 -6.553 1.00 91.25 456 ASN A C 1
ATOM 3744 O O . ASN A 1 456 ? -4.042 -14.309 -6.694 1.00 91.25 456 ASN A O 1
ATOM 3748 N N . ARG A 1 457 ? -5.500 -12.877 -7.602 1.00 93.56 457 ARG A N 1
ATOM 3749 C CA . ARG A 1 457 ? -4.969 -13.031 -8.966 1.00 93.56 457 ARG A CA 1
ATOM 3750 C C . ARG A 1 457 ? -3.571 -12.467 -9.099 1.00 93.56 457 ARG A C 1
ATOM 3752 O O . ARG A 1 457 ? -2.734 -13.066 -9.773 1.00 93.56 457 ARG A O 1
ATOM 3759 N N . LEU A 1 458 ? -3.299 -11.339 -8.464 1.00 89.75 458 LEU A N 1
ATOM 3760 C CA . LEU A 1 458 ? -1.972 -10.755 -8.501 1.00 89.75 458 LEU A CA 1
ATOM 3761 C C . LEU A 1 458 ? -0.982 -11.550 -7.627 1.00 89.75 458 LEU A C 1
ATOM 3763 O O . LEU A 1 458 ? 0.152 -11.765 -8.056 1.00 89.75 458 LEU A O 1
ATOM 3767 N N . LEU A 1 459 ? -1.414 -12.093 -6.481 1.00 87.06 459 LEU A N 1
ATOM 3768 C CA . LEU A 1 459 ? -0.632 -13.067 -5.708 1.00 87.06 459 LEU A CA 1
ATOM 3769 C C . LEU A 1 459 ? -0.315 -14.321 -6.524 1.00 87.06 459 LEU A C 1
ATOM 3771 O O . LEU A 1 459 ? 0.813 -14.811 -6.482 1.00 87.06 459 LEU A O 1
ATOM 3775 N N . GLN A 1 460 ? -1.267 -14.829 -7.308 1.00 90.56 460 GLN A N 1
ATOM 3776 C CA . GLN A 1 460 ? -1.038 -15.954 -8.215 1.00 90.56 460 GLN A CA 1
ATOM 3777 C C . GLN A 1 460 ? 0.097 -15.644 -9.207 1.00 90.56 460 GLN A C 1
ATOM 3779 O O . GLN A 1 460 ? 0.997 -16.466 -9.384 1.00 90.56 460 GLN A O 1
ATOM 3784 N N . LEU A 1 461 ? 0.110 -14.444 -9.801 1.00 90.44 461 LEU A N 1
ATOM 3785 C CA . LEU A 1 461 ? 1.190 -14.012 -10.693 1.00 90.44 461 LEU A CA 1
ATOM 3786 C C . LEU A 1 461 ? 2.532 -13.907 -9.956 1.00 90.44 461 LEU A C 1
ATOM 3788 O O . LEU A 1 461 ? 3.537 -14.449 -10.416 1.00 90.44 461 LEU A O 1
ATOM 3792 N N . CYS A 1 462 ? 2.549 -13.255 -8.793 1.00 85.44 462 CYS A N 1
ATOM 3793 C CA . CYS A 1 462 ? 3.747 -13.113 -7.964 1.00 85.44 462 CYS A CA 1
ATOM 3794 C C . CYS A 1 462 ? 4.261 -14.454 -7.420 1.00 85.44 462 CYS A C 1
ATOM 3796 O O . CYS A 1 462 ? 5.447 -14.598 -7.138 1.00 85.44 462 CYS A O 1
ATOM 3798 N N . SER A 1 463 ? 3.396 -15.466 -7.326 1.00 84.75 463 SER A N 1
ATOM 3799 C CA . SER A 1 463 ? 3.764 -16.820 -6.901 1.00 84.75 463 SER A CA 1
ATOM 3800 C C . SER A 1 463 ? 4.519 -17.592 -7.967 1.00 84.75 463 SER A C 1
ATOM 3802 O O . SER A 1 463 ? 5.179 -18.580 -7.623 1.00 84.75 463 SER A O 1
ATOM 3804 N N . SER A 1 464 ? 4.423 -17.161 -9.230 1.00 88.75 464 SER A N 1
ATOM 3805 C CA . SER A 1 464 ? 5.051 -17.838 -10.356 1.00 88.75 464 SER A CA 1
ATOM 3806 C C . SER A 1 464 ? 6.557 -18.002 -10.126 1.00 88.75 464 SER A C 1
ATOM 3808 O O . SER A 1 464 ? 7.223 -17.037 -9.732 1.00 88.75 464 SER A O 1
ATOM 3810 N N . PRO A 1 465 ? 7.132 -19.183 -10.426 1.00 87.25 465 PRO A N 1
ATOM 3811 C CA . PRO A 1 465 ? 8.571 -19.409 -10.332 1.00 87.25 465 PRO A CA 1
ATOM 3812 C C . PRO A 1 465 ? 9.394 -18.373 -11.104 1.00 87.25 465 PRO A C 1
ATOM 3814 O O . PRO A 1 465 ? 10.444 -17.951 -10.629 1.00 87.25 465 PRO A O 1
ATOM 3817 N N . TYR A 1 466 ? 8.905 -17.920 -12.263 1.00 88.00 466 TYR A N 1
ATOM 3818 C CA . TYR A 1 466 ? 9.608 -16.942 -13.097 1.00 88.00 466 TYR A CA 1
ATOM 3819 C C . TYR A 1 466 ? 9.538 -15.528 -12.530 1.00 88.00 466 TYR A C 1
ATOM 3821 O O . TYR A 1 466 ? 10.525 -14.796 -12.602 1.00 88.00 466 TYR A O 1
ATOM 3829 N N . MET A 1 467 ? 8.405 -15.159 -11.922 1.00 85.50 467 MET A N 1
ATOM 3830 C CA . MET A 1 467 ? 8.293 -13.880 -11.227 1.00 85.50 467 MET A CA 1
ATOM 3831 C C . MET A 1 467 ? 9.226 -13.864 -10.019 1.00 85.50 467 MET A C 1
ATOM 3833 O O . MET A 1 467 ? 10.051 -12.963 -9.908 1.00 85.50 467 MET A O 1
ATOM 3837 N N . LYS A 1 468 ? 9.190 -14.915 -9.188 1.00 83.62 468 LYS A N 1
ATOM 3838 C CA . LYS A 1 468 ? 10.123 -15.093 -8.067 1.00 83.62 468 LYS A CA 1
ATOM 3839 C C . LYS A 1 468 ? 11.569 -14.981 -8.535 1.00 83.62 468 LYS A C 1
ATOM 3841 O O . LYS A 1 468 ? 12.270 -14.098 -8.057 1.00 83.62 468 LYS A O 1
ATOM 3846 N N . ALA A 1 469 ? 11.970 -15.769 -9.535 1.00 83.50 469 ALA A N 1
ATOM 3847 C CA . ALA A 1 469 ? 13.328 -15.751 -10.071 1.00 83.50 469 ALA A CA 1
ATOM 3848 C C . ALA A 1 469 ? 13.763 -14.350 -10.517 1.00 83.50 469 ALA A C 1
ATOM 3850 O O . ALA A 1 469 ? 14.827 -13.890 -10.111 1.00 83.50 469 ALA A O 1
ATOM 3851 N N . ILE A 1 470 ? 12.952 -13.637 -11.304 1.00 81.50 470 ILE A N 1
ATOM 3852 C CA . ILE A 1 470 ? 13.310 -12.283 -11.750 1.00 81.50 470 ILE A CA 1
ATOM 3853 C C . ILE A 1 470 ? 13.365 -11.312 -10.587 1.00 81.50 470 ILE A C 1
ATOM 3855 O O . ILE A 1 470 ? 14.253 -10.472 -10.554 1.00 81.50 470 ILE A O 1
ATOM 3859 N N . THR A 1 471 ? 12.457 -11.414 -9.625 1.00 76.38 471 THR A N 1
ATOM 3860 C CA . THR A 1 471 ? 12.471 -10.525 -8.462 1.00 76.38 471 THR A CA 1
ATOM 3861 C C . THR A 1 471 ? 13.695 -10.762 -7.587 1.00 76.38 471 THR A C 1
ATOM 3863 O O . THR A 1 471 ? 14.275 -9.783 -7.129 1.00 76.38 471 THR A O 1
ATOM 3866 N N . THR A 1 472 ? 14.158 -12.015 -7.456 1.00 78.00 472 THR A N 1
ATOM 3867 C CA . THR A 1 472 ? 15.456 -12.350 -6.846 1.00 78.00 472 THR A CA 1
ATOM 3868 C C . THR A 1 472 ? 16.591 -11.697 -7.599 1.00 78.00 472 THR A C 1
ATOM 3870 O O . THR A 1 472 ? 17.364 -10.974 -6.984 1.00 78.00 472 THR A O 1
ATOM 3873 N N . HIS A 1 473 ? 16.643 -11.873 -8.923 1.00 75.12 473 HIS A N 1
ATOM 3874 C CA . HIS A 1 473 ? 17.706 -11.281 -9.724 1.00 75.12 473 HIS A CA 1
ATOM 3875 C C . HIS A 1 473 ? 17.684 -9.764 -9.571 1.00 75.12 473 HIS A C 1
ATOM 3877 O O . HIS A 1 473 ? 18.672 -9.189 -9.154 1.00 75.12 473 HIS A O 1
ATOM 3883 N N . VAL A 1 474 ? 16.548 -9.107 -9.810 1.00 72.06 474 VAL A N 1
ATOM 3884 C CA . VAL A 1 474 ? 16.379 -7.657 -9.640 1.00 72.06 474 VAL A CA 1
ATOM 3885 C C . VAL A 1 474 ? 16.854 -7.199 -8.256 1.00 72.06 474 VAL A C 1
ATOM 3887 O O . VAL A 1 474 ? 17.554 -6.194 -8.163 1.00 72.06 474 VAL A O 1
ATOM 3890 N N . ASP A 1 475 ? 16.546 -7.939 -7.191 1.00 68.38 475 ASP A N 1
ATOM 3891 C CA . ASP A 1 475 ? 17.040 -7.637 -5.847 1.00 68.38 475 ASP A CA 1
ATOM 3892 C C . ASP A 1 475 ? 18.551 -7.798 -5.684 1.00 68.38 475 ASP A C 1
ATOM 3894 O O . ASP A 1 475 ? 19.195 -6.927 -5.094 1.00 68.38 475 ASP A O 1
ATOM 3898 N N . GLU A 1 476 ? 19.135 -8.855 -6.233 1.00 69.12 476 GLU A N 1
ATOM 3899 C CA . GLU A 1 476 ? 20.583 -9.063 -6.280 1.00 69.12 476 GLU A CA 1
ATOM 3900 C C . GLU A 1 476 ? 21.277 -7.947 -7.077 1.00 69.12 476 GLU A C 1
ATOM 3902 O O . GLU A 1 476 ? 22.319 -7.435 -6.661 1.00 69.12 476 GLU A O 1
ATOM 3907 N N . LEU A 1 477 ? 20.660 -7.465 -8.158 1.00 65.12 477 LEU A N 1
ATOM 3908 C CA . LEU A 1 477 ? 21.174 -6.333 -8.930 1.00 65.12 477 LEU A CA 1
ATOM 3909 C C . LEU A 1 477 ? 21.235 -5.067 -8.091 1.00 65.12 477 LEU A C 1
ATOM 3911 O O . LEU A 1 477 ? 22.265 -4.398 -8.058 1.00 65.12 477 LEU A O 1
ATOM 3915 N N . TYR A 1 478 ? 20.173 -4.773 -7.342 1.00 61.81 478 TYR A N 1
ATOM 3916 C CA . TYR A 1 478 ? 20.161 -3.661 -6.388 1.00 61.81 478 TYR A CA 1
ATOM 3917 C C . TYR A 1 478 ? 21.099 -3.856 -5.191 1.00 61.81 478 TYR A C 1
ATOM 3919 O O . TYR A 1 478 ? 21.245 -2.942 -4.381 1.00 61.81 478 TYR A O 1
ATOM 3927 N N . SER A 1 479 ? 21.696 -5.034 -5.043 1.00 61.38 479 SER A N 1
ATOM 3928 C CA . SER A 1 479 ? 22.599 -5.394 -3.945 1.00 61.38 479 SER A CA 1
ATOM 3929 C C . SER A 1 479 ? 24.068 -5.290 -4.323 1.00 61.38 479 SER A C 1
ATOM 3931 O O . SER A 1 479 ? 24.938 -5.664 -3.526 1.00 61.38 479 SER A O 1
ATOM 3933 N N . ASN A 1 480 ? 24.334 -4.783 -5.531 1.00 62.97 480 ASN A N 1
ATOM 3934 C CA . ASN A 1 480 ? 25.640 -4.749 -6.178 1.00 62.97 480 ASN A CA 1
ATOM 3935 C C . ASN A 1 480 ? 26.290 -6.139 -6.264 1.00 62.97 480 ASN A C 1
ATOM 3937 O O . ASN A 1 480 ? 27.512 -6.252 -6.329 1.00 62.97 480 ASN A O 1
ATOM 3941 N N . THR A 1 481 ? 25.489 -7.207 -6.243 1.00 65.88 481 THR A N 1
ATOM 3942 C CA . THR A 1 481 ? 25.954 -8.542 -6.614 1.00 65.88 481 THR A CA 1
ATOM 3943 C C . THR A 1 481 ? 25.722 -8.685 -8.106 1.00 65.88 481 THR A C 1
ATOM 3945 O O . THR A 1 481 ? 24.578 -8.748 -8.551 1.00 65.88 481 THR A O 1
ATOM 3948 N N . SER A 1 482 ? 26.804 -8.670 -8.883 1.00 61.00 482 SER A N 1
ATOM 3949 C CA . SER A 1 482 ? 26.738 -8.871 -10.325 1.00 61.00 482 SER A CA 1
ATOM 3950 C C . SER A 1 482 ? 26.289 -10.303 -10.604 1.00 61.00 482 SER A C 1
ATOM 3952 O O . SER A 1 482 ? 27.061 -11.255 -10.504 1.00 61.00 482 SER A O 1
ATOM 3954 N N . GLN A 1 483 ? 25.012 -10.460 -10.931 1.00 66.25 483 GLN A N 1
ATOM 3955 C CA . GLN A 1 483 ? 24.473 -11.711 -11.441 1.00 66.25 483 GLN A CA 1
ATOM 3956 C C . GLN A 1 483 ? 23.959 -11.502 -12.854 1.00 66.25 483 GLN A C 1
ATOM 3958 O O . GLN A 1 483 ? 23.415 -10.450 -13.199 1.00 66.25 483 GLN A O 1
ATOM 3963 N N . GLY A 1 484 ? 24.185 -12.505 -13.697 1.00 66.50 484 GLY A N 1
ATOM 3964 C CA . GLY A 1 484 ? 23.680 -12.477 -15.053 1.00 66.50 484 GLY A CA 1
ATOM 3965 C C . GLY A 1 484 ? 22.201 -12.850 -15.090 1.00 66.50 484 GLY A C 1
ATOM 3966 O O . GLY A 1 484 ? 21.823 -13.863 -14.512 1.00 66.50 484 GLY A O 1
ATOM 3967 N N . VAL A 1 485 ? 21.365 -12.095 -15.806 1.00 72.81 485 VAL A N 1
ATOM 3968 C CA . VAL A 1 485 ? 19.990 -12.532 -16.107 1.00 72.81 485 VAL A CA 1
ATOM 3969 C C . VAL A 1 485 ? 20.000 -13.246 -17.454 1.00 72.81 485 VAL A C 1
ATOM 3971 O O . VAL A 1 485 ? 20.428 -12.686 -18.465 1.00 72.81 485 VAL A O 1
ATOM 3974 N N . SER A 1 486 ? 19.534 -14.495 -17.483 1.00 75.69 486 SER A N 1
ATOM 3975 C CA . SER A 1 486 ? 19.342 -15.213 -18.746 1.00 75.69 486 SER A CA 1
ATOM 3976 C C . SER A 1 486 ? 18.136 -14.652 -19.499 1.00 75.69 486 SER A C 1
ATOM 3978 O O . SER A 1 486 ? 17.060 -14.470 -18.926 1.00 75.69 486 SER A O 1
ATOM 3980 N N . MET A 1 487 ? 18.283 -14.450 -20.811 1.00 74.06 487 MET A N 1
ATOM 3981 C CA . MET A 1 487 ? 17.165 -14.072 -21.683 1.00 74.06 487 MET A CA 1
ATOM 3982 C C . MET A 1 487 ? 16.017 -15.080 -21.613 1.00 74.06 487 MET A C 1
ATOM 3984 O O . MET A 1 487 ? 14.861 -14.676 -21.701 1.00 74.06 487 MET A O 1
ATOM 3988 N N . ASP A 1 488 ? 16.312 -16.366 -21.399 1.00 77.44 488 ASP A N 1
ATOM 3989 C CA . ASP A 1 488 ? 15.283 -17.400 -21.271 1.00 77.44 488 ASP A CA 1
ATOM 3990 C C . ASP A 1 488 ? 14.326 -17.089 -20.115 1.00 77.44 488 ASP A C 1
ATOM 3992 O O . ASP A 1 488 ? 13.119 -17.258 -20.260 1.00 77.44 488 ASP A O 1
ATOM 3996 N N . ILE A 1 489 ? 14.836 -16.566 -18.995 1.00 80.75 489 ILE A N 1
ATOM 3997 C CA . ILE A 1 489 ? 14.013 -16.191 -17.841 1.00 80.75 489 ILE A CA 1
ATOM 3998 C C . ILE A 1 489 ? 13.046 -15.057 -18.221 1.00 80.75 489 ILE A C 1
ATOM 4000 O O . ILE A 1 489 ? 11.871 -15.116 -17.863 1.00 80.75 489 ILE A O 1
ATOM 4004 N N . LEU A 1 490 ? 13.501 -14.068 -18.999 1.00 81.44 490 LEU A N 1
ATOM 4005 C CA . LEU A 1 490 ? 12.653 -12.970 -19.479 1.00 81.44 490 LEU A CA 1
ATOM 4006 C C . LEU A 1 490 ? 11.576 -13.457 -20.458 1.00 81.44 490 LEU A C 1
ATOM 4008 O O . LEU A 1 490 ? 10.424 -13.043 -20.349 1.00 81.44 490 LEU A O 1
ATOM 4012 N N . VAL A 1 491 ? 11.920 -14.363 -21.382 1.00 81.94 491 VAL A N 1
ATOM 4013 C CA . VAL A 1 491 ? 10.937 -14.959 -22.307 1.00 81.94 491 VAL A CA 1
ATOM 4014 C C . VAL A 1 491 ? 9.886 -15.760 -21.539 1.00 81.94 491 VAL A C 1
ATOM 4016 O O . VAL A 1 491 ? 8.693 -15.652 -21.819 1.00 81.94 491 VAL A O 1
ATOM 4019 N N . GLN A 1 492 ? 10.312 -16.563 -20.561 1.00 85.81 492 GLN A N 1
ATOM 4020 C CA . GLN A 1 492 ? 9.389 -17.354 -19.749 1.00 85.81 492 GLN A CA 1
ATOM 4021 C C . GLN A 1 492 ? 8.508 -16.484 -18.856 1.00 85.81 492 GLN A C 1
ATOM 4023 O O . GLN A 1 492 ? 7.331 -16.798 -18.677 1.00 85.81 492 GLN A O 1
ATOM 4028 N N . LEU A 1 493 ? 9.033 -15.370 -18.343 1.00 86.44 493 LEU A N 1
ATOM 4029 C CA . LEU A 1 493 ? 8.217 -14.390 -17.643 1.00 86.44 493 LEU A CA 1
ATOM 4030 C C . LEU A 1 493 ? 7.144 -13.804 -18.558 1.00 86.44 493 LEU A C 1
ATOM 4032 O O . LEU A 1 493 ? 5.983 -13.777 -18.164 1.00 86.44 493 LEU A O 1
ATOM 4036 N N . ASP A 1 494 ? 7.510 -13.357 -19.758 1.00 86.44 494 ASP A N 1
ATOM 4037 C CA . ASP A 1 494 ? 6.543 -12.778 -20.693 1.00 86.44 494 ASP A CA 1
ATOM 4038 C C . ASP A 1 494 ? 5.430 -13.779 -21.034 1.00 86.44 494 ASP A C 1
ATOM 4040 O O . ASP A 1 494 ? 4.248 -13.449 -20.964 1.00 86.44 494 ASP A O 1
ATOM 4044 N N . ASN A 1 495 ? 5.790 -15.040 -21.296 1.00 88.06 495 ASN A N 1
ATOM 4045 C CA . ASN A 1 495 ? 4.818 -16.118 -21.499 1.00 88.06 495 ASN A CA 1
ATOM 4046 C C . ASN A 1 495 ? 3.932 -16.338 -20.268 1.00 88.06 495 ASN A C 1
ATOM 4048 O O . ASN A 1 495 ? 2.726 -16.508 -20.406 1.00 88.06 495 ASN A O 1
ATOM 4052 N N . THR A 1 496 ? 4.516 -16.321 -19.069 1.00 92.56 496 THR A N 1
ATOM 4053 C CA . THR A 1 496 ? 3.771 -16.464 -17.812 1.00 92.56 496 THR A CA 1
ATOM 4054 C C . THR A 1 496 ? 2.757 -15.338 -17.652 1.00 92.56 496 THR A C 1
ATOM 4056 O O . THR A 1 496 ? 1.605 -15.608 -17.332 1.00 92.56 496 THR A O 1
ATOM 4059 N N . ILE A 1 497 ? 3.167 -14.089 -17.887 1.00 92.94 497 ILE A N 1
ATOM 4060 C CA . ILE A 1 497 ? 2.302 -12.913 -17.757 1.00 92.94 497 ILE A CA 1
ATOM 4061 C C . ILE A 1 497 ? 1.176 -12.957 -18.790 1.00 92.94 497 ILE A C 1
ATOM 4063 O O . ILE A 1 497 ? 0.037 -12.682 -18.434 1.00 92.94 497 ILE A O 1
ATOM 4067 N N . GLN A 1 498 ? 1.465 -13.332 -20.039 1.00 92.88 498 GLN A N 1
ATOM 4068 C CA . GLN A 1 498 ? 0.443 -13.471 -21.082 1.00 92.88 498 GLN A CA 1
ATOM 4069 C C . GLN A 1 498 ? -0.561 -14.574 -20.755 1.00 92.88 498 GLN A C 1
ATOM 4071 O O . GLN A 1 498 ? -1.758 -14.320 -20.768 1.00 92.88 498 GLN A O 1
ATOM 4076 N N . ASN A 1 499 ? -0.087 -15.764 -20.381 1.00 94.81 499 ASN A N 1
ATOM 4077 C CA . ASN A 1 499 ? -0.972 -16.867 -20.006 1.00 94.81 499 ASN A CA 1
ATOM 4078 C C . ASN A 1 499 ? -1.847 -16.483 -18.807 1.00 94.81 499 ASN A C 1
ATOM 4080 O O . ASN A 1 499 ? -3.056 -16.689 -18.825 1.00 94.81 499 ASN A O 1
ATOM 4084 N N . TRP A 1 500 ? -1.246 -15.861 -17.790 1.00 96.75 500 TRP A N 1
ATOM 4085 C CA . TRP A 1 500 ? -1.984 -15.356 -16.639 1.00 96.75 500 TRP A CA 1
ATOM 4086 C C . TRP A 1 500 ? -3.012 -14.285 -17.041 1.00 96.75 500 TRP A C 1
ATOM 4088 O O . TRP A 1 500 ? -4.137 -14.319 -16.552 1.00 96.75 500 TRP A O 1
ATOM 4098 N N . TRP A 1 501 ? -2.669 -13.373 -17.959 1.00 96.81 501 TRP A N 1
ATOM 4099 C CA . TRP A 1 501 ? -3.580 -12.345 -18.475 1.00 96.81 501 TRP A CA 1
ATOM 4100 C C . TRP A 1 501 ? -4.767 -12.951 -19.233 1.00 96.81 501 TRP A C 1
ATOM 4102 O O . TRP A 1 501 ? -5.909 -12.520 -19.056 1.00 96.81 501 TRP A O 1
ATOM 4112 N N . ASP A 1 502 ? -4.513 -13.971 -20.048 1.00 95.62 502 ASP A N 1
ATOM 4113 C CA . ASP A 1 502 ? -5.535 -14.683 -20.813 1.00 95.62 502 ASP A CA 1
ATOM 4114 C C . ASP A 1 502 ? -6.500 -15.452 -19.896 1.00 95.62 502 ASP A C 1
ATOM 4116 O O . ASP A 1 502 ? -7.698 -15.520 -20.184 1.00 95.62 502 ASP A O 1
ATOM 4120 N N . GLU A 1 503 ? -6.002 -15.962 -18.765 1.00 96.69 503 GLU A N 1
ATOM 4121 C CA . GLU A 1 503 ? -6.778 -16.637 -17.717 1.00 96.69 503 GLU A CA 1
ATOM 4122 C C . GLU A 1 503 ? -7.590 -15.678 -16.826 1.00 96.69 503 GLU A C 1
ATOM 4124 O O . GLU A 1 503 ? -8.481 -16.126 -16.093 1.00 96.69 503 GLU A O 1
ATOM 4129 N N . LEU A 1 504 ? -7.330 -14.363 -16.873 1.00 96.56 504 LEU A N 1
ATOM 4130 C CA . LEU A 1 504 ? -8.088 -13.398 -16.077 1.00 96.56 504 LEU A CA 1
ATOM 4131 C C . LEU A 1 504 ? -9.558 -13.330 -16.524 1.00 96.56 504 LEU A C 1
ATOM 4133 O O . LEU A 1 504 ? -9.855 -13.212 -17.717 1.00 96.56 504 LEU A O 1
ATOM 4137 N N . PRO A 1 505 ? -10.510 -13.275 -15.573 1.00 96.19 505 PRO A N 1
ATOM 4138 C CA . PRO A 1 505 ? -11.902 -12.987 -15.888 1.00 96.19 505 PRO A CA 1
ATOM 4139 C C . PRO A 1 505 ? -12.050 -11.649 -16.623 1.00 96.19 505 PRO A C 1
ATOM 4141 O O . PRO A 1 505 ? -11.438 -10.650 -16.246 1.00 96.19 505 PRO A O 1
ATOM 4144 N N . SER A 1 506 ? -12.961 -11.571 -17.597 1.00 95.44 506 SER A N 1
ATOM 4145 C CA . SER A 1 506 ? -13.226 -10.341 -18.371 1.00 95.44 506 SER A CA 1
ATOM 4146 C C . SER A 1 506 ? -13.641 -9.131 -17.516 1.00 95.44 506 SER A C 1
ATOM 4148 O O . SER A 1 506 ? -13.487 -7.982 -17.937 1.00 95.44 506 SER A O 1
ATOM 4150 N N . ARG A 1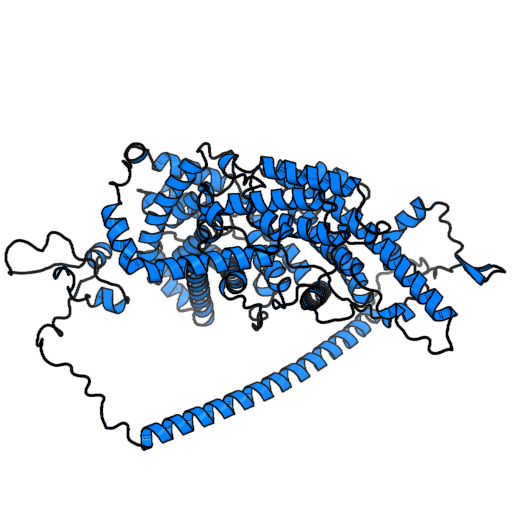 507 ? -14.144 -9.362 -16.294 1.00 95.06 507 ARG A N 1
ATOM 4151 C CA . ARG A 1 507 ? -14.440 -8.309 -15.305 1.00 95.06 507 ARG A CA 1
ATOM 4152 C C . ARG A 1 507 ? -13.190 -7.681 -14.677 1.00 95.06 507 ARG A C 1
ATOM 4154 O O . ARG A 1 507 ? -13.267 -6.533 -14.259 1.00 95.06 507 ARG A O 1
ATOM 4161 N N . LEU A 1 508 ? -12.065 -8.397 -14.646 1.00 95.19 508 LEU A N 1
ATOM 4162 C CA . LEU A 1 508 ? -10.766 -7.920 -14.149 1.00 95.19 508 LEU A CA 1
ATOM 4163 C C . LEU A 1 508 ? -9.806 -7.556 -15.288 1.00 95.19 508 LEU A C 1
ATOM 4165 O O . LEU A 1 508 ? -8.871 -6.787 -15.093 1.00 95.19 508 LEU A O 1
ATOM 4169 N N . ARG A 1 509 ? -10.060 -8.075 -16.490 1.00 95.50 509 ARG A N 1
ATOM 4170 C CA . ARG A 1 509 ? -9.249 -7.831 -17.678 1.00 95.50 509 ARG A CA 1
ATOM 4171 C C . ARG A 1 509 ? -9.655 -6.530 -18.379 1.00 95.50 509 ARG A C 1
ATOM 4173 O O . ARG A 1 509 ? -10.834 -6.320 -18.688 1.00 95.50 509 ARG A O 1
ATOM 4180 N N . LEU A 1 510 ? -8.687 -5.643 -18.618 1.00 95.94 510 LEU A N 1
ATOM 4181 C CA . LEU A 1 510 ? -8.919 -4.355 -19.288 1.00 95.94 510 LEU A CA 1
ATOM 4182 C C . LEU A 1 510 ? -9.144 -4.518 -20.799 1.00 95.94 510 LEU A C 1
ATOM 4184 O O . LEU A 1 510 ? -10.071 -3.933 -21.351 1.00 95.94 510 LEU A O 1
ATOM 4188 N N . CYS A 1 511 ? -8.316 -5.339 -21.437 1.00 95.62 511 CYS A N 1
ATOM 4189 C CA . CYS A 1 511 ? -8.256 -5.561 -22.879 1.00 95.62 511 CYS A CA 1
ATOM 4190 C C . CYS A 1 511 ? -7.979 -7.042 -23.178 1.00 95.62 511 CYS A C 1
ATOM 4192 O O . CYS A 1 511 ? -7.411 -7.751 -22.349 1.00 95.62 511 CYS A O 1
ATOM 4194 N N . ASP A 1 512 ? -8.366 -7.529 -24.358 1.00 93.88 512 ASP A N 1
ATOM 4195 C CA . ASP A 1 512 ? -8.218 -8.956 -24.692 1.00 93.88 512 ASP A CA 1
ATOM 4196 C C . ASP A 1 512 ? -6.764 -9.415 -24.795 1.00 93.88 512 ASP A C 1
ATOM 4198 O O . ASP A 1 512 ? -6.477 -10.573 -24.526 1.00 93.88 512 ASP A O 1
ATOM 4202 N N . SER A 1 513 ? -5.846 -8.504 -25.113 1.00 92.62 513 SER A N 1
ATOM 4203 C CA . SER A 1 513 ? -4.406 -8.742 -25.063 1.00 92.62 513 SER A CA 1
ATOM 4204 C C . SER A 1 513 ? -3.734 -7.621 -24.286 1.00 92.62 513 SER A C 1
ATOM 4206 O O . SER A 1 513 ? -4.033 -6.450 -24.524 1.00 92.62 513 SER A O 1
ATOM 4208 N N . LEU A 1 514 ? -2.793 -7.965 -23.404 1.00 88.69 514 LEU A N 1
ATOM 4209 C CA . LEU A 1 514 ? -2.039 -7.004 -22.590 1.00 88.69 514 LEU A CA 1
ATOM 4210 C C . LEU A 1 514 ? -1.341 -5.920 -23.436 1.00 88.69 514 LEU A C 1
ATOM 4212 O O . LEU A 1 514 ? -1.162 -4.797 -22.979 1.00 88.69 514 LEU A O 1
ATOM 4216 N N . TYR A 1 515 ? -0.988 -6.245 -24.684 1.00 85.00 515 TYR A N 1
ATOM 4217 C CA . TYR A 1 515 ? -0.318 -5.339 -25.623 1.00 85.00 515 TYR A CA 1
ATOM 4218 C C . TYR A 1 515 ? -1.216 -4.911 -26.792 1.00 85.00 515 TYR A C 1
ATOM 4220 O O . TYR A 1 515 ? -0.718 -4.607 -27.878 1.00 85.00 515 TYR A O 1
ATOM 4228 N N . ALA A 1 516 ? -2.539 -4.919 -26.608 1.00 88.62 516 ALA A N 1
ATOM 4229 C CA . ALA A 1 516 ? -3.472 -4.495 -27.646 1.00 88.62 516 ALA A CA 1
ATOM 4230 C C . ALA A 1 516 ? -3.191 -3.049 -28.105 1.00 88.62 516 ALA A C 1
ATOM 4232 O O . ALA A 1 516 ? -2.829 -2.184 -27.305 1.00 88.62 516 ALA A O 1
ATOM 4233 N N . LYS A 1 517 ? -3.371 -2.775 -29.405 1.00 87.00 517 LYS A N 1
ATOM 4234 C CA . LYS A 1 517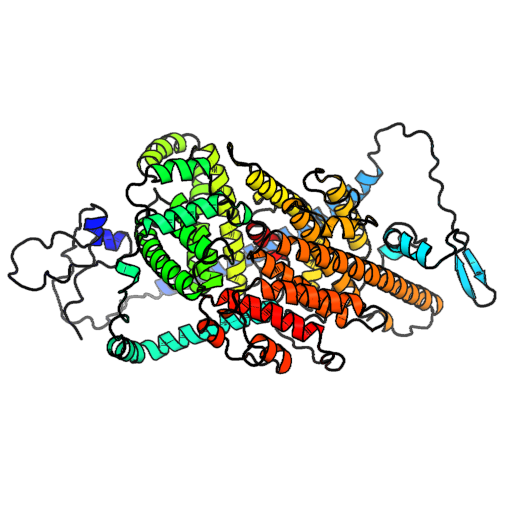 ? -3.101 -1.449 -29.997 1.00 87.00 517 LYS A CA 1
ATOM 4235 C C . LYS A 1 517 ? -3.968 -0.342 -29.383 1.00 87.00 517 LYS A C 1
ATOM 4237 O O . LYS A 1 517 ? -3.537 0.801 -29.310 1.00 87.00 517 LYS A O 1
ATOM 4242 N N . ASP A 1 518 ? -5.165 -0.691 -28.930 1.00 92.94 518 ASP A N 1
ATOM 4243 C CA . ASP A 1 518 ? -6.139 0.185 -28.281 1.00 92.94 518 ASP A CA 1
ATOM 4244 C C . ASP A 1 518 ? -6.056 0.158 -26.743 1.00 92.94 518 ASP A C 1
ATOM 4246 O O . ASP A 1 518 ? -6.850 0.828 -26.082 1.00 92.94 518 ASP A O 1
ATOM 4250 N N . ALA A 1 519 ? -5.095 -0.566 -26.146 1.00 93.25 519 ALA A N 1
ATOM 4251 C CA . ALA A 1 519 ? -4.980 -0.717 -24.691 1.00 93.25 519 ALA A CA 1
ATOM 4252 C C . ALA A 1 519 ? -4.871 0.630 -23.962 1.00 93.25 519 ALA A C 1
ATOM 4254 O O . ALA A 1 519 ? -5.432 0.798 -22.881 1.00 93.25 519 ALA A O 1
ATOM 4255 N N . LYS A 1 520 ? -4.205 1.610 -24.580 1.00 93.00 520 LYS A N 1
ATOM 4256 C CA . LYS A 1 520 ? -4.109 2.973 -24.054 1.00 93.00 520 LYS A CA 1
ATOM 4257 C C . LYS A 1 520 ? -5.475 3.659 -23.989 1.00 93.00 520 LYS A C 1
ATOM 4259 O O . LYS A 1 520 ? -5.878 4.113 -22.922 1.00 93.00 520 LYS A O 1
ATOM 4264 N N . ASP A 1 521 ? -6.206 3.688 -25.101 1.00 94.62 521 ASP A N 1
ATOM 4265 C CA . ASP A 1 521 ? -7.528 4.320 -25.158 1.00 94.62 521 ASP A CA 1
ATOM 4266 C C . ASP A 1 521 ? -8.528 3.609 -24.236 1.00 94.62 521 ASP A C 1
ATOM 4268 O O . ASP A 1 521 ? -9.483 4.217 -23.748 1.00 94.62 521 ASP A O 1
ATOM 4272 N N . LEU A 1 522 ? -8.351 2.301 -24.029 1.00 95.31 522 LEU A N 1
ATOM 4273 C CA . LEU A 1 522 ? -9.124 1.521 -23.068 1.00 95.31 522 LEU A CA 1
ATOM 4274 C C . LEU A 1 522 ? -8.759 1.890 -21.627 1.00 95.31 522 LEU A C 1
ATOM 4276 O O . LEU A 1 522 ? -9.667 2.047 -20.815 1.00 95.31 522 LEU A O 1
ATOM 4280 N N . ALA A 1 523 ? -7.475 2.082 -21.313 1.00 93.81 523 ALA A N 1
ATOM 4281 C CA . ALA A 1 523 ? -7.024 2.525 -19.995 1.00 93.81 523 ALA A CA 1
ATOM 4282 C C . ALA A 1 523 ? -7.581 3.910 -19.637 1.00 93.81 523 ALA A C 1
ATOM 4284 O O . ALA A 1 523 ? -8.088 4.091 -18.535 1.00 93.81 523 ALA A O 1
ATOM 4285 N N . GLU A 1 524 ? -7.572 4.854 -20.580 1.00 92.19 524 GLU A N 1
ATOM 4286 C CA . GLU A 1 524 ? -8.063 6.228 -20.380 1.00 92.19 524 GLU A CA 1
ATOM 4287 C C . GLU A 1 524 ? -9.592 6.323 -20.265 1.00 92.19 524 GLU A C 1
ATOM 4289 O O . GLU A 1 524 ? -10.117 7.273 -19.695 1.00 92.19 524 GLU A O 1
ATOM 4294 N N . ARG A 1 525 ? -10.334 5.343 -20.794 1.00 95.00 525 ARG A N 1
ATOM 4295 C CA . ARG A 1 525 ? -11.808 5.288 -20.711 1.00 95.00 525 ARG A CA 1
ATOM 4296 C C . ARG A 1 525 ? -12.318 4.314 -19.653 1.00 95.00 525 ARG A C 1
ATOM 4298 O O . ARG A 1 525 ? -13.529 4.129 -19.510 1.00 95.00 525 ARG A O 1
ATOM 4305 N N . ASN A 1 526 ? -11.416 3.646 -18.941 1.00 93.88 526 ASN A N 1
ATOM 4306 C CA . ASN A 1 526 ? -11.780 2.621 -17.982 1.00 93.88 526 ASN A CA 1
ATOM 4307 C C . ASN A 1 526 ? -12.431 3.237 -16.742 1.00 93.88 526 ASN A C 1
ATOM 4309 O O . ASN A 1 526 ? -11.827 4.056 -16.068 1.00 93.88 526 ASN A O 1
ATOM 4313 N N . ASN A 1 527 ? -13.621 2.763 -16.381 1.00 93.06 527 ASN A N 1
ATOM 4314 C CA . ASN A 1 527 ? -14.316 3.177 -15.156 1.00 93.06 527 ASN A CA 1
ATOM 4315 C C . ASN A 1 527 ? -14.274 2.107 -14.053 1.00 93.06 527 ASN A C 1
ATOM 4317 O O . ASN A 1 527 ? -14.929 2.244 -13.023 1.00 93.06 527 ASN A O 1
ATOM 4321 N N . SER A 1 528 ? -13.539 1.011 -14.266 1.00 92.06 528 SER A N 1
ATOM 4322 C CA . SER A 1 528 ? -13.416 -0.084 -13.306 1.00 92.06 528 SER A CA 1
ATOM 4323 C C . SER A 1 528 ? -12.082 -0.017 -12.572 1.00 92.06 528 SER A C 1
ATOM 4325 O O . SER A 1 528 ? -11.029 -0.313 -13.139 1.00 92.06 528 SER A O 1
ATOM 4327 N N . ILE A 1 529 ? -12.134 0.317 -11.286 1.00 87.12 529 ILE A N 1
ATOM 4328 C CA . ILE A 1 529 ? -10.958 0.350 -10.407 1.00 87.12 529 ILE A CA 1
ATOM 4329 C C . ILE A 1 529 ? -10.239 -1.010 -10.360 1.00 87.12 529 ILE A C 1
ATOM 4331 O O . ILE A 1 529 ? -9.032 -1.018 -10.593 1.00 87.12 529 ILE A O 1
ATOM 4335 N N . PRO A 1 530 ? -10.926 -2.163 -10.184 1.00 90.31 530 PRO A N 1
ATOM 4336 C CA . PRO A 1 530 ? -10.277 -3.475 -10.245 1.00 90.31 530 PRO A CA 1
ATOM 4337 C C . PRO A 1 530 ? -9.445 -3.694 -11.517 1.00 90.31 530 PRO A C 1
ATOM 4339 O O . PRO A 1 530 ? -8.288 -4.098 -11.433 1.00 90.31 530 PRO A O 1
ATOM 4342 N N . LYS A 1 531 ? -9.994 -3.357 -12.695 1.00 94.25 531 LYS A N 1
ATOM 4343 C CA . LYS A 1 531 ? -9.266 -3.467 -13.972 1.00 94.25 531 LYS A CA 1
ATOM 4344 C C . LYS A 1 531 ? -8.046 -2.554 -14.017 1.00 94.25 531 LYS A C 1
ATOM 4346 O O . LYS A 1 531 ? -6.992 -2.965 -14.495 1.00 94.25 531 LYS A O 1
ATOM 4351 N N . ALA A 1 532 ? -8.194 -1.324 -13.521 1.00 91.12 532 ALA A N 1
ATOM 4352 C CA . ALA A 1 532 ? -7.115 -0.345 -13.495 1.00 91.12 532 ALA A CA 1
ATOM 4353 C C . ALA A 1 532 ? -5.966 -0.809 -12.592 1.00 91.12 532 ALA A C 1
ATOM 4355 O O . ALA A 1 532 ? -4.816 -0.750 -13.008 1.00 91.12 532 ALA A O 1
ATOM 4356 N N . ILE A 1 533 ? -6.275 -1.323 -11.396 1.00 88.00 533 ILE A N 1
ATOM 4357 C CA . ILE A 1 533 ? -5.287 -1.854 -10.448 1.00 88.00 533 ILE A CA 1
ATOM 4358 C C . ILE A 1 533 ? -4.517 -3.016 -11.076 1.00 88.00 533 ILE A C 1
ATOM 4360 O O . ILE A 1 533 ? -3.290 -2.995 -11.083 1.00 88.00 533 ILE A O 1
ATOM 4364 N N . VAL A 1 534 ? -5.219 -4.004 -11.643 1.00 92.19 534 VAL A N 1
ATOM 4365 C CA . VAL A 1 534 ? -4.590 -5.177 -12.271 1.00 92.19 534 VAL A CA 1
ATOM 4366 C C . VAL A 1 534 ? -3.659 -4.756 -13.408 1.00 92.19 534 VAL A C 1
ATOM 4368 O O . VAL A 1 534 ? -2.506 -5.183 -13.466 1.00 92.19 534 VAL A O 1
ATOM 4371 N N . PHE A 1 535 ? -4.136 -3.883 -14.294 1.00 93.88 535 PHE A N 1
ATOM 4372 C CA . PHE A 1 535 ? -3.370 -3.427 -15.449 1.00 93.88 535 PHE A CA 1
ATOM 4373 C C . PHE A 1 535 ? -2.175 -2.544 -15.048 1.00 93.88 535 PHE A C 1
ATOM 4375 O O . PHE A 1 535 ? -1.058 -2.772 -15.519 1.00 93.88 535 PHE A O 1
ATOM 4382 N N . ALA A 1 536 ? -2.365 -1.606 -14.113 1.00 89.50 536 ALA A N 1
ATOM 4383 C CA . ALA A 1 536 ? -1.288 -0.784 -13.560 1.00 89.50 536 ALA A CA 1
ATOM 4384 C C . ALA A 1 536 ? -0.233 -1.641 -12.854 1.00 89.50 536 ALA A C 1
ATOM 4386 O O . ALA A 1 536 ? 0.963 -1.417 -13.033 1.00 89.50 536 ALA A O 1
ATOM 4387 N N . PHE A 1 537 ? -0.648 -2.647 -12.081 1.00 87.50 537 PHE A N 1
ATOM 4388 C CA . PHE A 1 537 ? 0.265 -3.545 -11.383 1.00 87.50 537 PHE A CA 1
ATOM 4389 C C . PHE A 1 537 ? 1.191 -4.270 -12.359 1.00 87.50 537 PHE A C 1
ATOM 4391 O O . PHE A 1 537 ? 2.415 -4.189 -12.224 1.00 87.50 537 PHE A O 1
ATOM 4398 N N . VAL A 1 538 ? 0.623 -4.912 -13.381 1.00 90.88 538 VAL A N 1
ATOM 4399 C CA . VAL A 1 538 ? 1.380 -5.679 -14.380 1.00 90.88 538 VAL A CA 1
ATOM 4400 C C . VAL A 1 538 ? 2.353 -4.780 -15.131 1.00 90.88 538 VAL A C 1
ATOM 4402 O O . VAL A 1 538 ? 3.542 -5.095 -15.207 1.00 90.88 538 VAL A O 1
ATOM 4405 N N . HIS A 1 539 ? 1.891 -3.627 -15.621 1.00 90.31 539 HIS A N 1
ATOM 4406 C CA . HIS A 1 539 ? 2.768 -2.698 -16.328 1.00 90.31 539 HIS A CA 1
ATOM 4407 C C . HIS A 1 539 ? 3.805 -2.042 -15.415 1.00 90.31 539 HIS A C 1
ATOM 4409 O O . HIS A 1 539 ? 4.904 -1.771 -15.887 1.00 90.31 539 HIS A O 1
ATOM 4415 N N . SER A 1 540 ? 3.543 -1.870 -14.113 1.00 84.62 540 SER A N 1
ATOM 4416 C CA . SER A 1 540 ? 4.561 -1.406 -13.159 1.00 84.62 540 SER A CA 1
ATOM 4417 C C . SER A 1 540 ? 5.707 -2.409 -13.000 1.00 84.62 540 SER A C 1
ATOM 4419 O O . SER A 1 540 ? 6.872 -2.014 -12.948 1.00 84.62 540 SER A O 1
ATOM 4421 N N . ILE A 1 541 ? 5.390 -3.708 -12.974 1.00 82.25 541 ILE A N 1
ATOM 4422 C CA . ILE A 1 541 ? 6.384 -4.780 -12.884 1.00 82.25 541 ILE A CA 1
ATOM 4423 C C . ILE A 1 541 ? 7.167 -4.884 -14.189 1.00 82.25 541 ILE A C 1
ATOM 4425 O O . ILE A 1 541 ? 8.396 -4.870 -14.162 1.00 82.25 541 ILE A O 1
ATOM 4429 N N . LEU A 1 542 ? 6.470 -4.946 -15.326 1.00 86.31 542 LEU A N 1
ATOM 4430 C CA . LEU A 1 542 ? 7.097 -5.023 -16.645 1.00 86.31 542 LEU A CA 1
ATOM 4431 C C . LEU A 1 542 ? 8.017 -3.831 -16.897 1.00 86.31 542 LEU A C 1
ATOM 4433 O O . LEU A 1 542 ? 9.172 -4.017 -17.268 1.00 86.31 542 LEU A O 1
ATOM 4437 N N . PHE A 1 543 ? 7.536 -2.619 -16.618 1.00 82.50 543 PHE A N 1
ATOM 4438 C CA . PHE A 1 543 ? 8.322 -1.398 -16.735 1.00 82.50 543 PHE A CA 1
ATOM 4439 C C . PHE A 1 543 ? 9.598 -1.475 -15.894 1.00 82.50 543 PHE A C 1
ATOM 4441 O O . PHE A 1 543 ? 10.682 -1.238 -16.421 1.00 82.50 543 PHE A O 1
ATOM 4448 N N . LYS A 1 544 ? 9.496 -1.882 -14.620 1.00 78.56 544 LYS A N 1
ATOM 4449 C CA . LYS A 1 544 ? 10.662 -2.055 -13.741 1.00 78.56 544 LYS A CA 1
ATOM 4450 C C . LYS A 1 544 ? 11.659 -3.060 -14.317 1.00 78.56 544 LYS A C 1
ATOM 4452 O O . LYS A 1 544 ? 12.847 -2.763 -14.388 1.00 78.56 544 LYS A O 1
ATOM 4457 N N . ILE A 1 545 ? 11.185 -4.228 -14.741 1.00 81.00 545 ILE A N 1
ATOM 4458 C CA . ILE A 1 545 ? 12.038 -5.304 -15.256 1.00 81.00 545 ILE A CA 1
ATOM 4459 C C . ILE A 1 545 ? 12.748 -4.860 -16.532 1.00 81.00 545 ILE A C 1
ATOM 4461 O O . ILE A 1 545 ? 13.971 -4.956 -16.603 1.00 81.00 545 ILE A O 1
ATOM 4465 N N . TYR A 1 546 ? 12.020 -4.331 -17.516 1.00 81.94 546 TYR A N 1
ATOM 4466 C CA . TYR A 1 546 ? 12.615 -3.897 -18.781 1.00 81.94 546 TYR A CA 1
ATOM 4467 C C . TYR A 1 546 ? 13.615 -2.756 -18.581 1.00 81.94 546 TYR A C 1
ATOM 4469 O O . TYR A 1 546 ? 14.686 -2.761 -19.186 1.00 81.94 546 TYR A O 1
ATOM 4477 N N . ALA A 1 547 ? 13.326 -1.827 -17.671 1.00 77.62 547 ALA A N 1
ATOM 4478 C CA . ALA A 1 547 ? 14.229 -0.736 -17.346 1.00 77.62 547 ALA A CA 1
ATOM 4479 C C . ALA A 1 547 ? 15.524 -1.232 -16.669 1.00 77.62 547 ALA A C 1
ATOM 4481 O O . ALA A 1 547 ? 16.612 -0.799 -17.044 1.00 77.62 547 ALA A O 1
ATOM 4482 N N . CYS A 1 548 ? 15.437 -2.202 -15.749 1.00 74.88 548 CYS A N 1
ATOM 4483 C CA . CYS A 1 548 ? 16.615 -2.865 -15.177 1.00 74.88 548 CYS A CA 1
ATOM 4484 C C . CYS A 1 548 ? 17.439 -3.606 -16.243 1.00 74.88 548 CYS A C 1
ATOM 4486 O O . CYS A 1 548 ? 18.667 -3.581 -16.201 1.00 74.88 548 CYS A O 1
ATOM 4488 N N . VAL A 1 549 ? 16.781 -4.236 -17.221 1.00 74.69 549 VAL A N 1
ATOM 4489 C CA . VAL A 1 549 ? 17.458 -4.905 -18.345 1.00 74.69 549 VAL A CA 1
ATOM 4490 C C . VAL A 1 549 ? 18.196 -3.895 -19.236 1.00 74.69 549 VAL A C 1
ATOM 4492 O O . VAL A 1 549 ? 19.244 -4.203 -19.799 1.00 74.69 549 VAL A O 1
ATOM 4495 N N . LEU A 1 550 ? 17.696 -2.664 -19.352 1.00 72.19 550 LEU A N 1
ATOM 4496 C CA . LEU A 1 550 ? 18.346 -1.615 -20.139 1.00 72.19 550 LEU A CA 1
ATOM 4497 C C . LEU A 1 550 ? 19.580 -1.005 -19.459 1.00 72.19 550 LEU A C 1
ATOM 4499 O O . LEU A 1 550 ? 20.511 -0.626 -20.170 1.00 72.19 550 LEU A O 1
ATOM 4503 N N . GLU A 1 551 ? 19.620 -0.940 -18.121 1.00 66.44 551 GLU A N 1
ATOM 4504 C CA . GLU A 1 551 ? 20.791 -0.456 -17.360 1.00 66.44 551 GLU A CA 1
ATOM 4505 C C . GLU A 1 551 ? 22.009 -1.389 -17.442 1.00 66.44 551 GLU A C 1
ATOM 4507 O O . GLU A 1 551 ? 23.111 -0.998 -17.062 1.00 66.44 551 GLU A O 1
ATOM 4512 N N . MET A 1 552 ? 21.845 -2.605 -17.970 1.00 65.19 552 MET A N 1
ATOM 4513 C CA . MET A 1 552 ? 22.917 -3.589 -18.096 1.00 65.19 552 MET A CA 1
ATOM 4514 C C . MET A 1 552 ? 24.124 -3.012 -18.857 1.00 65.19 552 MET A C 1
ATOM 4516 O O . MET A 1 552 ? 24.099 -2.843 -20.088 1.00 65.19 552 MET A O 1
ATOM 4520 N N . LYS A 1 553 ? 25.214 -2.734 -18.127 1.00 60.72 553 LYS A N 1
ATOM 4521 C CA . LYS A 1 553 ? 26.517 -2.428 -18.724 1.00 60.72 553 LYS A CA 1
ATOM 4522 C C . LYS A 1 553 ? 26.982 -3.630 -19.531 1.00 60.72 553 LYS A C 1
ATOM 4524 O O . LYS A 1 553 ? 26.991 -4.759 -19.055 1.00 60.72 553 LYS A O 1
ATOM 4529 N N . SER A 1 554 ? 27.427 -3.379 -20.755 1.00 51.84 554 SER A N 1
ATOM 4530 C CA . SER A 1 554 ? 28.092 -4.399 -21.558 1.00 51.84 554 SER A CA 1
ATOM 4531 C C . SER A 1 554 ? 29.537 -4.547 -21.082 1.00 51.84 554 SER A C 1
ATOM 4533 O O . SER A 1 554 ? 30.454 -4.201 -21.817 1.00 51.84 554 SER A O 1
ATOM 4535 N N . SER A 1 555 ? 29.758 -5.054 -19.867 1.00 46.62 555 SER A N 1
ATOM 4536 C CA . SER A 1 555 ? 31.097 -5.523 -19.469 1.00 46.62 555 SER A CA 1
ATOM 4537 C C . SER A 1 555 ? 31.579 -6.676 -20.363 1.00 46.62 555 SER A C 1
ATOM 4539 O O . SER A 1 555 ? 32.760 -6.973 -20.428 1.00 46.62 555 SER A O 1
ATOM 4541 N N . LEU A 1 556 ? 30.670 -7.269 -21.145 1.00 48.28 556 LEU A N 1
ATOM 4542 C CA . LEU A 1 556 ? 30.955 -8.211 -22.230 1.00 48.28 556 LEU A CA 1
ATOM 4543 C C . LEU A 1 556 ? 31.649 -7.589 -23.458 1.00 48.28 556 LEU A C 1
ATOM 4545 O O . LEU A 1 556 ? 32.086 -8.339 -24.323 1.00 48.28 556 LEU A O 1
ATOM 4549 N N . LEU A 1 557 ? 31.752 -6.257 -23.566 1.00 47.16 557 LEU A N 1
ATOM 4550 C CA . LEU A 1 557 ? 32.624 -5.624 -24.570 1.00 47.16 557 LEU A CA 1
ATOM 4551 C C . LEU A 1 557 ? 34.091 -5.564 -24.118 1.00 47.16 557 LEU A C 1
ATOM 4553 O O . LEU A 1 557 ? 34.948 -5.300 -24.951 1.00 47.16 557 LEU A O 1
ATOM 4557 N N . ASP A 1 558 ? 34.376 -5.863 -22.845 1.00 47.38 558 ASP A N 1
ATOM 4558 C CA . ASP A 1 558 ? 35.741 -6.012 -22.329 1.00 47.38 558 ASP A CA 1
ATOM 4559 C C . ASP A 1 558 ? 36.221 -7.473 -22.388 1.00 47.38 558 ASP A C 1
ATOM 4561 O O . ASP A 1 558 ? 37.198 -7.826 -21.724 1.00 47.38 558 ASP A O 1
ATOM 4565 N N . ILE A 1 559 ? 35.560 -8.345 -23.171 1.00 52.69 559 ILE A N 1
ATOM 4566 C CA . ILE A 1 559 ? 36.180 -9.614 -23.573 1.00 52.69 559 ILE A CA 1
ATOM 4567 C C . ILE A 1 559 ? 37.424 -9.219 -24.360 1.00 52.69 559 ILE A C 1
ATOM 4569 O O . ILE A 1 559 ? 37.336 -8.760 -25.498 1.00 52.69 559 ILE A O 1
ATOM 4573 N N . GLN A 1 560 ? 38.563 -9.316 -23.678 1.00 47.88 560 GLN A N 1
ATOM 4574 C CA . GLN A 1 560 ? 39.869 -9.026 -24.227 1.00 47.88 560 GLN A CA 1
ATOM 4575 C C . GLN A 1 560 ? 40.038 -9.790 -25.534 1.00 47.88 560 GLN A C 1
ATOM 4577 O O . GLN A 1 560 ? 39.592 -10.927 -25.675 1.00 47.88 560 GLN A O 1
ATOM 4582 N N . ASP A 1 561 ? 40.640 -9.073 -26.470 1.00 49.16 561 ASP A N 1
ATOM 4583 C CA . ASP A 1 561 ? 40.965 -9.397 -27.849 1.00 49.16 561 ASP A CA 1
ATOM 4584 C C . ASP A 1 561 ? 41.847 -10.658 -27.954 1.00 49.16 561 ASP A C 1
ATOM 4586 O O . ASP A 1 561 ? 43.004 -10.606 -28.367 1.00 49.16 561 ASP A O 1
ATOM 4590 N N . ASP A 1 562 ? 41.317 -11.814 -27.552 1.00 52.50 562 ASP A N 1
ATOM 4591 C CA . ASP A 1 562 ? 41.933 -13.126 -27.736 1.00 52.50 562 ASP A CA 1
ATOM 4592 C C . ASP A 1 562 ? 41.712 -13.577 -29.194 1.00 52.50 562 ASP A C 1
ATOM 4594 O O . ASP A 1 562 ? 41.061 -14.579 -29.475 1.00 52.50 562 ASP A O 1
ATOM 4598 N N . GLY A 1 563 ? 42.215 -12.764 -30.128 1.00 54.69 563 GLY A N 1
ATOM 4599 C CA . GLY A 1 563 ? 42.787 -13.094 -31.439 1.00 54.69 563 GLY A CA 1
ATOM 4600 C C . GLY A 1 563 ? 42.009 -13.876 -32.505 1.00 54.69 563 GLY A C 1
ATOM 4601 O O . GLY A 1 563 ? 42.435 -13.816 -33.653 1.00 54.69 563 GLY A O 1
ATOM 4602 N N . ASP A 1 564 ? 40.920 -14.592 -32.209 1.00 52.19 564 ASP A N 1
ATOM 4603 C CA . ASP A 1 564 ? 40.425 -15.652 -33.111 1.00 52.19 564 ASP A CA 1
ATOM 4604 C C . ASP A 1 564 ? 38.902 -15.648 -33.381 1.00 52.19 564 ASP A C 1
ATOM 4606 O O . ASP A 1 564 ? 38.314 -16.672 -33.735 1.00 52.19 564 ASP A O 1
ATOM 4610 N N . GLY A 1 565 ? 38.215 -14.499 -33.285 1.00 56.16 565 GLY A N 1
ATOM 4611 C CA . GLY A 1 565 ? 36.761 -14.482 -33.517 1.00 56.16 565 GLY A CA 1
ATOM 4612 C C . GLY A 1 565 ? 36.083 -13.141 -33.792 1.00 56.16 565 GLY A C 1
ATOM 4613 O O . GLY A 1 565 ? 35.016 -12.896 -33.227 1.00 56.16 565 GLY A O 1
ATOM 4614 N N . ASP A 1 566 ? 36.639 -12.301 -34.670 1.00 60.44 566 ASP A N 1
ATOM 4615 C CA . ASP A 1 566 ? 36.075 -10.982 -35.033 1.00 60.44 566 ASP A CA 1
ATOM 4616 C C . ASP A 1 566 ? 34.582 -11.072 -35.458 1.00 60.44 566 ASP A C 1
ATOM 4618 O O . ASP A 1 566 ? 33.727 -10.309 -35.002 1.00 60.44 566 ASP A O 1
ATOM 4622 N N . ASP A 1 567 ? 34.206 -12.127 -36.194 1.00 58.94 567 ASP A N 1
ATOM 4623 C CA . ASP A 1 567 ? 32.818 -12.367 -36.624 1.00 58.94 567 ASP A CA 1
ATOM 4624 C C . ASP A 1 567 ? 31.849 -12.721 -35.475 1.00 58.94 567 ASP A C 1
ATOM 4626 O O . ASP A 1 567 ? 30.668 -12.353 -35.511 1.00 58.94 567 ASP A O 1
ATOM 4630 N N . GLN A 1 568 ? 32.303 -13.425 -34.429 1.00 58.16 568 GLN A N 1
ATOM 4631 C CA . GLN A 1 568 ? 31.435 -13.776 -33.293 1.00 58.16 568 GLN A CA 1
ATOM 4632 C C . GLN A 1 568 ? 31.162 -12.567 -32.395 1.00 58.16 568 GLN A C 1
ATOM 4634 O O . GLN A 1 568 ? 30.039 -12.417 -31.901 1.00 58.16 568 GLN A O 1
ATOM 4639 N N . ASN A 1 569 ? 32.144 -11.675 -32.249 1.00 62.12 569 ASN A N 1
ATOM 4640 C CA . ASN A 1 569 ? 32.008 -10.427 -31.502 1.00 62.12 569 ASN A CA 1
ATOM 4641 C C . ASN A 1 569 ? 31.045 -9.454 -32.202 1.00 62.12 569 ASN A C 1
ATOM 4643 O O . ASN A 1 569 ? 30.180 -8.857 -31.549 1.00 62.12 569 ASN A O 1
ATOM 4647 N N . ILE A 1 570 ? 31.093 -9.371 -33.537 1.00 65.94 570 ILE A N 1
ATOM 4648 C CA . ILE A 1 570 ? 30.143 -8.577 -34.332 1.00 65.94 570 ILE A CA 1
ATOM 4649 C C . ILE A 1 570 ? 28.713 -9.110 -34.161 1.00 65.94 570 ILE A C 1
ATOM 4651 O O . ILE A 1 570 ? 27.809 -8.351 -33.808 1.00 65.94 570 ILE A O 1
ATOM 4655 N N . ILE A 1 571 ? 28.492 -10.420 -34.316 1.00 63.69 571 ILE A N 1
ATOM 4656 C CA . ILE A 1 571 ? 27.157 -11.020 -34.142 1.00 63.69 571 ILE A CA 1
ATOM 4657 C C . ILE A 1 571 ? 26.651 -10.833 -32.703 1.00 63.69 571 ILE A C 1
ATOM 4659 O O . ILE A 1 571 ? 25.463 -10.581 -32.490 1.00 63.69 571 ILE A O 1
ATOM 4663 N N . HIS A 1 572 ? 27.520 -10.942 -31.698 1.00 65.44 572 HIS A N 1
ATOM 4664 C CA . HIS A 1 572 ? 27.146 -10.736 -30.300 1.00 65.44 572 HIS A CA 1
ATOM 4665 C C . HIS A 1 572 ? 26.758 -9.276 -30.007 1.00 65.44 572 HIS A C 1
ATOM 4667 O O . HIS A 1 572 ? 25.729 -9.030 -29.371 1.00 65.44 572 HIS A O 1
ATOM 4673 N N . SER A 1 573 ? 27.519 -8.309 -30.524 1.00 66.75 573 SER A N 1
ATOM 4674 C CA . SER A 1 573 ? 27.244 -6.879 -30.339 1.00 66.75 573 SER A CA 1
ATOM 4675 C C . SER A 1 573 ? 25.933 -6.433 -31.005 1.00 66.75 573 SER A C 1
ATOM 4677 O O . SER A 1 573 ? 25.119 -5.759 -30.366 1.00 66.75 573 SER A O 1
ATOM 4679 N N . GLU A 1 574 ? 25.650 -6.889 -32.230 1.00 67.38 574 GLU A N 1
ATOM 4680 C CA . GLU A 1 574 ? 24.373 -6.646 -32.921 1.00 67.38 574 GLU A CA 1
ATOM 4681 C C . GLU A 1 574 ? 23.184 -7.269 -32.168 1.00 67.38 574 GLU A C 1
ATOM 4683 O O . GLU A 1 574 ? 22.103 -6.681 -32.085 1.00 67.38 574 GLU A O 1
ATOM 4688 N N . ARG A 1 575 ? 23.374 -8.431 -31.529 1.00 64.06 575 ARG A N 1
ATOM 4689 C CA . ARG A 1 575 ? 22.334 -9.064 -30.697 1.00 64.06 575 ARG A CA 1
ATOM 4690 C C . ARG A 1 575 ? 22.013 -8.244 -29.456 1.00 64.06 575 ARG A C 1
ATOM 4692 O O . ARG A 1 575 ? 20.837 -8.018 -29.174 1.00 64.06 575 ARG A O 1
ATOM 4699 N N . ILE A 1 576 ? 23.032 -7.774 -28.738 1.00 70.19 576 ILE A N 1
ATOM 4700 C CA . ILE A 1 576 ? 22.846 -6.885 -27.583 1.00 70.19 576 ILE A CA 1
ATOM 4701 C C . ILE A 1 576 ? 22.126 -5.608 -28.022 1.00 70.19 576 ILE A C 1
ATOM 4703 O O . ILE A 1 576 ? 21.207 -5.146 -27.344 1.00 70.19 576 ILE A O 1
ATOM 4707 N N . LEU A 1 577 ? 22.498 -5.057 -29.178 1.00 71.62 577 LEU A N 1
ATOM 4708 C CA . LEU A 1 577 ? 21.879 -3.865 -29.741 1.00 71.62 577 LEU A CA 1
ATOM 4709 C C . LEU A 1 577 ? 20.387 -4.066 -30.041 1.00 71.62 577 LEU A C 1
ATOM 4711 O O . LEU A 1 577 ? 19.573 -3.208 -29.692 1.00 71.62 577 LEU A O 1
ATOM 4715 N N . LEU A 1 578 ? 20.019 -5.186 -30.666 1.00 69.25 578 LEU A N 1
ATOM 4716 C CA . LEU A 1 578 ? 18.626 -5.530 -30.959 1.00 69.25 578 LEU A CA 1
ATOM 4717 C C . LEU A 1 578 ? 17.819 -5.761 -29.679 1.00 69.25 578 LEU A C 1
ATOM 4719 O O . LEU A 1 578 ? 16.732 -5.199 -29.548 1.00 69.25 578 LEU A O 1
ATOM 4723 N N . CYS A 1 579 ? 18.366 -6.502 -28.710 1.00 72.00 579 CYS A N 1
ATOM 4724 C CA . CYS A 1 579 ? 17.735 -6.685 -27.401 1.00 72.00 579 CYS A CA 1
ATOM 4725 C C . CYS A 1 579 ? 17.494 -5.340 -26.709 1.00 72.00 579 CYS A C 1
ATOM 4727 O O . CYS A 1 579 ? 16.385 -5.085 -26.249 1.00 72.00 579 CYS A O 1
ATOM 4729 N N . ARG A 1 580 ? 18.484 -4.439 -26.699 1.00 74.75 580 ARG A N 1
ATOM 4730 C CA . ARG A 1 580 ? 18.338 -3.095 -26.119 1.00 74.75 580 ARG A CA 1
ATOM 4731 C C . ARG A 1 580 ? 17.239 -2.284 -26.799 1.00 74.75 580 ARG A C 1
ATOM 4733 O O . ARG A 1 580 ? 16.463 -1.638 -26.110 1.00 74.75 580 ARG A O 1
ATOM 4740 N N . ARG A 1 581 ? 17.121 -2.334 -28.129 1.00 77.56 581 ARG A N 1
ATOM 4741 C CA . ARG A 1 581 ? 16.023 -1.648 -28.838 1.00 77.56 581 ARG A CA 1
ATOM 4742 C C . ARG A 1 581 ? 14.659 -2.236 -28.492 1.00 77.56 581 ARG A C 1
ATOM 4744 O O . ARG A 1 581 ? 13.738 -1.482 -28.209 1.00 77.56 581 ARG A O 1
ATOM 4751 N N . ALA A 1 582 ? 14.537 -3.563 -28.482 1.00 76.25 582 ALA A N 1
ATOM 4752 C CA . ALA A 1 582 ? 13.285 -4.228 -28.132 1.00 76.25 582 ALA A CA 1
ATOM 4753 C C . ALA A 1 582 ? 12.859 -3.902 -26.691 1.00 76.25 582 ALA A C 1
ATOM 4755 O O . ALA A 1 582 ? 11.712 -3.532 -26.460 1.00 76.25 582 ALA A O 1
ATOM 4756 N N . MET A 1 583 ? 13.794 -3.963 -25.739 1.00 80.25 583 MET A N 1
ATOM 4757 C CA . MET A 1 583 ? 13.537 -3.620 -24.338 1.00 80.25 583 MET A CA 1
ATOM 4758 C C . MET A 1 583 ? 13.219 -2.135 -24.159 1.00 80.25 583 MET A C 1
ATOM 4760 O O . MET A 1 583 ? 12.351 -1.804 -23.360 1.00 80.25 583 MET A O 1
ATOM 4764 N N . SER A 1 584 ? 13.865 -1.242 -24.916 1.00 80.81 584 SER A N 1
ATOM 4765 C CA . SER A 1 584 ? 13.577 0.199 -24.908 1.00 80.81 584 SER A CA 1
ATOM 4766 C C . SER A 1 584 ? 12.137 0.464 -25.349 1.00 80.81 584 SER A C 1
ATOM 4768 O O . SER A 1 584 ? 11.375 1.062 -24.595 1.00 80.81 584 SER A O 1
ATOM 4770 N N . ASN A 1 585 ? 11.709 -0.112 -26.475 1.00 82.75 585 ASN A N 1
ATOM 4771 C CA . ASN A 1 585 ? 10.326 0.011 -26.943 1.00 82.75 585 ASN A CA 1
ATOM 4772 C C . ASN A 1 585 ? 9.313 -0.585 -25.951 1.00 82.75 585 ASN A C 1
ATOM 4774 O O . ASN A 1 585 ? 8.287 0.029 -25.671 1.00 82.75 585 ASN A O 1
ATOM 4778 N N . ALA A 1 586 ? 9.598 -1.767 -25.393 1.00 84.88 586 ALA A N 1
ATOM 4779 C CA . ALA A 1 586 ? 8.721 -2.414 -24.415 1.00 84.88 586 ALA A CA 1
ATOM 4780 C C . ALA A 1 586 ? 8.617 -1.610 -23.105 1.00 84.88 586 ALA A C 1
ATOM 4782 O O . ALA A 1 586 ? 7.549 -1.547 -22.488 1.00 84.88 586 ALA A O 1
ATOM 4783 N N . THR A 1 587 ? 9.719 -0.964 -22.707 1.00 83.88 587 THR A N 1
ATOM 4784 C CA . THR A 1 587 ? 9.782 -0.032 -21.574 1.00 83.88 587 THR A CA 1
ATOM 4785 C C . THR A 1 587 ? 8.903 1.181 -21.845 1.00 83.88 587 THR A C 1
ATOM 4787 O O . THR A 1 587 ? 8.046 1.485 -21.023 1.00 83.88 587 THR A O 1
ATOM 4790 N N . GLU A 1 588 ? 9.057 1.837 -22.998 1.00 85.19 588 GLU A N 1
ATOM 4791 C CA . GLU A 1 588 ? 8.252 3.005 -23.372 1.00 85.19 588 GLU A CA 1
ATOM 4792 C C . GLU A 1 588 ? 6.759 2.685 -23.451 1.00 85.19 588 GLU A C 1
ATOM 4794 O O . GLU A 1 588 ? 5.949 3.418 -22.885 1.00 85.19 588 GLU A O 1
ATOM 4799 N N . GLN A 1 589 ? 6.391 1.570 -24.086 1.00 88.12 589 GLN A N 1
ATOM 4800 C CA . GLN A 1 589 ? 4.997 1.147 -24.196 1.00 88.12 589 GLN A CA 1
ATOM 4801 C C . GLN A 1 589 ? 4.392 0.854 -22.819 1.00 88.12 589 GLN A C 1
ATOM 4803 O O . GLN A 1 589 ? 3.314 1.352 -22.498 1.00 88.12 589 GLN A O 1
ATOM 4808 N N . SER A 1 590 ? 5.087 0.076 -21.981 1.00 89.12 590 SER A N 1
ATOM 4809 C CA . SER A 1 590 ? 4.611 -0.224 -20.624 1.00 89.12 590 SER A CA 1
ATOM 4810 C C . SER A 1 590 ? 4.500 1.040 -19.781 1.00 89.12 590 SER A C 1
ATOM 4812 O O . SER A 1 590 ? 3.577 1.166 -18.981 1.00 89.12 590 SER A O 1
ATOM 4814 N N . TYR A 1 591 ? 5.415 1.987 -19.982 1.00 88.06 591 TYR A N 1
ATOM 4815 C CA . TYR A 1 591 ? 5.406 3.257 -19.283 1.00 88.06 591 TYR A CA 1
ATOM 4816 C C . TYR A 1 591 ? 4.230 4.144 -19.696 1.00 88.06 591 TYR A C 1
ATOM 4818 O O . TYR A 1 591 ? 3.538 4.677 -18.831 1.00 88.06 591 TYR A O 1
ATOM 4826 N N . GLU A 1 592 ? 3.946 4.258 -20.996 1.00 89.88 592 GLU A N 1
ATOM 4827 C CA . GLU A 1 592 ? 2.785 5.005 -21.486 1.00 89.88 592 GLU A CA 1
ATOM 4828 C C . GLU A 1 592 ? 1.477 4.437 -20.929 1.00 89.88 592 GLU A C 1
ATOM 4830 O O . GLU A 1 592 ? 0.658 5.181 -20.390 1.00 89.88 592 GLU A O 1
ATOM 4835 N N . LEU A 1 593 ? 1.310 3.113 -21.006 1.00 91.94 593 LEU A N 1
ATOM 4836 C CA . LEU A 1 593 ? 0.126 2.423 -20.494 1.00 91.94 593 LEU A CA 1
ATOM 4837 C C . LEU A 1 593 ? -0.025 2.619 -18.982 1.00 91.94 593 LEU A C 1
ATOM 4839 O O . LEU A 1 593 ? -1.129 2.885 -18.500 1.00 91.94 593 LEU A O 1
ATOM 4843 N N . LEU A 1 594 ? 1.078 2.555 -18.235 1.00 89.50 594 LEU A N 1
ATOM 4844 C CA . LEU A 1 594 ? 1.087 2.807 -16.798 1.00 89.50 594 LEU A CA 1
ATOM 4845 C C . LEU A 1 594 ? 0.659 4.244 -16.470 1.00 89.50 594 LEU A C 1
ATOM 4847 O O . LEU A 1 594 ? -0.206 4.429 -15.618 1.00 89.50 594 LEU A O 1
ATOM 4851 N N . LEU A 1 595 ? 1.202 5.252 -17.159 1.00 89.75 595 LEU A N 1
ATOM 4852 C CA . LEU A 1 595 ? 0.844 6.658 -16.941 1.00 89.75 595 LEU A CA 1
ATOM 4853 C C . LEU A 1 595 ? -0.637 6.930 -17.233 1.00 89.75 595 LEU A C 1
ATOM 4855 O O . LEU A 1 595 ? -1.308 7.547 -16.402 1.00 89.75 595 LEU A O 1
ATOM 4859 N N . SER A 1 596 ? -1.160 6.439 -18.363 1.00 91.06 596 SER A N 1
ATOM 4860 C CA . SER A 1 596 ? -2.582 6.572 -18.712 1.00 91.06 596 SER A CA 1
ATOM 4861 C C . SER A 1 596 ? -3.480 5.910 -17.662 1.00 91.06 596 SER A C 1
ATOM 4863 O O . SER A 1 596 ? -4.481 6.486 -17.240 1.00 91.06 596 SER A O 1
ATOM 4865 N N . THR A 1 597 ? -3.088 4.733 -17.168 1.00 91.00 597 THR A N 1
ATOM 4866 C CA . THR A 1 597 ? -3.857 4.006 -16.146 1.00 91.00 597 THR A CA 1
ATOM 4867 C C . THR A 1 597 ? -3.830 4.713 -14.802 1.00 91.00 597 THR A C 1
ATOM 4869 O O . THR A 1 597 ? -4.864 4.826 -14.153 1.00 91.00 597 THR A O 1
ATOM 4872 N N . ILE A 1 598 ? -2.673 5.221 -14.380 1.00 87.31 598 ILE A N 1
ATOM 4873 C CA . ILE A 1 598 ? -2.547 5.945 -13.115 1.00 87.31 598 ILE A CA 1
ATOM 4874 C C . ILE A 1 598 ? -3.379 7.226 -13.150 1.00 87.31 598 ILE A C 1
ATOM 4876 O O . ILE A 1 598 ? -4.132 7.478 -12.212 1.00 87.31 598 ILE A O 1
ATOM 4880 N N . ARG A 1 599 ? -3.307 8.000 -14.240 1.00 87.38 599 ARG A N 1
ATOM 4881 C CA . ARG A 1 599 ? -4.161 9.180 -14.425 1.00 87.38 599 ARG A CA 1
ATOM 4882 C C . ARG A 1 599 ? -5.635 8.814 -14.275 1.00 87.38 599 ARG A C 1
ATOM 4884 O O . ARG A 1 599 ? -6.372 9.514 -13.583 1.00 87.38 599 ARG A O 1
ATOM 4891 N N . GLN A 1 600 ? -6.045 7.691 -14.863 1.00 89.19 600 GLN A N 1
ATOM 4892 C CA . GLN A 1 600 ? -7.413 7.214 -14.730 1.00 89.19 600 GLN A CA 1
ATOM 4893 C C . GLN A 1 600 ? -7.748 6.808 -13.291 1.00 89.19 600 GLN A C 1
ATOM 4895 O O . GLN A 1 600 ? -8.800 7.207 -12.795 1.00 89.19 600 GLN A O 1
ATOM 4900 N N . ILE A 1 601 ? -6.860 6.097 -12.585 1.00 86.44 601 ILE A N 1
ATOM 4901 C CA . ILE A 1 601 ? -7.044 5.751 -11.166 1.00 86.44 601 ILE A CA 1
ATOM 4902 C C . ILE A 1 601 ? -7.262 7.015 -10.334 1.00 86.44 601 ILE A C 1
ATOM 4904 O O . ILE A 1 601 ? -8.229 7.053 -9.586 1.00 86.44 601 ILE A O 1
ATOM 4908 N N . PHE A 1 602 ? -6.456 8.064 -10.511 1.00 83.88 602 PHE A N 1
ATOM 4909 C CA . PHE A 1 602 ? -6.640 9.338 -9.799 1.00 83.88 602 PHE A CA 1
ATOM 4910 C C . PHE A 1 602 ? -7.915 10.089 -10.198 1.00 83.88 602 PHE A C 1
ATOM 4912 O O . PHE A 1 602 ? -8.507 10.795 -9.385 1.00 83.88 602 PHE A O 1
ATOM 4919 N N . SER A 1 603 ? -8.372 9.944 -11.443 1.00 84.88 603 SER A N 1
ATOM 4920 C CA . SER A 1 603 ? -9.643 10.541 -11.865 1.00 84.88 603 SER A CA 1
ATOM 4921 C C . SER A 1 603 ? -10.852 9.853 -11.215 1.00 84.88 603 SER A C 1
ATOM 4923 O O . SER A 1 603 ? -11.819 10.521 -10.847 1.00 84.88 603 SER A O 1
ATOM 4925 N N . LEU A 1 604 ? -10.784 8.526 -11.040 1.00 83.25 604 LEU A N 1
ATOM 4926 C CA . LEU A 1 604 ? -11.833 7.708 -10.425 1.00 83.25 604 LEU A CA 1
ATOM 4927 C C . LEU A 1 604 ? -11.783 7.772 -8.896 1.00 83.25 604 LEU A C 1
ATOM 4929 O O . LEU A 1 604 ? -12.820 7.819 -8.235 1.00 83.25 604 LEU A O 1
ATOM 4933 N N . HIS A 1 605 ? -10.574 7.780 -8.342 1.00 76.94 605 HIS A N 1
ATOM 4934 C CA . HIS A 1 605 ? -10.286 7.912 -6.927 1.00 76.94 605 HIS A CA 1
ATOM 4935 C C . HIS A 1 605 ? -9.625 9.249 -6.660 1.00 76.94 605 HIS A C 1
ATOM 4937 O O . HIS A 1 605 ? -8.428 9.429 -6.849 1.00 76.94 605 HIS A O 1
ATOM 4943 N N . GLN A 1 606 ? -10.408 10.160 -6.093 1.00 71.62 606 GLN A N 1
ATOM 4944 C CA . GLN A 1 606 ? -9.911 11.414 -5.526 1.00 71.62 606 GLN A CA 1
ATOM 4945 C C . GLN A 1 606 ? -9.168 11.190 -4.194 1.00 71.62 606 GLN A C 1
ATOM 4947 O O . GLN A 1 606 ? -9.122 12.087 -3.360 1.00 71.62 606 GLN A O 1
ATOM 4952 N N . ASP A 1 607 ? -8.620 9.990 -3.989 1.00 69.38 607 ASP A N 1
ATOM 4953 C CA . ASP A 1 607 ? -7.964 9.554 -2.767 1.00 69.38 607 ASP A CA 1
ATOM 4954 C C . ASP A 1 607 ? -6.574 9.040 -3.078 1.00 69.38 607 ASP A C 1
ATOM 4956 O O . ASP A 1 607 ? -6.376 8.191 -3.948 1.00 69.38 607 ASP A O 1
ATOM 4960 N N . ILE A 1 608 ? -5.612 9.517 -2.300 1.00 64.94 608 ILE A N 1
ATOM 4961 C CA . ILE A 1 608 ? -4.274 8.949 -2.284 1.00 64.94 608 ILE A CA 1
ATOM 4962 C C . ILE A 1 608 ? -4.298 7.782 -1.304 1.00 64.94 608 ILE A C 1
ATOM 4964 O O . ILE A 1 608 ? -4.345 7.976 -0.089 1.00 64.94 608 ILE A O 1
ATOM 4968 N N . LEU A 1 609 ? -4.312 6.569 -1.847 1.00 65.31 609 LEU A N 1
ATOM 4969 C CA . LEU A 1 609 ? -4.213 5.345 -1.061 1.00 65.31 609 LEU A CA 1
ATOM 4970 C C . LEU A 1 609 ? -2.736 5.034 -0.770 1.00 65.31 609 LEU A C 1
ATOM 4972 O O . LEU A 1 609 ? -1.876 5.376 -1.585 1.00 65.31 609 LEU A O 1
ATOM 4976 N N . PRO A 1 610 ? -2.404 4.375 0.353 1.00 60.75 610 PRO A N 1
ATOM 4977 C CA . PRO A 1 610 ? -1.027 4.000 0.680 1.00 60.75 610 PRO A CA 1
ATOM 4978 C C . PRO A 1 610 ? -0.323 3.253 -0.450 1.00 60.75 610 PRO A C 1
ATOM 4980 O O . PRO A 1 610 ? 0.840 3.524 -0.718 1.00 60.75 610 PRO A O 1
ATOM 4983 N N . PHE A 1 611 ? -1.014 2.368 -1.178 1.00 62.28 611 PHE A N 1
ATOM 4984 C CA . PHE A 1 611 ? -0.392 1.686 -2.315 1.00 62.28 611 PHE A CA 1
ATOM 4985 C C . PHE A 1 611 ? 0.003 2.641 -3.438 1.00 62.28 611 PHE A C 1
ATOM 4987 O O . PHE A 1 611 ? 1.004 2.399 -4.111 1.00 62.28 611 PHE A O 1
ATOM 4994 N N . MET A 1 612 ? -0.734 3.742 -3.634 1.00 66.75 612 MET A N 1
ATOM 4995 C CA . MET A 1 612 ? -0.392 4.746 -4.643 1.00 66.75 612 MET A CA 1
ATOM 4996 C C . MET A 1 612 ? 0.990 5.317 -4.368 1.00 66.75 612 MET A C 1
ATOM 4998 O O . MET A 1 612 ? 1.706 5.623 -5.313 1.00 66.75 612 MET A O 1
ATOM 5002 N N . PHE A 1 613 ? 1.409 5.377 -3.102 1.00 64.75 613 PHE A N 1
ATOM 5003 C CA . PHE A 1 613 ? 2.764 5.768 -2.767 1.00 64.75 613 PHE A CA 1
ATOM 5004 C C . PHE A 1 613 ? 3.808 4.884 -3.451 1.00 64.75 613 PHE A C 1
ATOM 5006 O O . PHE A 1 613 ? 4.719 5.394 -4.099 1.00 64.75 613 PHE A O 1
ATOM 5013 N N . GLU A 1 614 ? 3.661 3.566 -3.348 1.00 64.75 614 GLU A N 1
ATOM 5014 C CA . GLU A 1 614 ? 4.578 2.612 -3.963 1.00 64.75 614 GLU A CA 1
ATOM 5015 C C . GLU A 1 614 ? 4.526 2.701 -5.494 1.00 64.75 614 GLU A C 1
ATOM 5017 O O . GLU A 1 614 ? 5.565 2.687 -6.154 1.00 64.75 614 GLU A O 1
ATOM 5022 N N . PHE A 1 615 ? 3.336 2.864 -6.078 1.00 68.06 615 PHE A N 1
ATOM 5023 C CA . PHE A 1 615 ? 3.208 3.052 -7.525 1.00 68.06 615 PHE A CA 1
ATOM 5024 C C . PHE A 1 615 ? 3.906 4.323 -8.003 1.00 68.06 615 PHE A C 1
ATOM 5026 O O . PHE A 1 615 ? 4.734 4.248 -8.908 1.00 68.06 615 PHE A O 1
ATOM 5033 N N . ILE A 1 616 ? 3.634 5.469 -7.379 1.00 72.00 616 ILE A N 1
ATOM 5034 C CA . ILE A 1 616 ? 4.287 6.748 -7.692 1.00 72.00 616 ILE A CA 1
ATOM 5035 C C . ILE A 1 616 ? 5.798 6.607 -7.536 1.00 72.00 616 ILE A C 1
ATOM 5037 O O . ILE A 1 616 ? 6.567 7.015 -8.404 1.00 72.00 616 ILE A O 1
ATOM 5041 N N . SER A 1 617 ? 6.220 5.951 -6.461 1.00 70.31 617 SER A N 1
ATOM 5042 C CA . SER A 1 617 ? 7.618 5.704 -6.153 1.00 70.31 617 SER A CA 1
ATOM 5043 C C . SER A 1 617 ? 8.325 4.890 -7.230 1.00 70.31 617 SER A C 1
ATOM 5045 O O . SER A 1 617 ? 9.418 5.253 -7.673 1.00 70.31 617 SER A O 1
ATOM 5047 N N . ARG A 1 618 ? 7.693 3.811 -7.698 1.00 70.62 618 ARG A N 1
ATOM 5048 C CA . ARG A 1 618 ? 8.191 2.993 -8.809 1.00 70.62 618 ARG A CA 1
ATOM 5049 C C . ARG A 1 618 ? 8.240 3.786 -10.100 1.00 70.62 618 ARG A C 1
ATOM 5051 O O . ARG A 1 618 ? 9.263 3.761 -10.769 1.00 70.62 618 ARG A O 1
ATOM 5058 N N . VAL A 1 619 ? 7.179 4.520 -10.426 1.00 73.50 619 VAL A N 1
ATOM 5059 C CA . VAL A 1 619 ? 7.126 5.358 -11.629 1.00 73.50 619 VAL A CA 1
ATOM 5060 C C . VAL A 1 619 ? 8.284 6.353 -11.607 1.00 73.50 619 VAL A C 1
ATOM 5062 O O . VAL A 1 619 ? 9.048 6.385 -12.564 1.00 73.50 619 VAL A O 1
ATOM 5065 N N . ILE A 1 620 ? 8.507 7.085 -10.511 1.00 74.50 620 ILE A N 1
ATOM 5066 C CA . ILE A 1 620 ? 9.618 8.043 -10.382 1.00 74.50 620 ILE A CA 1
ATOM 5067 C C . ILE A 1 620 ? 10.980 7.343 -10.513 1.00 74.50 620 ILE A C 1
ATOM 5069 O O . ILE A 1 620 ? 11.802 7.751 -11.336 1.00 74.50 620 ILE A O 1
ATOM 5073 N N . CYS A 1 621 ? 11.228 6.279 -9.739 1.00 69.06 621 CYS A N 1
ATOM 5074 C CA . CYS A 1 621 ? 12.507 5.560 -9.748 1.00 69.06 621 CYS A CA 1
ATOM 5075 C C . CYS A 1 621 ? 12.820 4.942 -11.114 1.00 69.06 621 CYS A C 1
ATOM 5077 O O . CYS A 1 621 ? 13.948 5.016 -11.597 1.00 69.06 621 CYS A O 1
ATOM 5079 N N . THR A 1 622 ? 11.831 4.342 -11.764 1.00 68.31 622 THR A N 1
ATOM 5080 C CA . THR A 1 622 ? 12.030 3.690 -13.054 1.00 68.31 622 THR A CA 1
ATOM 5081 C C . THR A 1 622 ? 12.116 4.716 -14.188 1.00 68.31 622 THR A C 1
ATOM 5083 O O . THR A 1 622 ? 12.924 4.543 -15.096 1.00 68.31 622 THR A O 1
ATOM 5086 N N . THR A 1 623 ? 11.406 5.846 -14.095 1.00 72.88 623 THR A N 1
ATOM 5087 C CA . THR A 1 623 ? 11.595 6.992 -15.008 1.00 72.88 623 THR A CA 1
ATOM 5088 C C . THR A 1 623 ? 13.001 7.558 -14.900 1.00 72.88 623 THR A C 1
ATOM 5090 O O . THR A 1 623 ? 13.607 7.878 -15.918 1.00 72.88 623 THR A O 1
ATOM 5093 N N . LYS A 1 624 ? 13.547 7.633 -13.679 1.00 73.25 624 LYS A N 1
ATOM 5094 C CA . LYS A 1 624 ? 14.952 7.977 -13.434 1.00 73.25 624 LYS A CA 1
ATOM 5095 C C . LYS A 1 624 ? 15.884 7.007 -14.142 1.00 73.25 624 LYS A C 1
ATOM 5097 O O . LYS A 1 624 ? 16.730 7.426 -14.920 1.00 73.25 624 LYS A O 1
ATOM 5102 N N . THR A 1 625 ? 15.726 5.719 -13.880 1.00 68.06 625 THR A N 1
ATOM 5103 C CA . THR A 1 625 ? 16.545 4.681 -14.504 1.00 68.06 625 THR A CA 1
ATOM 5104 C C . THR A 1 625 ? 16.516 4.802 -16.030 1.00 68.06 625 THR A C 1
ATOM 5106 O O . THR A 1 625 ? 17.553 4.826 -16.688 1.00 68.06 625 THR A O 1
ATOM 5109 N N . ALA A 1 626 ? 15.333 4.979 -16.607 1.00 68.69 626 ALA A N 1
ATOM 5110 C CA . ALA A 1 626 ? 15.186 5.041 -18.048 1.00 68.69 626 ALA A CA 1
ATOM 5111 C C . ALA A 1 626 ? 15.576 6.412 -18.654 1.00 68.69 626 ALA A C 1
ATOM 5113 O O . ALA A 1 626 ? 15.823 6.490 -19.858 1.00 68.69 626 ALA A O 1
ATOM 5114 N N . SER A 1 627 ? 15.712 7.478 -17.851 1.00 70.44 627 SER A N 1
ATOM 5115 C CA . SER A 1 627 ? 16.301 8.758 -18.282 1.00 70.44 627 SER A CA 1
ATOM 5116 C C . SER A 1 627 ? 17.834 8.765 -18.261 1.00 70.44 627 SER A C 1
ATOM 5118 O O . SER A 1 627 ? 18.439 9.570 -18.969 1.00 70.44 627 SER A O 1
ATOM 5120 N N . LEU A 1 628 ? 18.461 7.857 -17.502 1.00 68.62 628 LEU A N 1
ATOM 5121 C CA . LEU A 1 628 ? 19.915 7.643 -17.491 1.00 68.62 628 LEU A CA 1
ATOM 5122 C C . LEU A 1 628 ? 20.411 6.840 -18.702 1.00 68.62 628 LEU A C 1
ATOM 5124 O O . LEU A 1 628 ? 21.610 6.815 -18.985 1.00 68.62 628 LEU A O 1
ATOM 5128 N N . LEU A 1 629 ? 19.505 6.191 -19.433 1.00 67.69 629 LEU A N 1
ATOM 5129 C CA . LEU A 1 629 ? 19.857 5.464 -20.645 1.00 67.69 629 LEU A CA 1
ATOM 5130 C C . LEU A 1 629 ? 20.377 6.427 -21.725 1.00 67.69 629 LEU A C 1
ATOM 5132 O O . LEU A 1 629 ? 19.914 7.568 -21.820 1.00 67.69 629 LEU A O 1
ATOM 5136 N N . PRO A 1 630 ? 21.308 5.982 -22.595 1.00 68.31 630 PRO A N 1
ATOM 5137 C CA . PRO A 1 630 ? 21.773 6.794 -23.715 1.00 68.31 630 PRO A CA 1
ATOM 5138 C C . PRO A 1 630 ? 20.586 7.356 -24.504 1.00 68.31 630 PRO A C 1
ATOM 5140 O O . PRO A 1 630 ? 19.625 6.628 -24.729 1.00 68.31 630 PRO A O 1
ATOM 5143 N N . LYS A 1 631 ? 20.661 8.604 -24.997 1.00 70.81 631 LYS A N 1
ATOM 5144 C CA . LYS A 1 631 ? 19.549 9.298 -25.700 1.00 70.81 631 LYS A CA 1
ATOM 5145 C C . LYS A 1 631 ? 18.871 8.483 -26.815 1.00 70.81 631 LYS A C 1
ATOM 5147 O O . LYS A 1 631 ? 17.739 8.769 -27.173 1.00 70.81 631 LYS A O 1
ATOM 5152 N N . LYS A 1 632 ? 19.565 7.485 -27.370 1.00 70.81 632 LYS A N 1
ATOM 5153 C CA . LYS A 1 632 ? 19.054 6.554 -28.386 1.00 70.81 632 LYS A CA 1
ATOM 5154 C C . LYS A 1 632 ? 18.098 5.473 -27.841 1.00 70.81 632 LYS A C 1
ATOM 5156 O O . LYS A 1 632 ? 17.361 4.896 -28.630 1.00 70.81 632 LYS A O 1
ATOM 5161 N N . TYR A 1 633 ? 18.149 5.171 -26.544 1.00 67.62 633 TYR A N 1
ATOM 5162 C CA . TYR A 1 633 ? 17.374 4.115 -25.871 1.00 67.62 633 TYR A CA 1
ATOM 5163 C C . TYR A 1 633 ? 16.600 4.610 -24.640 1.00 67.62 633 TYR A C 1
ATOM 5165 O O . TYR A 1 633 ? 15.870 3.829 -24.032 1.00 67.62 633 TYR A O 1
ATOM 5173 N N . GLY A 1 634 ? 16.814 5.863 -24.232 1.00 68.25 634 GLY A N 1
ATOM 5174 C CA . GLY A 1 634 ? 16.101 6.472 -23.115 1.00 68.25 634 GLY A CA 1
ATOM 5175 C C . GLY A 1 634 ? 14.680 6.884 -23.470 1.00 68.25 634 GLY A C 1
ATOM 5176 O O . GLY A 1 634 ? 14.307 6.924 -24.639 1.00 68.25 634 GLY A O 1
ATOM 5177 N N . ILE A 1 635 ? 13.909 7.216 -22.434 1.00 74.12 635 ILE A N 1
ATOM 5178 C CA . ILE A 1 635 ? 12.505 7.620 -22.569 1.00 74.12 635 ILE A CA 1
ATOM 5179 C C . ILE A 1 635 ? 12.382 8.842 -23.488 1.00 74.12 635 ILE A C 1
ATOM 5181 O O . ILE A 1 635 ? 13.031 9.878 -23.269 1.00 74.12 635 ILE A O 1
ATOM 5185 N N . SER A 1 636 ? 11.479 8.750 -24.464 1.00 82.69 636 SER A N 1
ATOM 5186 C CA . SER A 1 636 ? 11.132 9.854 -25.350 1.00 82.69 636 SER A CA 1
ATOM 5187 C C . SER A 1 636 ? 10.778 11.130 -24.562 1.00 82.69 636 SER A C 1
ATOM 5189 O O . SER A 1 636 ? 10.136 11.074 -23.509 1.00 82.69 636 SER A O 1
ATOM 5191 N N . PRO A 1 637 ? 11.174 12.324 -25.041 1.00 84.69 637 PRO A N 1
ATOM 5192 C CA . PRO A 1 637 ? 10.811 13.588 -24.394 1.00 84.69 637 PRO A CA 1
ATOM 5193 C C . PRO A 1 637 ? 9.301 13.725 -24.136 1.00 84.69 637 PRO A C 1
ATOM 5195 O O . PRO A 1 637 ? 8.902 14.179 -23.070 1.00 84.69 637 PRO A O 1
ATOM 5198 N N . ILE A 1 638 ? 8.476 13.222 -25.060 1.00 85.50 638 ILE A N 1
ATOM 5199 C CA . ILE A 1 638 ? 7.009 13.229 -24.965 1.00 85.50 638 ILE A CA 1
ATOM 5200 C C . ILE A 1 638 ? 6.524 12.442 -23.740 1.00 85.50 638 ILE A C 1
ATOM 5202 O O . ILE A 1 638 ? 5.634 12.892 -23.022 1.00 85.50 638 ILE A O 1
ATOM 5206 N N . LEU A 1 639 ? 7.095 11.264 -23.472 1.00 83.44 639 LEU A N 1
ATOM 5207 C CA . LEU A 1 639 ? 6.721 10.473 -22.297 1.00 83.44 639 LEU A CA 1
ATOM 5208 C C . LEU A 1 639 ? 7.192 11.119 -20.991 1.00 83.44 639 LEU A C 1
ATOM 5210 O O . LEU A 1 639 ? 6.510 10.992 -19.977 1.00 83.44 639 LEU A O 1
ATOM 5214 N N . ARG A 1 640 ? 8.313 11.853 -21.003 1.00 85.25 640 ARG A N 1
ATOM 5215 C CA . ARG A 1 640 ? 8.742 12.657 -19.847 1.00 85.25 640 ARG A CA 1
ATOM 5216 C C . ARG A 1 640 ? 7.771 13.801 -19.557 1.00 85.25 640 ARG A C 1
ATOM 5218 O O . ARG A 1 640 ? 7.418 14.005 -18.401 1.00 85.25 640 ARG A O 1
ATOM 5225 N N . GLU A 1 641 ? 7.294 14.498 -20.583 1.00 88.88 641 GLU A N 1
ATOM 5226 C CA . GLU A 1 641 ? 6.268 15.540 -20.434 1.00 88.88 641 GLU A CA 1
ATOM 5227 C C . GLU A 1 641 ? 4.945 14.965 -19.910 1.00 88.88 641 GLU A C 1
ATOM 5229 O O . GLU A 1 641 ? 4.387 15.495 -18.952 1.00 88.88 641 GLU A O 1
ATOM 5234 N N . LYS A 1 642 ? 4.493 13.823 -20.445 1.00 88.44 642 LYS A N 1
ATOM 5235 C CA . LYS A 1 642 ? 3.306 13.112 -19.933 1.00 88.44 642 LYS A CA 1
ATOM 5236 C C . LYS A 1 642 ? 3.463 12.674 -18.477 1.00 88.44 642 LYS A C 1
ATOM 5238 O O . LYS A 1 642 ? 2.499 12.707 -17.718 1.00 88.44 642 LYS A O 1
ATOM 5243 N N . ALA A 1 643 ? 4.661 12.253 -18.077 1.00 87.44 643 ALA A N 1
ATOM 5244 C CA . ALA A 1 643 ? 4.952 11.890 -16.694 1.00 87.44 643 ALA A CA 1
ATOM 5245 C C . ALA A 1 643 ? 4.810 13.084 -15.752 1.00 87.44 643 ALA A C 1
ATOM 5247 O O . ALA A 1 643 ? 4.186 12.975 -14.701 1.00 87.44 643 ALA A O 1
ATOM 5248 N N . VAL A 1 644 ? 5.364 14.228 -16.160 1.00 89.81 644 VAL A N 1
ATOM 5249 C CA . VAL A 1 644 ? 5.223 15.498 -15.448 1.00 89.81 644 VAL A CA 1
ATOM 5250 C C . VAL A 1 644 ? 3.754 15.880 -15.325 1.00 89.81 644 VAL A C 1
ATOM 5252 O O . VAL A 1 644 ? 3.316 16.146 -14.214 1.00 89.81 644 VAL A O 1
ATOM 5255 N N . GLU A 1 645 ? 2.989 15.857 -16.420 1.00 90.31 645 GLU A N 1
ATOM 5256 C CA . GLU A 1 645 ? 1.554 16.176 -16.400 1.00 90.31 645 GLU A CA 1
ATOM 5257 C C . GLU A 1 645 ? 0.792 15.240 -15.450 1.00 90.31 645 GLU A C 1
ATOM 5259 O O . GLU A 1 645 ? -0.069 15.673 -14.683 1.00 90.31 645 GLU A O 1
ATOM 5264 N N . CYS A 1 646 ? 1.139 13.951 -15.463 1.00 88.31 646 CYS A N 1
ATOM 5265 C CA . CYS A 1 646 ? 0.566 12.964 -14.559 1.00 88.31 646 CYS A CA 1
ATOM 5266 C C . CYS A 1 646 ? 0.880 13.314 -13.097 1.00 88.31 646 CYS A C 1
ATOM 5268 O O . CYS A 1 646 ? -0.038 13.391 -12.290 1.00 88.31 646 CYS A O 1
ATOM 5270 N N . PHE A 1 647 ? 2.137 13.604 -12.752 1.00 88.19 647 PHE A N 1
ATOM 5271 C CA . PHE A 1 647 ? 2.523 13.997 -11.393 1.00 88.19 647 PHE A CA 1
ATOM 5272 C C . PHE A 1 647 ? 1.932 15.342 -10.952 1.00 88.19 647 PHE A C 1
ATOM 5274 O O . PHE A 1 647 ? 1.568 15.487 -9.789 1.00 88.19 647 PHE A O 1
ATOM 5281 N N . GLU A 1 648 ? 1.798 16.315 -11.852 1.00 91.00 648 GLU A N 1
ATOM 5282 C CA . GLU A 1 648 ? 1.114 17.584 -11.573 1.00 91.00 648 GLU A CA 1
ATOM 5283 C C . GLU A 1 648 ? -0.371 17.331 -11.266 1.00 91.00 648 GLU A C 1
ATOM 5285 O O . GLU A 1 648 ? -0.870 17.791 -10.244 1.00 91.00 648 GLU A O 1
ATOM 5290 N N . THR A 1 649 ? -1.032 16.471 -12.050 1.00 88.19 649 THR A N 1
ATOM 5291 C CA . THR A 1 649 ? -2.413 16.030 -11.776 1.00 88.19 649 THR A CA 1
ATOM 5292 C C . THR A 1 649 ? -2.530 15.329 -10.418 1.00 88.19 649 THR A C 1
ATOM 5294 O O . THR A 1 649 ? -3.534 15.482 -9.727 1.00 88.19 649 THR A O 1
ATOM 5297 N N . MET A 1 650 ? -1.517 14.557 -10.009 1.00 86.25 650 MET A N 1
ATOM 5298 C CA . MET A 1 650 ? -1.492 13.941 -8.678 1.00 86.25 650 MET A CA 1
ATOM 5299 C C . MET A 1 650 ? -1.348 14.975 -7.569 1.00 86.25 650 MET A C 1
ATOM 5301 O O . MET A 1 650 ? -2.019 14.848 -6.548 1.00 86.25 650 MET A O 1
ATOM 5305 N N . LEU A 1 651 ? -0.484 15.981 -7.750 1.00 88.88 651 LEU A N 1
ATOM 5306 C CA . LEU A 1 651 ? -0.298 17.055 -6.774 1.00 88.88 651 LEU A CA 1
ATOM 5307 C C . LEU A 1 651 ? -1.604 17.804 -6.492 1.00 88.88 651 LEU A C 1
ATOM 5309 O O . LEU A 1 651 ? -1.863 18.130 -5.336 1.00 88.88 651 LEU A O 1
ATOM 5313 N N . ASP A 1 652 ? -2.453 17.982 -7.504 1.00 88.25 652 ASP A N 1
ATOM 5314 C CA . ASP A 1 652 ? -3.761 18.639 -7.372 1.00 88.25 652 ASP A CA 1
ATOM 5315 C C . ASP A 1 652 ? -4.765 17.867 -6.490 1.00 88.25 652 ASP A C 1
ATOM 5317 O O . ASP A 1 652 ? -5.795 18.414 -6.085 1.00 88.25 652 ASP A O 1
ATOM 5321 N N . VAL A 1 653 ? -4.496 16.591 -6.187 1.00 85.88 653 VAL A N 1
ATOM 5322 C CA . VAL A 1 653 ? -5.316 15.778 -5.272 1.00 85.88 653 VAL A CA 1
ATOM 5323 C C . VAL A 1 653 ? -4.940 16.029 -3.808 1.00 85.88 653 VAL A C 1
ATOM 5325 O O . VAL A 1 653 ? -5.763 15.812 -2.917 1.00 85.88 653 VAL A O 1
ATOM 5328 N N . PHE A 1 654 ? -3.723 16.504 -3.529 1.00 85.62 654 PHE A N 1
ATOM 5329 C CA . PHE A 1 654 ? -3.290 16.772 -2.160 1.00 85.62 654 PHE A CA 1
ATOM 5330 C C . PHE A 1 654 ? -3.935 18.056 -1.613 1.00 85.62 654 PHE A C 1
ATOM 5332 O O . PHE A 1 654 ? -4.109 19.028 -2.352 1.00 85.62 654 PHE A O 1
ATOM 5339 N N . PRO A 1 655 ? -4.252 18.108 -0.304 1.00 86.06 655 PRO A N 1
ATOM 5340 C CA . PRO A 1 655 ? -4.660 19.352 0.335 1.00 86.06 655 PRO A CA 1
ATOM 5341 C C . PRO A 1 655 ? -3.602 20.453 0.119 1.00 86.06 655 PRO A C 1
ATOM 5343 O O . PRO A 1 655 ? -2.407 20.177 0.269 1.00 86.06 655 PRO A O 1
ATOM 5346 N N . PRO A 1 656 ? -3.992 21.700 -0.211 1.00 89.94 656 PRO A N 1
ATOM 5347 C CA . PRO A 1 656 ? -3.036 22.778 -0.481 1.00 89.94 656 PRO A CA 1
ATOM 5348 C C . PRO A 1 656 ? -2.079 23.065 0.683 1.00 89.94 656 PRO A C 1
ATOM 5350 O O . PRO A 1 656 ? -0.922 23.419 0.473 1.00 89.94 656 PRO A O 1
ATOM 5353 N N . ASP A 1 657 ? -2.551 22.879 1.913 1.00 90.38 657 ASP A N 1
ATOM 5354 C CA . ASP A 1 657 ? -1.803 23.021 3.161 1.00 90.38 657 ASP A CA 1
ATOM 5355 C C . ASP A 1 657 ? -0.928 21.807 3.496 1.00 90.38 657 ASP A C 1
ATOM 5357 O O . ASP A 1 657 ? -0.285 21.805 4.539 1.00 90.38 657 ASP A O 1
ATOM 5361 N N . ASN A 1 658 ? -0.864 20.808 2.613 1.00 90.56 658 ASN A N 1
ATOM 5362 C CA . ASN A 1 658 ? 0.061 19.679 2.649 1.00 90.56 658 ASN A CA 1
ATOM 5363 C C . ASN A 1 658 ? 1.105 19.722 1.520 1.00 90.56 658 ASN A C 1
ATOM 5365 O O . ASN A 1 658 ? 2.013 18.893 1.508 1.00 90.56 658 ASN A O 1
ATOM 5369 N N . ILE A 1 659 ? 1.018 20.670 0.583 1.00 93.12 659 ILE A N 1
ATOM 5370 C CA . ILE A 1 659 ? 1.993 20.792 -0.505 1.00 93.12 659 ILE A CA 1
ATOM 5371 C C . ILE A 1 659 ? 3.290 21.395 0.041 1.00 93.12 659 ILE A C 1
ATOM 5373 O O . ILE A 1 659 ? 3.328 22.546 0.480 1.00 93.12 659 ILE A O 1
ATOM 5377 N N . VAL A 1 660 ? 4.376 20.622 -0.018 1.00 92.75 660 VAL A N 1
ATOM 5378 C CA . VAL A 1 660 ? 5.697 21.055 0.451 1.00 92.75 660 VAL A CA 1
ATOM 5379 C C . VAL A 1 660 ? 6.373 21.919 -0.618 1.00 92.75 660 VAL A C 1
ATOM 5381 O O . VAL A 1 660 ? 6.615 21.445 -1.730 1.00 92.75 660 VAL A O 1
ATOM 5384 N N . PRO A 1 661 ? 6.732 23.184 -0.324 1.00 94.12 661 PRO A N 1
ATOM 5385 C CA . PRO A 1 661 ? 7.447 24.014 -1.284 1.00 94.12 661 PRO A CA 1
ATOM 5386 C C . PRO A 1 661 ? 8.807 23.403 -1.636 1.00 94.12 661 PRO A C 1
ATOM 5388 O O . PRO A 1 661 ? 9.571 23.026 -0.748 1.00 94.12 661 PRO A O 1
ATOM 5391 N N . GLY A 1 662 ? 9.177 23.396 -2.920 1.00 89.69 662 GLY A N 1
ATOM 5392 C CA . GLY A 1 662 ? 10.436 22.794 -3.383 1.00 89.69 662 GLY A CA 1
ATOM 5393 C C . GLY A 1 662 ? 11.715 23.373 -2.749 1.00 89.69 662 GLY A C 1
ATOM 5394 O O . GLY A 1 662 ? 12.748 22.710 -2.744 1.00 89.69 662 GLY A O 1
ATOM 5395 N N . SER A 1 663 ? 11.664 24.587 -2.188 1.00 91.62 663 SER A N 1
ATOM 5396 C CA . SER A 1 663 ? 12.764 25.197 -1.420 1.00 91.62 663 SER A CA 1
ATOM 5397 C C . SER A 1 663 ? 12.895 24.668 0.013 1.00 91.62 663 SER A C 1
ATOM 5399 O O . SER A 1 663 ? 13.975 24.755 0.589 1.00 91.62 663 SER A O 1
ATOM 5401 N N . LYS A 1 664 ? 11.809 24.136 0.583 1.00 91.50 664 LYS A N 1
ATOM 5402 C CA . LYS A 1 664 ? 11.751 23.522 1.917 1.00 91.50 664 LYS A CA 1
ATOM 5403 C C . LYS A 1 664 ? 11.813 21.995 1.877 1.00 91.50 664 LYS A C 1
ATOM 5405 O O . LYS A 1 664 ? 12.049 21.382 2.908 1.00 91.50 664 LYS A O 1
ATOM 5410 N N . SER A 1 665 ? 11.590 21.415 0.702 1.00 89.31 665 SER A N 1
ATOM 5411 C CA . SER A 1 665 ? 11.605 19.983 0.416 1.00 89.31 665 SER A CA 1
ATOM 5412 C C . SER A 1 665 ? 12.910 19.309 0.867 1.00 89.31 665 SER A C 1
ATOM 5414 O O . SER A 1 665 ? 13.958 19.497 0.228 1.00 89.31 665 SER A O 1
ATOM 5416 N N . PRO A 1 666 ? 12.879 18.494 1.940 1.00 85.00 666 PRO A N 1
ATOM 5417 C CA . PRO A 1 666 ? 14.038 17.717 2.365 1.00 85.00 666 PRO A CA 1
ATOM 5418 C C . PRO A 1 666 ? 14.479 16.731 1.281 1.00 85.00 666 PRO A C 1
ATOM 5420 O O . PRO A 1 666 ? 15.671 16.446 1.165 1.00 85.00 666 PRO A O 1
ATOM 5423 N N . ILE A 1 667 ? 13.537 16.245 0.462 1.00 82.81 667 ILE A N 1
ATOM 5424 C CA . ILE A 1 667 ? 13.812 15.311 -0.631 1.00 82.81 667 ILE A CA 1
ATOM 5425 C C . ILE A 1 667 ? 14.547 16.009 -1.773 1.00 82.81 667 ILE A C 1
ATOM 5427 O O . ILE A 1 667 ? 15.570 15.505 -2.231 1.00 82.81 667 ILE A O 1
ATOM 5431 N N . ASN A 1 668 ? 14.087 17.181 -2.216 1.00 83.88 668 ASN A N 1
ATOM 5432 C CA . ASN A 1 668 ? 14.793 17.947 -3.244 1.00 83.88 668 ASN A CA 1
ATOM 5433 C C . ASN A 1 668 ? 16.172 18.396 -2.764 1.00 83.88 668 ASN A C 1
ATOM 5435 O O . ASN A 1 668 ? 17.102 18.451 -3.566 1.00 83.88 668 ASN A O 1
ATOM 5439 N N . MET A 1 669 ? 16.322 18.716 -1.475 1.00 83.81 669 MET A N 1
ATOM 5440 C CA . MET A 1 669 ? 17.631 18.999 -0.891 1.00 83.81 669 MET A CA 1
ATOM 5441 C C . MET A 1 669 ? 18.532 17.765 -0.973 1.00 83.81 669 MET A C 1
ATOM 5443 O O . MET A 1 669 ? 19.596 17.852 -1.579 1.00 83.81 669 MET A O 1
ATOM 5447 N N . TYR A 1 670 ? 18.063 16.606 -0.501 1.00 78.56 670 TYR A N 1
ATOM 5448 C CA . TYR A 1 670 ? 18.801 15.345 -0.600 1.00 78.56 670 TYR A CA 1
ATOM 5449 C C . TYR A 1 670 ? 19.193 15.006 -2.039 1.00 78.56 670 TYR A C 1
ATOM 5451 O O . TYR A 1 670 ? 20.335 14.648 -2.302 1.00 78.56 670 TYR A O 1
ATOM 5459 N N . LEU A 1 671 ? 18.285 15.192 -2.993 1.00 74.69 671 LEU A N 1
ATOM 5460 C CA . LEU A 1 671 ? 18.557 14.977 -4.412 1.00 74.69 671 LEU A CA 1
ATOM 5461 C C . LEU A 1 671 ? 19.631 15.912 -4.981 1.00 74.69 671 LEU A C 1
ATOM 5463 O O . LEU A 1 671 ? 20.340 15.523 -5.905 1.00 74.69 671 LEU A O 1
ATOM 5467 N N . LYS A 1 672 ? 19.749 17.140 -4.464 1.00 80.38 672 LYS A N 1
ATOM 5468 C CA . LYS A 1 672 ? 20.718 18.141 -4.939 1.00 80.38 672 LYS A CA 1
ATOM 5469 C C . LYS A 1 672 ? 22.083 18.012 -4.275 1.00 80.38 672 LYS A C 1
ATOM 5471 O O . LYS A 1 672 ? 23.095 18.220 -4.935 1.00 80.38 672 LYS A O 1
ATOM 5476 N N . THR A 1 673 ? 22.114 17.745 -2.973 1.00 80.06 673 THR A N 1
ATOM 5477 C CA . THR A 1 673 ? 23.329 17.841 -2.149 1.00 80.06 673 THR A CA 1
ATOM 5478 C C . THR A 1 673 ? 23.781 16.505 -1.577 1.00 80.06 673 THR A C 1
ATOM 5480 O O . THR A 1 673 ? 24.834 16.459 -0.949 1.00 80.06 673 THR A O 1
ATOM 5483 N N . TYR A 1 674 ? 22.985 15.439 -1.727 1.00 70.94 674 TYR A N 1
ATOM 5484 C CA . TYR A 1 674 ? 23.130 14.169 -1.001 1.00 70.94 674 TYR A CA 1
ATOM 5485 C C . TYR A 1 674 ? 23.143 14.320 0.527 1.00 70.94 674 TYR A C 1
ATOM 5487 O O . TYR A 1 674 ? 23.436 13.371 1.252 1.00 70.94 674 TYR A O 1
ATOM 5495 N N . SER A 1 675 ? 22.781 15.501 1.032 1.00 74.69 675 SER A N 1
ATOM 5496 C CA . SER A 1 675 ? 22.579 15.760 2.447 1.00 74.69 675 SER A CA 1
ATOM 5497 C C . SER A 1 675 ? 21.091 15.854 2.720 1.00 74.69 675 SER A C 1
ATOM 5499 O O . SER A 1 675 ? 20.340 16.531 2.020 1.00 74.69 675 SER A O 1
ATOM 5501 N N . LEU A 1 676 ? 20.648 15.132 3.738 1.00 65.88 676 LEU A N 1
ATOM 5502 C CA . LEU A 1 676 ? 19.259 15.189 4.149 1.00 65.88 676 LEU A CA 1
ATOM 5503 C C . LEU A 1 676 ? 18.972 16.566 4.748 1.00 65.88 676 LEU A C 1
ATOM 5505 O O . LEU A 1 676 ? 19.652 16.989 5.685 1.00 65.88 676 LEU A O 1
ATOM 5509 N N . GLY A 1 677 ? 17.977 17.258 4.189 1.00 70.50 677 GLY A N 1
ATOM 5510 C CA . GLY A 1 677 ? 17.427 18.469 4.792 1.00 70.50 677 GLY A CA 1
ATOM 5511 C C . GLY A 1 677 ? 16.717 18.179 6.118 1.00 70.50 677 GLY A C 1
ATOM 5512 O O . GLY A 1 677 ? 16.638 17.032 6.562 1.00 70.50 677 GLY A O 1
ATOM 5513 N N . ASP A 1 678 ? 16.164 19.210 6.761 1.00 79.00 678 ASP A N 1
ATOM 5514 C CA . ASP A 1 678 ? 15.399 19.021 7.999 1.00 79.00 678 ASP A CA 1
ATOM 5515 C C . ASP A 1 678 ? 14.041 18.363 7.715 1.00 79.00 678 ASP A C 1
ATOM 5517 O O . ASP A 1 678 ? 13.047 19.025 7.429 1.00 79.00 678 ASP A O 1
ATOM 5521 N N . VAL A 1 679 ? 13.982 17.039 7.859 1.00 75.00 679 VAL A N 1
ATOM 5522 C CA . VAL A 1 679 ? 12.742 16.238 7.812 1.00 75.00 679 VAL A CA 1
ATOM 5523 C C . VAL A 1 679 ? 11.718 16.691 8.866 1.00 75.00 679 VAL A C 1
ATOM 5525 O O . VAL A 1 679 ? 10.525 16.425 8.735 1.00 75.00 679 VAL A O 1
ATOM 5528 N N . GLY A 1 680 ? 12.143 17.430 9.898 1.00 78.44 680 GLY A N 1
ATOM 5529 C CA . GLY A 1 680 ? 11.246 18.094 10.845 1.00 78.44 680 GLY A CA 1
ATOM 5530 C C . GLY A 1 680 ? 10.207 18.989 10.214 1.00 78.44 680 GLY A C 1
ATOM 5531 O O . GLY A 1 680 ? 9.140 19.133 10.801 1.00 78.44 680 GLY A O 1
ATOM 5532 N N . VAL A 1 681 ? 10.488 19.509 9.020 1.00 86.81 681 VAL A N 1
ATOM 5533 C CA . VAL A 1 681 ? 9.551 20.347 8.281 1.00 86.81 681 VAL A CA 1
ATOM 5534 C C . VAL A 1 681 ? 8.204 19.652 8.086 1.00 86.81 681 VAL A C 1
ATOM 5536 O O . VAL A 1 681 ? 7.180 20.313 8.157 1.00 86.81 681 VAL A O 1
ATOM 5539 N N . TYR A 1 682 ? 8.161 18.320 7.935 1.00 86.19 682 TYR A N 1
ATOM 5540 C CA . TYR A 1 682 ? 6.896 17.599 7.751 1.00 86.19 682 TYR A CA 1
ATOM 5541 C C . TYR A 1 682 ? 5.981 17.661 8.978 1.00 86.19 682 TYR A C 1
ATOM 5543 O O . TYR A 1 682 ? 4.767 17.593 8.831 1.00 86.19 682 TYR A O 1
ATOM 5551 N N . GLN A 1 683 ? 6.540 17.824 10.181 1.00 84.81 683 GLN A N 1
ATOM 5552 C CA . GLN A 1 683 ? 5.764 17.955 11.421 1.00 84.81 683 GLN A CA 1
ATOM 5553 C C . GLN A 1 683 ? 5.073 19.325 11.539 1.00 84.81 683 GLN A C 1
ATOM 5555 O O . GLN A 1 683 ? 4.235 19.506 12.416 1.00 84.81 683 GLN A O 1
ATOM 5560 N N . GLU A 1 684 ? 5.416 20.285 10.673 1.00 88.50 684 GLU A N 1
ATOM 5561 C CA . GLU A 1 684 ? 4.740 21.586 10.581 1.00 88.50 684 GLU A CA 1
ATOM 5562 C C . GLU A 1 684 ? 3.431 21.509 9.777 1.00 88.50 684 GLU A C 1
ATOM 5564 O O . GLU A 1 684 ? 2.650 22.458 9.794 1.00 88.50 684 GLU A O 1
ATOM 5569 N N . TYR A 1 685 ? 3.185 20.396 9.075 1.00 90.00 685 TYR A N 1
ATOM 5570 C CA . TYR A 1 685 ? 1.995 20.204 8.248 1.00 90.00 685 TYR A CA 1
ATOM 5571 C C . TYR A 1 685 ? 0.892 19.482 9.035 1.00 90.00 685 TYR A C 1
ATOM 5573 O O . TYR A 1 685 ? 1.201 18.591 9.830 1.00 90.00 685 TYR A O 1
ATOM 5581 N N . PRO A 1 686 ? -0.398 19.779 8.779 1.00 87.31 686 PRO A N 1
ATOM 5582 C CA . PRO A 1 686 ? -1.509 19.139 9.487 1.00 87.31 686 PRO A CA 1
ATOM 5583 C C . PRO A 1 686 ? -1.533 17.616 9.342 1.00 87.31 686 PRO A C 1
ATOM 5585 O O . PRO A 1 686 ? -1.856 16.900 10.285 1.00 87.31 686 PRO A O 1
ATOM 5588 N N . LEU A 1 687 ? -1.160 17.110 8.162 1.00 86.69 687 LEU A N 1
ATOM 5589 C CA . LEU A 1 687 ? -1.084 15.675 7.865 1.00 86.69 687 LEU A CA 1
ATOM 5590 C C . LEU A 1 687 ? 0.337 15.324 7.378 1.00 86.69 687 LEU A C 1
ATOM 5592 O O . LEU A 1 687 ? 0.568 15.262 6.169 1.00 86.69 687 LEU A O 1
ATOM 5596 N N . PRO A 1 688 ? 1.305 15.118 8.292 1.00 86.25 688 PRO A N 1
ATOM 5597 C CA . PRO A 1 688 ? 2.724 15.003 7.959 1.00 86.25 688 PRO A CA 1
ATOM 5598 C C . PRO A 1 688 ? 3.064 14.006 6.851 1.00 86.25 688 PRO A C 1
ATOM 5600 O O . PRO A 1 688 ? 3.832 14.345 5.956 1.00 86.25 688 PRO A O 1
ATOM 5603 N N . GLY A 1 689 ? 2.499 12.795 6.844 1.00 80.94 689 GLY A N 1
ATOM 5604 C CA . GLY A 1 689 ? 2.813 11.862 5.761 1.00 80.94 689 GLY A CA 1
ATOM 5605 C C . GLY A 1 689 ? 2.154 12.230 4.436 1.00 80.94 689 GLY A C 1
ATOM 5606 O O . GLY A 1 689 ? 2.806 12.031 3.423 1.00 80.94 689 GLY A O 1
ATOM 5607 N N . LEU A 1 690 ? 0.979 12.879 4.389 1.00 83.88 690 LEU A N 1
ATOM 5608 C CA . LEU A 1 690 ? 0.492 13.455 3.121 1.00 83.88 690 LEU A CA 1
ATOM 5609 C C . LEU A 1 690 ? 1.453 14.525 2.589 1.00 83.88 690 LEU A C 1
ATOM 5611 O O . LEU A 1 690 ? 1.640 14.616 1.380 1.00 83.88 690 LEU A O 1
ATOM 5615 N N . ALA A 1 691 ? 2.101 15.288 3.475 1.00 88.31 691 ALA A N 1
ATOM 5616 C CA . ALA A 1 691 ? 3.136 16.235 3.072 1.00 88.31 691 ALA A CA 1
ATOM 5617 C C . ALA A 1 691 ? 4.398 15.531 2.546 1.00 88.31 691 ALA A C 1
ATOM 5619 O O . ALA A 1 691 ? 4.944 15.948 1.529 1.00 88.31 691 ALA A O 1
ATOM 5620 N N . VAL A 1 692 ? 4.823 14.421 3.162 1.00 85.19 692 VAL A N 1
ATOM 5621 C CA . VAL A 1 692 ? 5.899 13.567 2.618 1.00 85.19 692 VAL A CA 1
ATOM 5622 C C . VAL A 1 692 ? 5.533 13.058 1.221 1.00 85.19 692 VAL A C 1
ATOM 5624 O O . VAL A 1 692 ? 6.355 13.118 0.313 1.00 85.19 692 VAL A O 1
ATOM 5627 N N . LEU A 1 693 ? 4.301 12.582 1.030 1.00 81.88 693 LEU A N 1
ATOM 5628 C CA . LEU A 1 693 ? 3.814 12.077 -0.256 1.00 81.88 693 LEU A CA 1
ATOM 5629 C C . LEU A 1 693 ? 3.800 13.176 -1.328 1.00 81.88 693 LEU A C 1
ATOM 5631 O O . LEU A 1 693 ? 4.321 12.965 -2.424 1.00 81.88 693 LEU A O 1
ATOM 5635 N N . ALA A 1 694 ? 3.257 14.351 -1.001 1.00 88.38 694 ALA A N 1
ATOM 5636 C CA . ALA A 1 694 ? 3.271 15.510 -1.886 1.00 88.38 694 ALA A CA 1
ATOM 5637 C C . ALA A 1 694 ? 4.710 15.927 -2.229 1.00 88.38 694 ALA A C 1
ATOM 5639 O O . ALA A 1 694 ? 5.003 16.236 -3.382 1.00 88.38 694 ALA A O 1
ATOM 5640 N N . ASP A 1 695 ? 5.629 15.873 -1.260 1.00 88.62 695 ASP A N 1
ATOM 5641 C CA . ASP A 1 695 ? 7.038 16.182 -1.495 1.00 88.62 695 ASP A CA 1
ATOM 5642 C C . ASP A 1 695 ? 7.723 15.148 -2.397 1.00 88.62 695 ASP A C 1
ATOM 5644 O O . ASP A 1 695 ? 8.504 15.519 -3.268 1.00 88.62 695 ASP A O 1
ATOM 5648 N N . VAL A 1 696 ? 7.396 13.857 -2.267 1.00 84.56 696 VAL A N 1
ATOM 5649 C CA . VAL A 1 696 ? 7.889 12.806 -3.175 1.00 84.56 696 VAL A CA 1
ATOM 5650 C C . VAL A 1 696 ? 7.407 13.056 -4.603 1.00 84.56 696 VAL A C 1
ATOM 5652 O O . VAL A 1 696 ? 8.211 12.987 -5.533 1.00 84.56 696 VAL A O 1
ATOM 5655 N N . VAL A 1 697 ? 6.126 13.386 -4.795 1.00 86.88 697 VAL A N 1
ATOM 5656 C CA . VAL A 1 697 ? 5.569 13.685 -6.127 1.00 86.88 697 VAL A CA 1
ATOM 5657 C C . VAL A 1 697 ? 6.207 14.953 -6.704 1.00 86.88 697 VAL A C 1
ATOM 5659 O O . VAL A 1 697 ? 6.673 14.952 -7.845 1.00 86.88 697 VAL A O 1
ATOM 5662 N N . GLY A 1 698 ? 6.305 16.020 -5.905 1.00 90.12 698 GLY A N 1
ATOM 5663 C CA . GLY A 1 698 ? 6.937 17.282 -6.292 1.00 90.12 698 GLY A CA 1
ATOM 5664 C C . GLY A 1 698 ? 8.420 17.124 -6.630 1.00 90.12 698 GLY A C 1
ATOM 5665 O O . GLY A 1 698 ? 8.898 17.668 -7.629 1.00 90.12 698 GLY A O 1
ATOM 5666 N N . ALA A 1 699 ? 9.146 16.322 -5.852 1.00 85.19 699 ALA A N 1
ATOM 5667 C CA . ALA A 1 699 ? 10.516 15.937 -6.151 1.00 85.19 699 ALA A CA 1
ATOM 5668 C C . ALA A 1 699 ? 10.606 15.094 -7.426 1.00 85.19 699 ALA A C 1
ATOM 5670 O O . ALA A 1 699 ? 11.525 15.297 -8.211 1.00 85.19 699 ALA A O 1
ATOM 5671 N N . GLY A 1 700 ? 9.636 14.213 -7.685 1.00 83.62 700 GLY A N 1
ATOM 5672 C CA . GLY A 1 700 ? 9.503 13.482 -8.945 1.00 83.62 700 GLY A CA 1
ATOM 5673 C C . GLY A 1 700 ? 9.395 14.409 -10.158 1.00 83.62 700 GLY A C 1
ATOM 5674 O O . GLY A 1 700 ? 10.110 14.216 -11.139 1.00 83.62 700 GLY A O 1
ATOM 5675 N N . ILE A 1 701 ? 8.582 15.467 -10.080 1.00 88.88 701 ILE A N 1
ATOM 5676 C CA . ILE A 1 701 ? 8.465 16.481 -11.145 1.00 88.88 701 ILE A CA 1
ATOM 5677 C C . ILE A 1 701 ? 9.792 17.205 -11.355 1.00 88.88 701 ILE A C 1
ATOM 5679 O O . ILE A 1 701 ? 10.262 17.315 -12.491 1.00 88.88 701 ILE A O 1
ATOM 5683 N N . PHE A 1 702 ? 10.400 17.696 -10.270 1.00 86.19 702 PHE A N 1
ATOM 5684 C CA . PHE A 1 702 ? 11.706 18.351 -10.331 1.00 86.19 702 PHE A CA 1
ATOM 5685 C C . PHE A 1 702 ? 12.741 17.426 -10.980 1.00 86.19 702 PHE A C 1
ATOM 5687 O O . PHE A 1 702 ? 13.477 17.846 -11.871 1.00 86.19 702 PHE A O 1
ATOM 5694 N N . TYR A 1 703 ? 12.726 16.152 -10.588 1.00 78.50 703 TYR A N 1
ATOM 5695 C CA . TYR A 1 703 ? 13.626 15.126 -11.081 1.00 78.50 703 TYR A CA 1
ATOM 5696 C C . TYR A 1 703 ? 13.469 14.900 -12.588 1.00 78.50 703 TYR A C 1
ATOM 5698 O O . TYR A 1 703 ? 14.453 14.981 -13.320 1.00 78.50 703 TYR A O 1
ATOM 5706 N N . VAL A 1 704 ? 12.242 14.676 -13.071 1.00 80.50 704 VAL A N 1
ATOM 5707 C CA . VAL A 1 704 ? 11.967 14.422 -14.497 1.00 80.50 704 VAL A CA 1
ATOM 5708 C C . VAL A 1 704 ? 12.272 15.644 -15.371 1.00 80.50 704 VAL A C 1
ATOM 5710 O O . VAL A 1 704 ? 12.731 15.473 -16.501 1.00 80.50 704 VAL A O 1
ATOM 5713 N N . LYS A 1 705 ? 12.062 16.867 -14.859 1.00 85.75 705 LYS A N 1
ATOM 5714 C CA . LYS A 1 705 ? 12.369 18.120 -15.575 1.00 85.75 705 LYS A CA 1
ATOM 5715 C C . LYS A 1 705 ? 13.863 18.451 -15.610 1.00 85.75 705 LYS A C 1
ATOM 5717 O O . LYS A 1 705 ? 14.300 19.170 -16.503 1.00 85.75 705 LYS A O 1
ATOM 5722 N N . SER A 1 706 ? 14.645 17.994 -14.633 1.00 79.62 706 SER A N 1
ATOM 5723 C CA . SER A 1 706 ? 16.050 18.380 -14.520 1.00 79.62 706 SER A CA 1
ATOM 5724 C C . SER A 1 706 ? 16.972 17.553 -15.429 1.00 79.62 706 SER A C 1
ATOM 5726 O O . SER A 1 706 ? 17.069 16.339 -15.291 1.00 79.62 706 SER A O 1
ATOM 5728 N N . ASP A 1 707 ? 17.745 18.218 -16.294 1.00 68.12 707 ASP A N 1
ATOM 5729 C CA . ASP A 1 707 ? 18.870 17.599 -17.027 1.00 68.12 707 ASP A CA 1
ATOM 5730 C C . ASP A 1 707 ? 20.121 17.390 -16.137 1.00 68.12 707 ASP A C 1
ATOM 5732 O O . ASP A 1 707 ? 21.158 16.908 -16.598 1.00 68.12 707 ASP A O 1
ATOM 5736 N N . LEU A 1 708 ? 20.031 17.751 -14.849 1.00 56.44 708 LEU A N 1
ATOM 5737 C CA . LEU A 1 708 ? 21.138 17.930 -13.896 1.00 56.44 708 LEU A CA 1
ATOM 5738 C C . LEU A 1 708 ? 21.989 16.675 -13.614 1.00 56.44 708 LEU A C 1
ATOM 5740 O O . LEU A 1 708 ? 23.033 16.798 -12.982 1.00 56.44 708 LEU A O 1
ATOM 5744 N N . PHE A 1 709 ? 21.593 15.491 -14.086 1.00 53.72 709 PHE A N 1
ATOM 5745 C CA . PHE A 1 709 ? 22.285 14.227 -13.798 1.00 53.72 709 PHE A CA 1
ATOM 5746 C C . PHE A 1 709 ? 22.930 13.532 -14.999 1.00 53.72 709 PHE A C 1
ATOM 5748 O O . PHE A 1 709 ? 23.508 12.462 -14.832 1.00 53.72 709 PHE A O 1
ATOM 5755 N N . GLN A 1 710 ? 22.944 14.139 -16.191 1.00 54.38 710 GLN A N 1
ATOM 5756 C CA . GLN A 1 710 ? 23.715 13.572 -17.311 1.00 54.38 710 GLN A CA 1
ATOM 5757 C C . GLN A 1 710 ? 25.245 13.581 -17.070 1.00 54.38 710 GLN A C 1
ATOM 5759 O O . GLN A 1 710 ? 25.973 12.999 -17.869 1.00 54.38 710 GLN A O 1
ATOM 5764 N N . SER A 1 711 ? 25.751 14.208 -15.994 1.00 45.72 711 SER A N 1
ATOM 5765 C CA . SER A 1 711 ? 27.187 14.481 -15.815 1.00 45.72 711 SER A CA 1
ATOM 5766 C C . SER A 1 711 ? 27.860 13.982 -14.526 1.00 45.72 711 SER A C 1
ATOM 5768 O O . SER A 1 711 ? 29.075 14.130 -14.432 1.00 45.72 711 SER A O 1
ATOM 5770 N N . SER A 1 712 ? 27.161 13.412 -13.534 1.00 43.16 712 SER A N 1
ATOM 5771 C CA . SER A 1 712 ? 27.804 12.950 -12.284 1.00 43.16 712 SER A CA 1
ATOM 5772 C C . SER A 1 712 ? 27.796 11.421 -12.156 1.00 43.16 712 SER A C 1
ATOM 5774 O O . SER A 1 712 ? 26.769 10.790 -11.934 1.00 43.16 712 SER A O 1
ATOM 5776 N N . GLN A 1 713 ? 28.980 10.824 -12.322 1.00 42.00 713 GLN A N 1
ATOM 5777 C CA . GLN A 1 713 ? 29.239 9.378 -12.289 1.00 42.00 713 GLN A CA 1
ATOM 5778 C C . GLN A 1 713 ? 29.589 8.823 -10.894 1.00 42.00 713 GLN A C 1
ATOM 5780 O O . GLN A 1 713 ? 30.127 7.722 -10.816 1.00 42.00 713 GLN A O 1
ATOM 5785 N N . GLU A 1 714 ? 29.346 9.525 -9.783 1.00 39.41 714 GLU A N 1
ATOM 5786 C CA . GLU A 1 714 ? 29.788 8.989 -8.485 1.00 39.41 714 GLU A CA 1
ATOM 5787 C C . GLU A 1 714 ? 28.865 7.877 -7.945 1.00 39.41 714 GLU A C 1
ATOM 5789 O O . GLU A 1 714 ? 27.675 8.115 -7.700 1.00 39.41 714 GLU A O 1
ATOM 5794 N N . PRO A 1 715 ? 29.395 6.656 -7.720 1.00 37.91 715 PRO A N 1
ATOM 5795 C CA . PRO A 1 715 ? 28.645 5.560 -7.135 1.00 37.91 715 PRO A CA 1
ATOM 5796 C C . PRO A 1 715 ? 28.672 5.689 -5.609 1.00 37.91 715 PRO A C 1
ATOM 5798 O O . PRO A 1 715 ? 29.687 5.444 -4.959 1.00 37.91 715 PRO A O 1
ATOM 5801 N N . LEU A 1 716 ? 27.537 6.045 -5.013 1.00 36.94 716 LEU A N 1
ATOM 5802 C CA . LEU A 1 716 ? 27.374 5.999 -3.562 1.00 36.94 716 LEU A CA 1
ATOM 5803 C C . LEU A 1 716 ? 27.153 4.542 -3.124 1.00 36.94 716 LEU A C 1
ATOM 5805 O O . LEU A 1 716 ? 26.047 4.007 -3.194 1.00 36.94 716 LEU A O 1
ATOM 5809 N N . TYR A 1 717 ? 28.231 3.889 -2.690 1.00 32.09 717 TYR A N 1
ATOM 5810 C CA . TYR A 1 717 ? 28.194 2.606 -1.991 1.00 32.09 717 TYR A CA 1
ATOM 5811 C C . TYR A 1 717 ? 27.922 2.836 -0.505 1.00 32.09 717 TYR A C 1
ATOM 5813 O O . TYR A 1 717 ? 28.766 3.418 0.168 1.00 32.09 717 TYR A O 1
ATOM 5821 N N . THR A 1 718 ? 26.814 2.316 0.035 1.00 29.05 718 THR A N 1
ATOM 5822 C CA . THR A 1 718 ? 26.828 1.343 1.152 1.00 29.05 718 THR A CA 1
ATOM 5823 C C . THR A 1 718 ? 25.421 0.878 1.544 1.00 29.05 718 THR A C 1
ATOM 5825 O O . THR A 1 718 ? 24.507 1.672 1.717 1.00 29.05 718 THR A O 1
ATOM 5828 N N . ASN A 1 719 ? 25.322 -0.444 1.726 1.00 29.88 719 ASN A N 1
ATOM 5829 C CA . ASN A 1 719 ? 24.387 -1.199 2.562 1.00 29.88 719 ASN A CA 1
ATOM 5830 C C . ASN A 1 719 ? 22.896 -0.867 2.471 1.00 29.88 719 ASN A C 1
ATOM 5832 O O . ASN A 1 719 ? 22.394 -0.129 3.303 1.00 29.88 719 ASN A O 1
ATOM 5836 N N . LEU A 1 720 ? 22.190 -1.553 1.566 1.00 32.53 720 LEU A N 1
ATOM 5837 C CA . LEU A 1 720 ? 20.888 -2.189 1.819 1.00 32.53 720 LEU A CA 1
ATOM 5838 C C . LEU A 1 720 ? 20.649 -3.195 0.661 1.00 32.53 720 LEU A C 1
ATOM 5840 O O . LEU A 1 720 ? 20.446 -2.791 -0.474 1.00 32.53 720 LEU A O 1
ATOM 5844 N N . ARG A 1 721 ? 20.754 -4.504 0.945 1.00 35.38 721 ARG A N 1
ATOM 5845 C CA . ARG A 1 721 ? 20.838 -5.675 0.039 1.00 35.38 721 ARG A CA 1
ATOM 5846 C C . ARG A 1 721 ? 19.570 -6.501 -0.327 1.00 35.38 721 ARG A C 1
ATOM 5848 O O . ARG A 1 721 ? 19.721 -7.538 -0.937 1.00 35.38 721 ARG A O 1
ATOM 5855 N N . THR A 1 722 ? 18.324 -6.109 -0.053 1.00 34.97 722 THR A N 1
ATOM 5856 C CA . THR A 1 722 ? 17.129 -6.831 -0.600 1.00 34.97 722 THR A CA 1
ATOM 5857 C C . THR A 1 722 ? 15.874 -6.013 -0.280 1.00 34.97 722 THR A C 1
ATOM 5859 O O . THR A 1 722 ? 15.800 -5.480 0.820 1.00 34.97 722 THR A O 1
ATOM 5862 N N . PHE A 1 723 ? 14.931 -5.785 -1.202 1.00 35.09 723 PHE A N 1
ATOM 5863 C CA . PHE A 1 723 ? 13.709 -5.005 -0.875 1.00 35.09 723 PHE A CA 1
ATOM 5864 C C . PHE A 1 723 ? 12.514 -5.274 -1.800 1.00 35.09 723 PHE A C 1
ATOM 5866 O O . PHE A 1 723 ? 11.373 -5.036 -1.414 1.00 35.09 723 PHE A O 1
ATOM 5873 N N . THR A 1 724 ? 12.730 -5.804 -3.003 1.00 34.53 724 THR A N 1
ATOM 5874 C CA . THR A 1 724 ? 11.655 -6.110 -3.955 1.00 34.53 724 THR A CA 1
ATOM 5875 C C . THR A 1 724 ? 10.781 -7.263 -3.455 1.00 34.53 724 THR A C 1
ATOM 5877 O O . THR A 1 724 ? 9.574 -7.218 -3.682 1.00 34.53 724 THR A O 1
ATOM 5880 N N . TYR A 1 725 ? 11.336 -8.221 -2.699 1.00 30.98 725 TYR A N 1
ATOM 5881 C CA . TYR A 1 725 ? 10.565 -9.283 -2.035 1.00 30.98 725 TYR A CA 1
ATOM 5882 C C . TYR A 1 725 ? 9.487 -8.723 -1.092 1.00 30.98 725 TYR A C 1
ATOM 5884 O O . TYR A 1 725 ? 8.298 -8.894 -1.336 1.00 30.98 725 TYR A O 1
ATOM 5892 N N . SER A 1 726 ? 9.855 -7.966 -0.063 1.00 34.06 726 SER A N 1
ATOM 5893 C CA . SER A 1 726 ? 8.918 -7.449 0.952 1.00 34.06 726 SER A CA 1
ATOM 5894 C C . SER A 1 726 ? 7.833 -6.544 0.383 1.00 34.06 726 SER A C 1
ATOM 5896 O O . SER A 1 726 ? 6.763 -6.419 0.956 1.00 34.06 726 SER A O 1
ATOM 5898 N N . ILE A 1 727 ? 8.111 -5.911 -0.752 1.00 35.34 727 ILE A N 1
ATOM 5899 C CA . ILE A 1 727 ? 7.214 -4.980 -1.421 1.00 35.34 727 ILE A CA 1
ATOM 5900 C C . ILE A 1 727 ? 6.265 -5.670 -2.403 1.00 35.34 727 ILE A C 1
ATOM 5902 O O . ILE A 1 727 ? 5.165 -5.175 -2.634 1.00 35.34 727 ILE A O 1
ATOM 5906 N N . LEU A 1 728 ? 6.655 -6.785 -3.015 1.00 33.94 728 LEU A N 1
ATOM 5907 C CA . LEU A 1 728 ? 5.706 -7.576 -3.797 1.00 33.94 728 LEU A CA 1
ATOM 5908 C C . LEU A 1 728 ? 4.757 -8.353 -2.892 1.00 33.94 728 LEU A C 1
ATOM 5910 O O . LEU A 1 728 ? 3.623 -8.562 -3.291 1.00 33.94 728 LEU A O 1
ATOM 5914 N N . TYR A 1 729 ? 5.190 -8.722 -1.686 1.00 38.97 729 TYR A N 1
ATOM 5915 C CA . TYR A 1 729 ? 4.409 -9.557 -0.769 1.00 38.97 729 TYR A CA 1
ATOM 5916 C C . TYR A 1 729 ? 3.682 -8.741 0.312 1.00 38.97 729 TYR A C 1
ATOM 5918 O O . TYR A 1 729 ? 2.495 -8.953 0.534 1.00 38.97 729 TYR A O 1
ATOM 5926 N N . GLY A 1 730 ? 4.331 -7.698 0.842 1.00 34.12 730 GLY A N 1
ATOM 5927 C CA . GLY A 1 730 ? 3.775 -6.728 1.792 1.00 34.12 730 GLY A CA 1
ATOM 5928 C C . GLY A 1 730 ? 2.603 -5.908 1.253 1.00 34.12 730 GLY A C 1
ATOM 5929 O O . GLY A 1 730 ? 1.656 -5.598 1.970 1.00 34.12 730 GLY A O 1
ATOM 5930 N N . ASN A 1 731 ? 2.654 -5.557 -0.035 1.00 37.75 731 ASN A N 1
ATOM 5931 C CA . ASN A 1 731 ? 1.751 -4.561 -0.613 1.00 37.75 731 ASN A CA 1
ATOM 5932 C C . ASN A 1 731 ? 0.477 -5.126 -1.228 1.00 37.75 731 ASN A C 1
ATOM 5934 O O . ASN A 1 731 ? -0.397 -4.340 -1.577 1.00 37.75 731 ASN A O 1
ATOM 5938 N N . PHE A 1 732 ? 0.306 -6.445 -1.314 1.00 37.41 732 PHE A N 1
ATOM 5939 C CA . PHE A 1 732 ? -1.007 -6.982 -1.671 1.00 37.41 732 PHE A CA 1
ATOM 5940 C C . PHE A 1 732 ? -2.046 -6.652 -0.599 1.00 37.41 732 PHE A C 1
ATOM 5942 O O . PHE A 1 732 ? -3.165 -6.277 -0.927 1.00 37.41 732 PHE A O 1
ATOM 5949 N N . CYS A 1 733 ? -1.637 -6.644 0.669 1.00 32.22 733 CYS A N 1
ATOM 5950 C CA . CYS A 1 733 ? -2.451 -6.164 1.784 1.00 32.22 733 CYS A CA 1
ATOM 5951 C C . CYS A 1 733 ? -2.686 -4.637 1.791 1.00 32.22 733 CYS A C 1
ATOM 5953 O O . CYS A 1 733 ? -3.518 -4.175 2.559 1.00 32.22 733 CYS A O 1
ATOM 5955 N N . PHE A 1 734 ? -1.981 -3.866 0.949 1.00 30.80 734 PHE A N 1
ATOM 5956 C CA . PHE A 1 734 ? -2.196 -2.423 0.754 1.00 30.80 734 PHE A CA 1
ATOM 5957 C C . PHE A 1 734 ? -2.911 -2.084 -0.565 1.00 30.80 734 PHE A C 1
ATOM 5959 O O . PHE A 1 734 ? -3.261 -0.928 -0.755 1.00 30.80 734 PHE A O 1
ATOM 5966 N N . ILE A 1 735 ? -3.099 -3.041 -1.493 1.00 30.03 735 ILE A N 1
ATOM 5967 C CA . ILE A 1 735 ? -3.930 -2.863 -2.709 1.00 30.03 735 ILE A CA 1
ATOM 5968 C C . ILE A 1 735 ? -5.430 -2.743 -2.353 1.00 30.03 735 ILE A C 1
ATOM 5970 O O . ILE A 1 735 ? -6.251 -2.358 -3.188 1.00 30.03 735 ILE A O 1
ATOM 5974 N N . GLU A 1 736 ? -5.758 -3.000 -1.092 1.00 26.70 736 GLU A N 1
ATOM 5975 C CA . GLU A 1 736 ? -6.992 -2.625 -0.402 1.00 26.70 736 GLU A CA 1
ATOM 5976 C C . GLU A 1 736 ? -6.761 -1.375 0.438 1.00 26.70 736 GLU A C 1
ATOM 5978 O O . GLU A 1 736 ? -7.714 -0.568 0.525 1.00 26.70 736 GLU A O 1
#

Foldseek 3Di:
DDPPPDDAQFPVCVVVVHRFAQDPPPPDDDDDDDPFAGPLCVVVVHGGHHPPVPPPDDDDPPDPDPPPPDVVVVVVVVVVVVVVVVVVVVVVVVVVVVVVVVVVVVVVVVVVVVVVVVPPDPDDPPDDPPPPPPDFDWDQDPVRDIDTDDPQPDVVSVLVCLVVVLPPPDPCPVVLQPDFQWFADLFDLLVLCVLLVLQVQVVVVVVVCVVCVVPVVVVCVVPPPPVPPPPPCVPDPVVVLLVLLLVVCLVDLLLCLVLDPNVLVVVLVVPDPDLLLQLLSLLSSLSSLQWLDPSPVDALQRSLVSSVVSVVSSVVNLVSPLPPLLCLSVNLSNLLSCLCCVCQFVVPLVVNLVSLVSSLVSLVVVVVCVVPCPPPCVVVLVVSCVPYSGNDDPQQSVLSSLLSNLQSVLSNLVSCCSNVVDDPPDPVVPDQLVSNQHDDDPPDDPSSVLLSVLLNLLSVLCNDPLVVVLQVVLLQSVQSNTGTDRSVSVSVNVVSVQVSQCVDDPLQHQDNGLLDPCLLVSLLPDLRLSNLLNNLVSLLSLLSSLLSLLSRDCPVVVPPCPPDPPPVVVVVVVVSVSSLQSSLSSNQSSLSSNLSSLLNNCVNDLTDFPVVLVSLSSNLSSLLSQCLGDPVRHHDPVSLVSLLVSLVSVLVSQRPLLQDPCVQQQSNVCVVPVDGGPLCVLVVGSRSSSSVSNSSSVSSNVSSPDPPPNPDPDRDDDDDRGDSVSCSSSCSSRSD

pLDDT: mean 72.36, std 19.34, range [26.7, 97.56]

Secondary structure (DSSP, 8-state):
--GGG-PPPPHHHHHTT------GGGGSS-S-S-----HHHHHTT-------TT-S--S-------S---HHHHHHHHHHHHHHHHHHHHHHHHHHHHHHHHHHHHHHHHHHHHHHTTT-----------------EEEE-TTS-EEEE-S--SHHHHHHTHHHHTTT--TTHHHHTT-EEEE------HHHHHHHHHHHHHHHHHHHHHHHHHHHHHHHHHH--S-TT-TTGGG--HHHHHHHHHHHHHH-GGG--S---HHHHHHHHHT-S-GGG-HHHHHHHHHHHTS--TT--S-HHHHHHHHHHHHHHHHHHHHHHTT-GGGHHHHHHHHHHHHHHHHHTS--HHHHHHHHHHHHHHHHHHHHHHHT-TTHHHHHHHHHTTT-SS---HHHHHHHHHHHHHHHHHHHHHHHHHHH-----S---SS-GGGGPPPPPTT--HHHHHHHHHHHHHHHHHHSHHHHHHHHHHHHHTTT--EEEEHHHHHHHHHHHHHHHHHS-TTT-SSSSTT-TTHHHHHHT---HHHHHHHHHHHHHHHHHHHHHHT---GGGGS---SS-HHHHHHHHHHHHHHHHHHHHHHHHHHHHHHHHHHHHHHH--S--HHHHHHHHHHHHHHHHHHSS-TTTSPPHHHHHHHHHHHHHHHTTS-GGGPPPTTT-HHHHHHHHSS---GGGGGGSSSHHHHHHHHHHHHHHHHHH--TTTT------------HHHHHHHTGGG--

Organism: NCBI:txid60185